Protein AF-A0A0Q7XGD5-F1 (afdb_monomer)

Nearest PDB structures (foldseek):
  7a0g-assembly1_EEE  TM=1.534E-01  e=2.055E+00  Serratia marcescens
  3ja6-assembly1_I  TM=1.060E-01  e=6.972E+00  Escherichia coli

Foldseek 3Di:
DDPVVVVVVVVVVVVLVVVVVPDDDPVVVLVVLLVVLQVVLVVVLVVVVVVVVVVVPALVVLLVQLVVQLVVLLVQQPDPDDDSNSNSNSVSSNVSSLVSNLVSLPVVPDFLVSLVVSLVVLCVSLLSGPDLQSLLVSLLVSLVSQQRSQADPPDDLLVRLVSSVVSLVVLLVVLVVVVVVLVPVVCVVSCVSSSLSSLLNSLVSLLLSLAFFPPHDPDPSDPSRLDADDQDPVLLVVLLVLLVLLLVLQVVQPVVCVDVLNVLLSVLVSVVCSVQSSLSSLSNQLSVCVSVVNVVSNVSSVVSNNSSLRSSLSNLPDFPVVVVVSVVVSVVSNVVSVVVVVVVVVVVCVVVDDDDDDPVVVVVVVVVVVVVVVVVVVVVVVVVVVVLVVPFDKAKFFWDQDDQDDSRPATKHFTDTDAAPPDDDDPPAQKKKFKFAQDPVRYTDGHDIDRDQDQDDDRIAIAIWHDDPPDTDGQDRMDHDHHPCRVVQSQFTIFIWGADSSNRIDGDATAGPVRHGD

Structure (mmCIF, N/CA/C/O backbone):
data_AF-A0A0Q7XGD5-F1
#
_entry.id   AF-A0A0Q7XGD5-F1
#
loop_
_atom_site.group_PDB
_atom_site.id
_atom_site.type_symbol
_atom_site.label_atom_id
_atom_site.label_alt_id
_atom_site.label_comp_id
_atom_site.label_asym_id
_atom_site.label_entity_id
_atom_site.label_seq_id
_atom_site.pdbx_PDB_ins_code
_atom_site.Cartn_x
_atom_site.Cartn_y
_atom_site.Cartn_z
_atom_site.occupancy
_atom_site.B_iso_or_equiv
_atom_site.auth_seq_id
_atom_site.auth_comp_id
_atom_site.auth_asym_id
_atom_site.auth_atom_id
_atom_site.pdbx_PDB_model_num
ATOM 1 N N . MET A 1 1 ? 48.365 -31.559 2.290 1.00 56.56 1 MET A N 1
ATOM 2 C CA . MET A 1 1 ? 47.349 -31.904 1.274 1.00 56.56 1 MET A CA 1
ATOM 3 C C . MET A 1 1 ? 48.086 -32.579 0.130 1.00 56.56 1 MET A C 1
ATOM 5 O O . MET A 1 1 ? 48.998 -31.961 -0.404 1.00 56.56 1 MET A O 1
ATOM 9 N N . ASN A 1 2 ? 47.830 -33.866 -0.120 1.00 74.38 2 ASN A N 1
ATOM 10 C CA . ASN A 1 2 ? 48.618 -34.648 -1.079 1.00 74.38 2 ASN A CA 1
ATOM 11 C C . ASN A 1 2 ? 48.292 -34.214 -2.520 1.00 74.38 2 ASN A C 1
ATOM 13 O O . ASN A 1 2 ? 47.168 -33.776 -2.775 1.00 74.38 2 ASN A O 1
ATOM 17 N N . ARG A 1 3 ? 49.261 -34.307 -3.439 1.00 72.75 3 ARG A N 1
ATOM 18 C CA . ARG A 1 3 ? 49.138 -33.824 -4.832 1.00 72.75 3 ARG A CA 1
ATOM 19 C C . ARG A 1 3 ? 47.916 -34.423 -5.544 1.00 72.75 3 ARG A C 1
ATOM 21 O O . ARG A 1 3 ? 47.206 -33.704 -6.241 1.00 72.75 3 ARG A O 1
ATOM 28 N N . ASP A 1 4 ? 47.620 -35.679 -5.231 1.00 72.81 4 ASP A N 1
ATOM 29 C CA . ASP A 1 4 ? 46.484 -36.432 -5.768 1.00 72.81 4 ASP A CA 1
ATOM 30 C C . ASP A 1 4 ? 45.135 -35.892 -5.268 1.00 72.81 4 ASP A C 1
ATOM 32 O O . ASP A 1 4 ? 44.187 -35.779 -6.035 1.00 72.81 4 ASP A O 1
ATOM 36 N N . GLY A 1 5 ? 45.057 -35.444 -4.008 1.00 76.31 5 GLY A N 1
ATOM 37 C CA . GLY A 1 5 ? 43.842 -34.822 -3.467 1.00 76.31 5 GLY A CA 1
ATOM 38 C C . GLY A 1 5 ? 43.562 -33.443 -4.071 1.00 76.31 5 GLY A C 1
ATOM 39 O O . GLY A 1 5 ? 42.410 -33.050 -4.220 1.00 76.31 5 GLY A O 1
ATOM 40 N N . LEU A 1 6 ? 44.610 -32.713 -4.466 1.00 67.62 6 LEU A N 1
ATOM 41 C CA . LEU A 1 6 ? 44.474 -31.426 -5.152 1.00 67.62 6 LEU A CA 1
ATOM 42 C C . LEU A 1 6 ? 44.056 -31.627 -6.620 1.00 67.62 6 LEU A C 1
ATOM 44 O O . LEU A 1 6 ? 43.234 -30.867 -7.126 1.00 67.62 6 LEU A O 1
ATOM 48 N N . GLN A 1 7 ? 44.555 -32.680 -7.278 1.00 77.44 7 GLN A N 1
ATOM 49 C CA . GLN A 1 7 ? 44.104 -33.071 -8.618 1.00 77.44 7 GLN A CA 1
ATOM 50 C C . GLN A 1 7 ? 42.653 -33.550 -8.623 1.00 77.44 7 GLN A C 1
ATOM 52 O O . GLN A 1 7 ? 41.897 -33.117 -9.482 1.00 77.44 7 GLN A O 1
ATOM 57 N N . GLN A 1 8 ? 42.236 -34.335 -7.631 1.00 76.50 8 GLN A N 1
ATOM 58 C CA . GLN A 1 8 ? 40.856 -34.807 -7.526 1.00 76.50 8 GLN A CA 1
ATOM 59 C C . GLN A 1 8 ? 39.861 -33.650 -7.329 1.00 76.50 8 GLN A C 1
ATOM 61 O O . GLN A 1 8 ? 38.826 -33.609 -7.986 1.00 76.50 8 GLN A O 1
ATOM 66 N N . ILE A 1 9 ? 40.208 -32.652 -6.506 1.00 72.06 9 ILE A N 1
ATOM 67 C CA . ILE A 1 9 ? 39.391 -31.437 -6.340 1.00 72.06 9 ILE A CA 1
ATOM 68 C C . ILE A 1 9 ? 39.335 -30.622 -7.643 1.00 72.06 9 ILE A C 1
ATOM 70 O O . ILE A 1 9 ? 38.286 -30.079 -7.987 1.00 72.06 9 ILE A O 1
ATOM 74 N N . LEU A 1 10 ? 40.445 -30.528 -8.384 1.00 69.06 10 LEU A N 1
ATOM 75 C CA . LEU A 1 10 ? 40.482 -29.835 -9.677 1.00 69.06 10 LEU A CA 1
ATOM 76 C C . LEU A 1 10 ? 39.679 -30.576 -10.754 1.00 69.06 10 LEU A C 1
ATOM 78 O O . LEU A 1 10 ? 39.020 -29.934 -11.570 1.00 69.06 10 LEU A O 1
ATOM 82 N N . GLU A 1 11 ? 39.701 -31.906 -10.752 1.00 73.12 11 GLU A N 1
ATOM 83 C CA . GLU A 1 11 ? 38.917 -32.742 -11.662 1.00 73.12 11 GLU A CA 1
ATOM 84 C C . GLU A 1 11 ? 37.422 -32.676 -11.346 1.00 73.12 11 GLU A C 1
ATOM 86 O O . GLU A 1 11 ? 36.626 -32.487 -12.264 1.00 73.12 11 GLU A O 1
ATOM 91 N N . GLU A 1 12 ? 37.030 -32.715 -10.070 1.00 69.88 12 GLU A N 1
ATOM 92 C CA . GLU A 1 12 ? 35.638 -32.502 -9.652 1.00 69.88 12 GLU A CA 1
ATOM 93 C C . GLU A 1 12 ? 35.155 -31.086 -9.993 1.00 69.88 12 GLU A C 1
ATOM 95 O O . GLU A 1 12 ? 34.061 -30.917 -10.536 1.00 69.88 12 GLU A O 1
ATOM 100 N N . ALA A 1 13 ? 35.980 -30.061 -9.761 1.00 56.81 13 ALA A N 1
ATOM 101 C CA . ALA A 1 13 ? 35.656 -28.685 -10.134 1.00 56.81 13 ALA A CA 1
ATOM 102 C C . ALA A 1 13 ? 35.495 -28.520 -11.656 1.00 56.81 13 ALA A C 1
ATOM 104 O O . ALA A 1 13 ? 34.559 -27.855 -12.110 1.00 56.81 13 ALA A O 1
ATOM 105 N N . ASN A 1 14 ? 36.356 -29.164 -12.450 1.00 61.56 14 ASN A N 1
ATOM 106 C CA . ASN A 1 14 ? 36.264 -29.163 -13.910 1.00 61.56 14 ASN A CA 1
ATOM 107 C C . ASN A 1 14 ? 35.066 -29.976 -14.420 1.00 61.56 14 ASN A C 1
ATOM 109 O O . ASN A 1 14 ? 34.425 -29.562 -15.383 1.00 61.56 14 ASN A O 1
ATOM 113 N N . ALA A 1 15 ? 34.708 -31.080 -13.763 1.00 56.91 15 ALA A N 1
ATOM 114 C CA . ALA A 1 15 ? 33.524 -31.872 -14.092 1.00 56.91 15 ALA A CA 1
ATOM 115 C C . ALA A 1 15 ? 32.223 -31.108 -13.789 1.00 56.91 15 ALA A C 1
ATOM 117 O O . ALA A 1 15 ? 31.289 -31.142 -14.590 1.00 56.91 15 ALA A O 1
ATOM 118 N N . ILE A 1 16 ? 32.175 -30.351 -12.687 1.00 55.81 16 ILE A N 1
ATOM 119 C CA . ILE A 1 16 ? 31.055 -29.453 -12.358 1.00 55.81 16 ILE A CA 1
ATOM 120 C C . ILE A 1 16 ? 30.971 -28.296 -13.366 1.00 55.81 16 ILE A C 1
ATOM 122 O O . ILE A 1 16 ? 29.874 -27.920 -13.788 1.00 55.81 16 ILE A O 1
ATOM 126 N N . ALA A 1 17 ? 32.114 -27.753 -13.794 1.00 50.19 17 ALA A N 1
ATOM 127 C CA . ALA A 1 17 ? 32.167 -26.720 -14.827 1.00 50.19 17 ALA A CA 1
ATOM 128 C C . ALA A 1 17 ? 31.693 -27.244 -16.198 1.00 50.19 17 ALA A C 1
ATOM 130 O O . ALA A 1 17 ? 30.893 -26.577 -16.855 1.00 50.19 17 ALA A O 1
ATOM 131 N N . ALA A 1 18 ? 32.108 -28.455 -16.586 1.00 47.44 18 ALA A N 1
ATOM 132 C CA . ALA A 1 18 ? 31.715 -29.113 -17.835 1.00 47.44 18 ALA A CA 1
ATOM 133 C C . ALA A 1 18 ? 30.238 -29.552 -17.837 1.00 47.44 18 ALA A C 1
ATOM 135 O O . ALA A 1 18 ? 29.545 -29.417 -18.845 1.00 47.44 18 ALA A O 1
ATOM 136 N N . ALA A 1 19 ? 29.700 -29.991 -16.693 1.00 47.72 19 ALA A N 1
ATOM 137 C CA . ALA A 1 19 ? 28.271 -30.277 -16.538 1.00 47.72 19 ALA A CA 1
ATOM 138 C C . ALA A 1 19 ? 27.393 -29.020 -16.725 1.00 47.72 19 ALA A C 1
ATOM 140 O O . ALA A 1 19 ? 26.229 -29.121 -17.116 1.00 47.72 19 ALA A O 1
ATOM 141 N N . GLY A 1 20 ? 27.957 -27.825 -16.513 1.00 45.91 20 GLY A N 1
ATOM 142 C CA . GLY A 1 20 ? 27.309 -26.540 -16.775 1.00 45.91 20 GLY A CA 1
ATOM 143 C C . GLY A 1 20 ? 27.163 -26.167 -18.257 1.00 45.91 20 GLY A C 1
ATOM 144 O O . GLY A 1 20 ? 26.436 -25.213 -18.551 1.00 45.91 20 GLY A O 1
ATOM 145 N N . GLU A 1 21 ? 27.807 -26.888 -19.185 1.00 47.28 21 GLU A N 1
ATOM 146 C CA . GLU A 1 21 ? 27.738 -26.610 -20.629 1.00 47.28 21 GLU A CA 1
ATOM 147 C C . GLU A 1 21 ? 26.518 -27.242 -21.327 1.00 47.28 21 GLU A C 1
ATOM 149 O O . GLU A 1 21 ? 26.109 -26.742 -22.373 1.00 47.28 21 GLU A O 1
ATOM 154 N N . ASN A 1 22 ? 25.867 -28.257 -20.736 1.00 42.19 22 ASN A N 1
ATOM 155 C CA . ASN A 1 22 ? 24.815 -29.044 -21.411 1.00 42.19 22 ASN A CA 1
ATOM 156 C C . ASN A 1 22 ? 23.382 -28.935 -20.854 1.00 42.19 22 ASN A C 1
ATOM 158 O O . ASN A 1 22 ? 22.494 -29.650 -21.315 1.00 42.19 22 ASN A O 1
ATOM 162 N N . GLY A 1 23 ? 23.079 -28.012 -19.940 1.00 48.88 23 GLY A N 1
ATOM 163 C CA . GLY A 1 23 ? 21.679 -27.760 -19.575 1.00 48.88 23 GLY A CA 1
ATOM 164 C C . GLY A 1 23 ? 21.497 -27.133 -18.205 1.00 48.88 23 GLY A C 1
ATOM 165 O O . GLY A 1 23 ? 21.849 -27.723 -17.197 1.00 48.88 23 GLY A O 1
ATOM 166 N N . SER A 1 24 ? 20.919 -25.927 -18.197 1.00 53.84 24 SER A N 1
ATOM 167 C CA . SER A 1 24 ? 20.483 -25.145 -17.030 1.00 53.84 24 SER A CA 1
ATOM 168 C C . SER A 1 24 ? 21.421 -25.171 -15.814 1.00 53.84 24 SER A C 1
ATOM 170 O O . SER A 1 24 ? 21.315 -26.022 -14.934 1.00 53.84 24 SER A O 1
ATOM 172 N N . ARG A 1 25 ? 22.274 -24.143 -15.716 1.00 65.31 25 ARG A N 1
ATOM 173 C CA . ARG A 1 25 ? 23.047 -23.827 -14.504 1.00 65.31 25 ARG A CA 1
ATOM 174 C C . ARG A 1 25 ? 22.115 -23.836 -13.273 1.00 65.31 25 ARG A C 1
ATOM 176 O O . ARG A 1 25 ? 21.055 -23.203 -13.340 1.00 65.31 25 ARG A O 1
ATOM 183 N N . PRO A 1 26 ? 22.476 -24.492 -12.155 1.00 71.88 26 PRO A N 1
ATOM 184 C CA . PRO A 1 26 ? 21.612 -24.549 -10.981 1.00 71.88 26 PRO A CA 1
ATOM 185 C C . PRO A 1 26 ? 21.301 -23.141 -10.459 1.00 71.88 26 PRO A C 1
ATOM 187 O O . PRO A 1 26 ? 22.207 -22.367 -10.145 1.00 71.88 2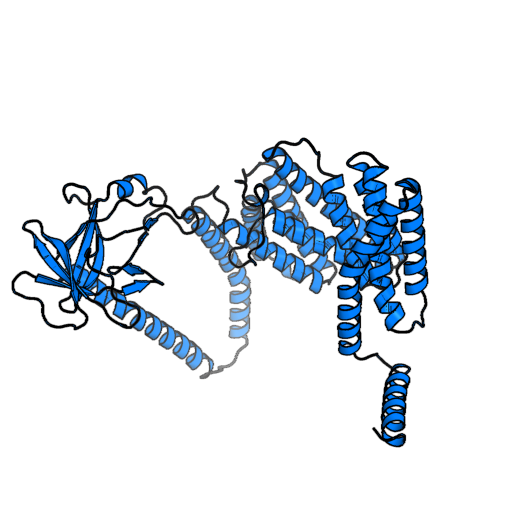6 PRO A O 1
ATOM 190 N N . TRP A 1 27 ? 20.012 -22.799 -10.368 1.00 69.31 27 TRP A N 1
ATOM 191 C CA . TRP A 1 27 ? 19.558 -21.433 -10.072 1.00 69.31 27 TRP A CA 1
ATOM 192 C C . TRP A 1 27 ? 20.090 -20.890 -8.738 1.00 69.31 27 TRP A C 1
ATOM 194 O O . TRP A 1 27 ? 20.314 -19.691 -8.615 1.00 69.31 27 TRP A O 1
ATOM 204 N N . HIS A 1 28 ? 20.338 -21.766 -7.760 1.00 72.00 28 HIS A N 1
ATOM 205 C CA . HIS A 1 28 ? 20.884 -21.396 -6.456 1.00 72.00 28 HIS A CA 1
ATOM 206 C C . HIS A 1 28 ? 22.358 -20.975 -6.540 1.00 72.00 28 HIS A C 1
ATOM 208 O O . HIS A 1 28 ? 22.742 -20.015 -5.881 1.00 72.00 28 HIS A O 1
ATOM 214 N N . ILE A 1 29 ? 23.172 -21.616 -7.391 1.00 71.06 29 ILE A N 1
ATOM 215 C CA . ILE A 1 29 ? 24.572 -21.216 -7.616 1.00 71.06 29 ILE A CA 1
ATOM 216 C C . ILE A 1 29 ? 24.604 -19.850 -8.293 1.00 71.06 29 ILE A C 1
ATOM 218 O O . ILE A 1 29 ? 25.335 -18.965 -7.860 1.00 71.06 29 ILE A O 1
ATOM 222 N N . VAL A 1 30 ? 23.760 -19.653 -9.311 1.00 68.81 30 VAL A N 1
ATOM 223 C CA . VAL A 1 30 ? 23.617 -18.353 -9.981 1.00 68.81 30 VAL A CA 1
ATOM 224 C C . VAL A 1 30 ? 23.190 -17.279 -8.982 1.00 68.81 30 VAL A C 1
ATOM 226 O O . VAL A 1 30 ? 23.770 -16.200 -8.984 1.00 68.81 30 VAL A O 1
ATOM 229 N N . LEU A 1 31 ? 22.232 -17.578 -8.102 1.00 72.00 31 LEU A N 1
ATOM 230 C CA . LEU A 1 31 ? 21.751 -16.647 -7.084 1.00 72.00 31 LEU A CA 1
ATOM 231 C C . LEU A 1 31 ? 22.844 -16.278 -6.070 1.00 72.00 31 LEU A C 1
ATOM 233 O O . LEU A 1 31 ? 23.033 -15.099 -5.797 1.00 72.00 31 LEU A O 1
ATOM 237 N N . VAL A 1 32 ? 23.573 -17.255 -5.523 1.00 72.75 32 VAL A N 1
ATOM 238 C CA . VAL A 1 32 ? 24.632 -17.003 -4.530 1.00 72.75 32 VAL A CA 1
ATOM 239 C C . VAL A 1 32 ? 25.778 -16.201 -5.148 1.00 72.75 32 VAL A C 1
ATOM 241 O O . VAL A 1 32 ? 26.239 -15.230 -4.546 1.00 72.75 32 VAL A O 1
ATOM 244 N N . LEU A 1 33 ? 26.193 -16.546 -6.373 1.00 70.31 33 LEU A N 1
ATOM 245 C CA . LEU A 1 33 ? 27.230 -15.798 -7.088 1.00 70.31 33 LEU A CA 1
ATOM 246 C C . LEU A 1 33 ? 26.764 -14.378 -7.441 1.00 70.31 33 LEU A C 1
ATOM 248 O O . LEU A 1 33 ? 27.541 -13.434 -7.321 1.00 70.31 33 LEU A O 1
ATOM 252 N N . ALA A 1 34 ? 25.498 -14.225 -7.847 1.00 68.56 34 ALA A N 1
ATOM 253 C CA . ALA A 1 34 ? 24.882 -12.932 -8.118 1.00 68.56 34 ALA A CA 1
ATOM 254 C C . ALA A 1 34 ? 24.852 -12.065 -6.859 1.00 68.56 34 ALA A C 1
ATOM 256 O O . ALA A 1 34 ? 25.343 -10.947 -6.888 1.00 68.56 34 ALA A O 1
ATOM 257 N N . ILE A 1 35 ? 24.365 -12.589 -5.732 1.00 73.50 35 ILE A N 1
ATOM 258 C CA . ILE A 1 35 ? 24.317 -11.857 -4.459 1.00 73.50 35 ILE A CA 1
ATOM 259 C C . ILE A 1 35 ? 25.722 -11.421 -4.033 1.00 73.50 35 ILE A C 1
ATOM 261 O O . ILE A 1 35 ? 25.904 -10.259 -3.679 1.00 73.50 35 ILE A O 1
ATOM 265 N N . GLY A 1 36 ? 26.720 -12.307 -4.118 1.00 69.12 36 GLY A N 1
ATOM 266 C CA . GLY A 1 36 ? 28.110 -11.964 -3.806 1.00 69.12 36 GLY A CA 1
ATOM 267 C C . GLY A 1 36 ? 28.670 -10.859 -4.709 1.00 69.12 36 GLY A C 1
ATOM 268 O O . GLY A 1 36 ? 29.247 -9.890 -4.215 1.00 69.12 36 GLY A O 1
ATOM 269 N N . ALA A 1 37 ? 28.449 -10.960 -6.022 1.00 70.00 37 ALA A N 1
ATOM 270 C CA . ALA A 1 37 ? 28.877 -9.949 -6.991 1.00 70.00 37 ALA A CA 1
ATOM 271 C C . ALA A 1 37 ? 28.102 -8.622 -6.867 1.00 70.00 37 ALA A C 1
ATOM 273 O O . ALA A 1 37 ? 28.639 -7.553 -7.138 1.00 70.00 37 ALA A O 1
ATOM 274 N N . TRP A 1 38 ? 26.832 -8.659 -6.469 1.00 76.81 38 TRP A N 1
ATOM 275 C CA . TRP A 1 38 ? 25.998 -7.464 -6.328 1.00 76.81 38 TRP A CA 1
ATOM 276 C C . TRP A 1 38 ? 26.265 -6.752 -5.003 1.00 76.81 38 TRP A C 1
ATOM 278 O O . TRP A 1 38 ? 26.296 -5.525 -4.970 1.00 76.81 38 TRP A O 1
ATOM 288 N N . LEU A 1 39 ? 26.532 -7.494 -3.926 1.00 71.06 39 LEU A N 1
ATOM 289 C CA . LEU A 1 39 ? 26.993 -6.921 -2.661 1.00 71.06 39 LEU A CA 1
ATOM 290 C C . LEU A 1 39 ? 28.377 -6.284 -2.806 1.00 71.06 39 LEU A C 1
ATOM 292 O O . LEU A 1 39 ? 28.610 -5.236 -2.208 1.00 71.06 39 LEU A O 1
ATOM 296 N N . SER A 1 40 ? 29.268 -6.845 -3.634 1.00 66.75 40 SER A N 1
ATOM 297 C CA . SER A 1 40 ? 30.573 -6.231 -3.916 1.00 66.75 40 SER A CA 1
ATOM 298 C C . SER A 1 40 ? 30.486 -4.959 -4.772 1.00 66.75 40 SER A C 1
ATOM 300 O O . SER A 1 40 ? 31.425 -4.163 -4.768 1.00 66.75 40 SER A O 1
ATOM 302 N N . ALA A 1 41 ? 29.345 -4.695 -5.424 1.00 65.75 41 ALA A N 1
ATOM 303 C CA . ALA A 1 41 ? 29.093 -3.434 -6.123 1.00 65.75 41 ALA A CA 1
ATOM 304 C C . ALA A 1 41 ? 29.112 -2.229 -5.171 1.00 65.75 41 ALA A C 1
ATOM 306 O O . ALA A 1 41 ? 29.650 -1.182 -5.517 1.00 65.75 41 ALA A O 1
ATOM 307 N N . LEU A 1 42 ? 28.556 -2.375 -3.963 1.00 64.50 42 LEU A N 1
ATOM 308 C CA . LEU A 1 42 ? 28.442 -1.285 -2.989 1.00 64.50 42 LEU A CA 1
ATOM 309 C C . LEU A 1 42 ? 29.820 -0.757 -2.528 1.00 64.50 42 LEU A C 1
ATOM 311 O O . LEU A 1 42 ? 30.039 0.453 -2.622 1.00 64.50 42 LEU A O 1
ATOM 315 N N . PRO A 1 43 ? 30.788 -1.610 -2.127 1.00 65.69 43 PRO A N 1
ATOM 316 C CA . PRO A 1 43 ? 32.158 -1.182 -1.861 1.00 65.69 43 PRO A CA 1
ATOM 317 C C . PRO A 1 43 ? 32.927 -0.696 -3.089 1.00 65.69 43 PRO A C 1
ATOM 319 O O . PRO A 1 43 ? 33.904 0.011 -2.902 1.00 65.69 43 PRO A O 1
ATOM 322 N N . LEU A 1 44 ? 32.549 -1.078 -4.316 1.00 63.88 44 LEU A N 1
ATOM 323 C CA . LEU A 1 44 ? 33.212 -0.622 -5.549 1.00 63.88 44 LEU A CA 1
ATOM 324 C C . LEU A 1 44 ? 32.724 0.761 -6.004 1.00 63.88 44 LEU A C 1
ATOM 326 O O . LEU A 1 44 ? 33.496 1.514 -6.595 1.00 63.88 44 LEU A O 1
ATOM 330 N N . LEU A 1 45 ? 31.473 1.121 -5.700 1.00 65.50 45 LEU A N 1
ATOM 331 C CA . LEU A 1 45 ? 30.888 2.425 -6.035 1.00 65.50 45 LEU A CA 1
ATOM 332 C C . LEU A 1 45 ? 31.626 3.587 -5.361 1.00 65.50 45 LEU A C 1
ATOM 334 O O . LEU A 1 45 ? 31.906 4.592 -6.009 1.00 65.50 45 LEU A O 1
ATOM 338 N N . LEU A 1 46 ? 31.969 3.443 -4.079 1.00 65.00 46 LEU A N 1
ATOM 339 C CA . LEU A 1 46 ? 32.619 4.490 -3.288 1.00 65.00 46 LEU A CA 1
ATOM 340 C C . LEU A 1 46 ? 34.038 4.854 -3.785 1.00 65.00 46 LEU A C 1
ATOM 342 O O . LEU A 1 46 ? 34.263 6.025 -4.075 1.00 65.00 46 LEU A O 1
ATOM 346 N N . PRO A 1 47 ? 34.997 3.922 -3.948 1.00 63.97 47 PRO A N 1
ATOM 347 C CA . PRO A 1 47 ? 36.326 4.229 -4.466 1.00 63.97 47 PRO A CA 1
ATOM 348 C C . PRO A 1 47 ? 36.296 4.637 -5.939 1.00 63.97 47 PRO A C 1
ATOM 350 O O . PRO A 1 47 ? 37.093 5.480 -6.328 1.00 63.97 47 PRO A O 1
ATOM 353 N N . PHE A 1 48 ? 35.366 4.119 -6.752 1.00 67.81 48 PHE A N 1
ATOM 354 C CA . PHE A 1 48 ? 35.191 4.596 -8.128 1.00 67.81 48 PHE A CA 1
ATOM 355 C C . PHE A 1 48 ? 34.726 6.060 -8.157 1.00 67.81 48 PHE A C 1
ATOM 357 O O . PHE A 1 48 ? 35.273 6.872 -8.899 1.00 67.81 48 PHE A O 1
ATOM 364 N N . PHE A 1 49 ? 33.776 6.426 -7.292 1.00 66.56 49 PHE A N 1
ATOM 365 C CA . PHE A 1 49 ? 33.312 7.805 -7.127 1.00 66.56 49 PHE A CA 1
ATOM 366 C C . PHE A 1 49 ? 34.397 8.734 -6.556 1.00 66.56 49 PHE A C 1
ATOM 368 O O . PHE A 1 49 ? 34.556 9.860 -7.026 1.00 66.56 49 PHE A O 1
ATOM 375 N N . LEU A 1 50 ? 35.173 8.271 -5.572 1.00 68.06 50 LEU A N 1
ATOM 376 C CA . LEU A 1 50 ? 36.298 9.023 -5.005 1.00 68.06 50 LEU A CA 1
ATOM 377 C C . LEU A 1 50 ? 37.430 9.209 -6.023 1.00 68.06 50 LEU A C 1
ATOM 379 O O . LEU A 1 50 ? 37.976 10.302 -6.118 1.00 68.06 50 LEU A O 1
ATOM 383 N N . ALA A 1 51 ? 37.745 8.184 -6.818 1.00 67.06 51 ALA A N 1
ATOM 384 C CA . ALA A 1 51 ? 38.744 8.273 -7.880 1.00 67.06 51 ALA A CA 1
ATOM 385 C C . ALA A 1 51 ? 38.329 9.281 -8.959 1.00 67.06 51 ALA A C 1
ATOM 387 O O . ALA A 1 51 ? 39.148 10.084 -9.386 1.00 67.06 51 ALA A O 1
ATOM 388 N N . LEU A 1 52 ? 37.054 9.300 -9.360 1.00 66.06 52 LEU A N 1
ATOM 389 C CA . LEU A 1 52 ? 36.550 10.265 -10.343 1.00 66.06 52 LEU A CA 1
ATOM 390 C C . LEU A 1 52 ? 36.530 11.706 -9.827 1.00 66.06 52 LEU A C 1
ATOM 392 O O . LEU A 1 52 ? 36.790 12.624 -10.601 1.00 66.06 52 LEU A O 1
ATOM 396 N N . ASN A 1 53 ? 36.248 11.913 -8.538 1.00 65.75 53 ASN A N 1
ATOM 397 C CA . ASN A 1 53 ? 36.361 13.237 -7.922 1.00 65.75 53 ASN A CA 1
ATOM 398 C C . ASN A 1 53 ? 37.822 13.668 -7.736 1.00 65.75 53 ASN A C 1
ATOM 400 O O . ASN A 1 53 ? 38.127 14.837 -7.914 1.00 65.75 53 ASN A O 1
ATOM 404 N N . GLY A 1 54 ? 38.732 12.740 -7.427 1.00 65.44 54 GLY A N 1
ATOM 405 C CA . GLY A 1 54 ? 40.159 13.039 -7.265 1.00 65.44 54 GLY A CA 1
ATOM 406 C C . GLY A 1 54 ? 40.912 13.313 -8.572 1.00 65.44 54 GLY A C 1
ATOM 407 O O . GLY A 1 54 ? 42.042 13.786 -8.527 1.00 65.44 54 GLY A O 1
ATOM 408 N N . LEU A 1 55 ? 40.315 13.012 -9.731 1.00 64.56 55 LEU A N 1
ATOM 409 C CA . LEU A 1 55 ? 40.920 13.230 -11.049 1.00 64.56 55 LEU A CA 1
ATOM 410 C C . LEU A 1 55 ? 40.714 14.653 -11.602 1.00 64.56 55 LEU A C 1
ATOM 412 O O . LEU A 1 55 ? 41.255 14.940 -12.667 1.00 64.56 55 LEU A O 1
ATOM 416 N N . ASP A 1 56 ? 39.925 15.517 -10.941 1.00 67.31 56 ASP A N 1
ATOM 417 C CA . ASP A 1 56 ? 39.616 16.906 -11.352 1.00 67.31 56 ASP A CA 1
ATOM 418 C C . ASP A 1 56 ? 39.227 17.082 -12.843 1.00 67.31 56 ASP A C 1
ATOM 420 O O . ASP A 1 56 ? 39.304 18.166 -13.419 1.00 67.31 56 ASP A O 1
ATOM 424 N N . ALA A 1 57 ? 38.746 16.018 -13.497 1.00 73.12 57 ALA A N 1
ATOM 425 C CA . ALA A 1 57 ? 38.483 15.991 -14.940 1.00 73.12 57 ALA A CA 1
ATOM 426 C C . ALA A 1 57 ? 37.213 16.768 -15.360 1.00 73.12 57 ALA A C 1
ATOM 428 O O . ALA A 1 57 ? 36.957 16.966 -16.549 1.00 73.12 57 ALA A O 1
ATOM 429 N N . GLY A 1 58 ? 36.404 17.207 -14.389 1.00 84.12 58 GLY A N 1
ATOM 430 C CA . GLY A 1 58 ? 35.135 17.904 -14.597 1.00 84.12 58 GLY A CA 1
ATOM 431 C C . GLY A 1 58 ? 33.948 16.982 -14.917 1.00 84.12 58 GLY A C 1
ATOM 432 O O . GLY A 1 58 ? 34.087 15.854 -15.395 1.00 84.12 58 GLY A O 1
ATOM 433 N N . HIS A 1 59 ? 32.729 17.479 -14.675 1.00 87.56 59 HIS A N 1
ATOM 434 C CA . HIS A 1 59 ? 31.489 16.697 -14.808 1.00 87.56 59 HIS A CA 1
ATOM 435 C C . HIS A 1 59 ? 31.239 16.171 -16.233 1.00 87.56 59 HIS A C 1
ATOM 437 O O . HIS A 1 59 ? 30.698 15.082 -16.400 1.00 87.56 59 HIS A O 1
ATOM 443 N N . ALA A 1 60 ? 31.661 16.901 -17.272 1.00 89.38 60 ALA A N 1
ATOM 444 C CA . ALA A 1 60 ? 31.500 16.474 -18.665 1.00 89.38 60 ALA A CA 1
ATOM 445 C C . ALA A 1 60 ? 32.361 15.244 -19.005 1.00 89.38 60 ALA A C 1
ATOM 447 O O . ALA A 1 60 ? 31.878 14.309 -19.647 1.00 89.38 60 ALA A O 1
ATOM 448 N N . ALA A 1 61 ? 33.611 15.206 -18.529 1.00 88.00 61 ALA A N 1
ATOM 449 C CA . ALA A 1 61 ? 34.483 14.048 -18.702 1.00 88.00 61 ALA A CA 1
ATOM 450 C C . ALA A 1 61 ? 33.942 12.831 -17.936 1.00 88.00 61 ALA A C 1
ATOM 452 O O . ALA A 1 61 ? 33.869 11.733 -18.490 1.00 88.00 61 ALA A O 1
ATOM 453 N N . ASN A 1 62 ? 33.462 13.042 -16.705 1.00 87.56 62 ASN A N 1
ATOM 454 C CA . ASN A 1 62 ? 32.845 11.993 -15.890 1.00 87.56 62 ASN A CA 1
ATOM 455 C C . ASN A 1 62 ? 31.577 11.418 -16.542 1.00 87.56 62 ASN A C 1
ATOM 457 O O . ASN A 1 62 ? 31.393 10.199 -16.550 1.00 87.56 62 ASN A O 1
ATOM 461 N N . ALA A 1 63 ? 30.748 12.255 -17.178 1.00 90.31 63 ALA A N 1
ATOM 462 C CA . ALA A 1 63 ? 29.618 11.784 -17.978 1.00 90.31 63 ALA A CA 1
ATOM 463 C C . ALA A 1 63 ? 30.082 10.884 -19.137 1.00 90.31 63 ALA A C 1
ATOM 465 O O . ALA A 1 63 ? 29.509 9.814 -19.350 1.00 90.31 63 ALA A O 1
ATOM 466 N N . GLY A 1 64 ? 31.152 11.269 -19.843 1.00 90.44 64 GLY A N 1
ATOM 467 C CA . GLY A 1 64 ? 31.763 10.454 -20.898 1.00 90.44 64 GLY A CA 1
ATOM 468 C C . GLY A 1 64 ? 32.239 9.088 -20.395 1.00 90.44 64 GLY A C 1
ATOM 469 O O . GLY A 1 64 ? 31.908 8.060 -20.991 1.00 90.44 64 GLY A O 1
ATOM 470 N N . ILE A 1 65 ? 32.936 9.054 -19.255 1.00 88.56 65 ILE A N 1
ATOM 471 C CA . ILE A 1 65 ? 33.369 7.808 -18.599 1.00 88.56 65 ILE A CA 1
ATOM 472 C C . ILE A 1 65 ? 32.158 6.946 -18.219 1.00 88.56 65 ILE A C 1
ATOM 474 O O . ILE A 1 65 ? 32.160 5.736 -18.464 1.00 88.56 65 ILE A O 1
ATOM 478 N N . GLY A 1 66 ? 31.100 7.555 -17.676 1.00 89.62 66 GLY A N 1
ATOM 479 C CA . GLY A 1 66 ? 29.848 6.870 -17.352 1.00 89.62 66 GLY A CA 1
ATOM 480 C C . GLY A 1 66 ? 29.214 6.202 -18.575 1.00 89.62 66 GLY A C 1
ATOM 481 O O . GLY A 1 66 ? 28.911 5.009 -18.535 1.00 89.62 66 GLY A O 1
ATOM 482 N N . VAL A 1 67 ? 29.092 6.928 -19.693 1.00 94.19 67 VAL A N 1
ATOM 483 C CA . VAL A 1 67 ? 28.561 6.394 -20.962 1.00 94.19 67 VAL A CA 1
ATOM 484 C C . VAL A 1 67 ? 29.414 5.238 -21.488 1.00 94.19 67 VAL A C 1
ATOM 486 O O . VAL A 1 67 ? 28.864 4.198 -21.851 1.00 94.19 67 VAL A O 1
ATOM 489 N N . LEU A 1 68 ? 30.743 5.380 -21.495 1.00 93.31 68 LEU A N 1
ATOM 490 C CA . LEU A 1 68 ? 31.657 4.322 -21.944 1.00 93.31 68 LEU A CA 1
ATOM 491 C C . LEU A 1 68 ? 31.552 3.069 -21.066 1.00 93.31 68 LEU A C 1
ATOM 493 O O . LEU A 1 68 ? 31.511 1.952 -21.582 1.00 93.31 68 LEU A O 1
ATOM 497 N N . THR A 1 69 ? 31.438 3.251 -19.750 1.00 90.50 69 THR A N 1
ATOM 498 C CA . THR A 1 69 ? 31.287 2.153 -18.784 1.00 90.50 69 THR A CA 1
ATOM 499 C C . THR A 1 69 ? 29.963 1.412 -18.988 1.00 90.50 69 THR A C 1
ATOM 501 O O . THR A 1 69 ? 29.941 0.181 -19.044 1.00 90.50 69 THR A O 1
ATOM 504 N N . ILE A 1 70 ? 28.860 2.146 -19.180 1.00 93.50 70 ILE A N 1
ATOM 505 C CA . ILE A 1 70 ? 27.547 1.572 -19.516 1.00 93.50 70 ILE A CA 1
ATOM 506 C C . ILE A 1 70 ? 27.623 0.805 -20.840 1.00 93.50 70 ILE A C 1
ATOM 508 O O . ILE A 1 70 ? 27.158 -0.333 -20.917 1.00 93.50 70 ILE A O 1
ATOM 512 N N . ALA A 1 71 ? 28.223 1.396 -21.876 1.00 95.00 71 ALA A N 1
ATOM 513 C CA . ALA A 1 71 ? 28.351 0.768 -23.188 1.00 95.00 71 ALA A CA 1
ATOM 514 C C . ALA A 1 71 ? 29.161 -0.536 -23.119 1.00 95.00 71 ALA A C 1
ATOM 516 O O . ALA A 1 71 ? 28.740 -1.545 -23.687 1.00 95.00 71 ALA A O 1
ATOM 517 N N . ALA A 1 72 ? 30.271 -0.547 -22.374 1.00 91.12 72 ALA A N 1
ATOM 518 C CA . ALA A 1 72 ? 31.079 -1.741 -22.145 1.00 91.12 72 ALA A CA 1
ATOM 519 C C . ALA A 1 72 ? 30.294 -2.834 -21.399 1.00 91.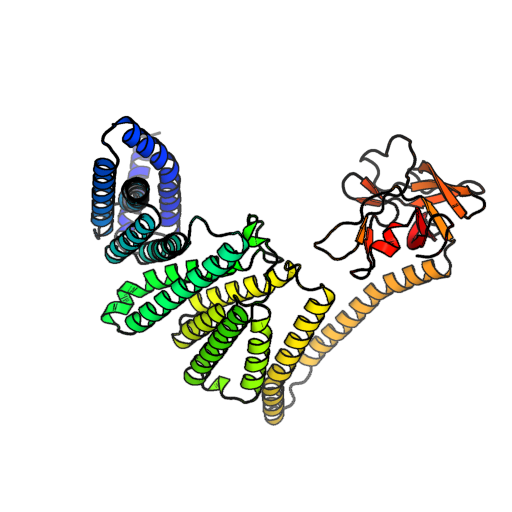12 72 ALA A C 1
ATOM 521 O O . ALA A 1 72 ? 30.307 -3.997 -21.814 1.00 91.12 72 ALA A O 1
ATOM 522 N N . ALA A 1 73 ? 29.550 -2.468 -20.351 1.00 91.69 73 ALA A N 1
ATOM 523 C CA . ALA A 1 73 ? 28.719 -3.408 -19.601 1.00 91.69 73 ALA A CA 1
ATOM 524 C C . ALA A 1 73 ? 27.582 -3.995 -20.457 1.00 91.69 73 ALA A C 1
ATOM 526 O O . ALA A 1 73 ? 27.367 -5.207 -20.451 1.00 91.69 73 ALA A O 1
ATOM 527 N N . VAL A 1 74 ? 26.896 -3.170 -21.256 1.00 93.69 74 VAL A N 1
ATOM 528 C CA . VAL A 1 74 ? 25.859 -3.627 -22.199 1.00 93.69 74 VAL A CA 1
ATOM 529 C C . VAL A 1 74 ? 26.456 -4.529 -23.282 1.00 93.69 74 VAL A C 1
ATOM 531 O O . VAL A 1 74 ? 25.870 -5.562 -23.609 1.00 93.69 74 VAL A O 1
ATOM 534 N N . ALA A 1 75 ? 27.624 -4.180 -23.829 1.00 92.19 75 ALA A N 1
ATOM 535 C CA . ALA A 1 75 ? 28.321 -5.003 -24.815 1.00 92.19 75 ALA A CA 1
ATOM 536 C C . ALA A 1 75 ? 28.713 -6.370 -24.238 1.00 92.19 75 ALA A C 1
ATOM 538 O O . ALA A 1 75 ? 28.580 -7.379 -24.931 1.00 92.19 75 ALA A O 1
ATOM 539 N N . CYS A 1 76 ? 29.134 -6.411 -22.970 1.00 89.88 76 CYS A N 1
ATOM 540 C CA . CYS A 1 76 ? 29.365 -7.644 -22.225 1.00 89.88 76 CYS A CA 1
ATOM 541 C C . CYS A 1 76 ? 28.056 -8.446 -22.117 1.00 89.88 76 CYS A C 1
ATOM 543 O O . CYS A 1 76 ? 27.953 -9.528 -22.688 1.00 89.88 76 CYS A O 1
ATOM 545 N N . LEU A 1 77 ? 27.003 -7.869 -21.531 1.00 88.69 77 LEU A N 1
ATOM 546 C CA . LEU A 1 77 ? 25.706 -8.528 -21.303 1.00 88.69 77 LEU A CA 1
ATOM 547 C C . LEU A 1 77 ? 24.991 -9.001 -22.582 1.00 88.69 77 LEU A C 1
ATOM 549 O O . LEU A 1 77 ? 24.089 -9.834 -22.505 1.00 88.69 77 LEU A O 1
ATOM 553 N N . ARG A 1 78 ? 25.368 -8.499 -23.763 1.00 89.56 78 ARG A N 1
ATOM 554 C CA . ARG A 1 78 ? 24.863 -8.980 -25.061 1.00 89.56 78 ARG A CA 1
ATOM 555 C C . ARG A 1 78 ? 25.538 -10.253 -25.568 1.00 89.56 78 ARG A C 1
ATOM 557 O O . ARG A 1 78 ? 24.996 -10.895 -26.471 1.00 89.56 78 ARG A O 1
ATOM 564 N N . ARG A 1 79 ? 26.707 -10.624 -25.043 1.00 88.19 79 ARG A N 1
ATOM 565 C CA . ARG A 1 79 ? 27.425 -11.829 -25.477 1.00 88.19 79 ARG A CA 1
ATOM 566 C C . ARG A 1 79 ? 26.720 -13.081 -24.955 1.00 88.19 79 ARG A C 1
ATOM 568 O O . ARG A 1 79 ? 26.379 -13.168 -23.783 1.00 88.19 79 ARG A O 1
ATOM 575 N N . ARG A 1 80 ? 26.525 -14.070 -25.835 1.00 70.06 80 ARG A N 1
ATOM 576 C CA . ARG A 1 80 ? 25.807 -15.322 -25.521 1.00 70.06 80 ARG A CA 1
ATOM 577 C C . ARG A 1 80 ? 26.602 -16.305 -24.652 1.00 70.06 80 ARG A C 1
ATOM 579 O O . ARG A 1 80 ? 25.996 -17.160 -24.023 1.00 70.06 80 ARG A O 1
ATOM 586 N N . GLN A 1 81 ? 27.930 -16.198 -24.632 1.00 74.56 81 GLN A N 1
ATOM 587 C CA . GLN A 1 81 ? 28.826 -17.108 -23.913 1.00 74.56 81 GLN A CA 1
ATOM 588 C C . GLN A 1 81 ? 29.804 -16.300 -23.059 1.00 74.56 81 GLN A C 1
ATOM 590 O O . GLN A 1 81 ? 30.899 -15.959 -23.501 1.00 74.56 81 GLN A O 1
ATOM 595 N N . LEU A 1 82 ? 29.386 -15.951 -21.843 1.00 72.81 82 LEU A N 1
ATOM 596 C CA . LEU A 1 82 ? 30.260 -15.337 -20.850 1.00 72.81 82 LEU A CA 1
ATOM 597 C C . LEU A 1 82 ? 30.493 -16.283 -19.670 1.00 72.81 82 LEU A C 1
ATOM 599 O O . LEU A 1 82 ? 29.552 -16.959 -19.231 1.00 72.81 82 LEU A O 1
ATOM 603 N N . PRO A 1 83 ? 31.721 -16.296 -19.117 1.00 79.38 83 PRO A N 1
ATOM 604 C CA . PRO A 1 83 ? 31.968 -16.846 -17.795 1.00 79.38 83 PRO A CA 1
ATOM 605 C C . PRO A 1 83 ? 31.022 -16.202 -16.780 1.00 79.38 83 PRO A C 1
ATOM 607 O O . PRO A 1 83 ? 30.839 -14.983 -16.781 1.00 79.38 83 PRO A O 1
ATOM 610 N N . ILE A 1 84 ? 30.437 -17.015 -15.899 1.00 72.81 84 ILE A N 1
ATOM 611 C CA . ILE A 1 84 ? 29.403 -16.576 -14.950 1.00 72.81 84 ILE A CA 1
ATOM 612 C C . ILE A 1 84 ? 29.856 -15.387 -14.092 1.00 72.81 84 ILE A C 1
ATOM 614 O O . ILE A 1 84 ? 29.074 -14.478 -13.850 1.00 72.81 84 ILE A O 1
ATOM 618 N N . LEU A 1 85 ? 31.133 -15.336 -13.704 1.00 72.19 85 LEU A N 1
ATOM 619 C CA . LEU A 1 85 ? 31.689 -14.231 -12.925 1.00 72.19 85 LEU A CA 1
ATOM 620 C C . LEU A 1 85 ? 31.623 -12.894 -13.683 1.00 72.19 85 LEU A C 1
ATOM 622 O O . LEU A 1 85 ? 31.242 -11.885 -13.104 1.00 72.19 85 LEU A O 1
ATOM 626 N N . LEU A 1 86 ? 31.950 -12.889 -14.981 1.00 73.88 86 LEU A N 1
ATOM 627 C CA . LEU A 1 86 ? 31.901 -11.687 -15.822 1.00 73.88 86 LEU A CA 1
ATOM 628 C C . LEU A 1 86 ? 30.460 -11.242 -16.080 1.00 73.88 86 LEU A C 1
ATOM 630 O O . LEU A 1 86 ? 30.177 -10.047 -16.074 1.00 73.88 86 LEU A O 1
ATOM 634 N N . GLU A 1 87 ? 29.546 -12.196 -16.260 1.00 77.25 87 GLU A N 1
ATOM 635 C CA . GLU A 1 87 ? 28.113 -11.921 -16.379 1.00 77.25 87 GLU A CA 1
ATOM 636 C C . GLU A 1 87 ? 27.562 -11.277 -15.095 1.00 77.25 87 GLU A C 1
ATOM 638 O O . GLU A 1 87 ? 26.867 -10.262 -15.161 1.00 77.25 87 GLU A O 1
ATOM 643 N N . GLN A 1 88 ? 27.931 -11.810 -13.925 1.00 79.00 88 GLN A N 1
ATOM 644 C CA . GLN A 1 88 ? 27.507 -11.267 -12.633 1.00 79.00 88 GLN A CA 1
ATOM 645 C C . GLN A 1 88 ? 28.198 -9.944 -12.275 1.00 79.00 88 GLN A C 1
ATOM 647 O O . GLN A 1 88 ? 27.574 -9.107 -11.630 1.00 79.00 88 GLN A O 1
ATOM 652 N N . ALA A 1 89 ? 29.437 -9.712 -12.725 1.00 78.44 89 ALA A N 1
ATOM 653 C CA . ALA A 1 89 ? 30.163 -8.453 -12.533 1.00 78.44 89 ALA A CA 1
ATOM 654 C C . ALA A 1 89 ? 29.683 -7.329 -13.470 1.00 78.44 89 ALA A C 1
ATOM 656 O O . ALA A 1 89 ? 29.771 -6.150 -13.122 1.00 78.44 89 ALA A O 1
ATOM 657 N N . ALA A 1 90 ? 29.134 -7.667 -14.640 1.00 84.94 90 ALA A N 1
ATOM 658 C CA . ALA A 1 90 ? 28.655 -6.673 -15.597 1.00 84.94 90 ALA A CA 1
ATOM 659 C C . ALA A 1 90 ? 27.476 -5.844 -15.059 1.00 84.94 90 ALA A C 1
ATOM 661 O O . ALA A 1 90 ? 27.347 -4.675 -15.418 1.00 84.94 90 ALA A O 1
ATOM 662 N N . PHE A 1 91 ? 26.642 -6.404 -14.176 1.00 83.94 91 PHE A N 1
ATOM 663 C CA . PHE A 1 91 ? 25.545 -5.660 -13.549 1.00 83.94 91 PHE A CA 1
ATOM 664 C C . PHE A 1 91 ? 26.028 -4.569 -12.569 1.00 83.94 91 PHE A C 1
ATOM 666 O O . PHE A 1 91 ? 25.652 -3.413 -12.766 1.00 83.94 91 PHE A O 1
ATOM 673 N N . PRO A 1 92 ? 26.898 -4.860 -11.581 1.00 83.00 92 PRO A N 1
ATOM 674 C CA . PRO A 1 92 ? 27.597 -3.849 -10.789 1.00 83.00 92 PRO A CA 1
ATOM 675 C C . PRO A 1 92 ? 28.248 -2.751 -11.629 1.00 83.00 92 PRO A C 1
ATOM 677 O O . PRO A 1 92 ? 28.029 -1.575 -11.367 1.00 83.00 92 PRO A O 1
ATOM 680 N N . VAL A 1 93 ? 28.995 -3.118 -12.678 1.00 85.25 93 VAL A N 1
ATOM 681 C CA . VAL A 1 93 ? 29.659 -2.146 -13.565 1.00 85.25 93 VAL A CA 1
ATOM 682 C C . VAL A 1 93 ? 28.635 -1.257 -14.275 1.00 85.25 93 VAL A C 1
ATOM 684 O O . VAL A 1 93 ? 28.826 -0.043 -14.361 1.00 85.25 93 VAL A O 1
ATOM 687 N N . LEU A 1 94 ? 27.522 -1.835 -14.733 1.00 89.44 94 LEU A N 1
ATOM 688 C CA . LEU A 1 94 ? 26.419 -1.091 -15.334 1.00 89.44 94 LEU A CA 1
ATOM 689 C C . LEU A 1 94 ? 25.801 -0.087 -14.347 1.00 89.44 94 LEU A C 1
ATOM 691 O O . LEU A 1 94 ? 25.558 1.060 -14.723 1.00 89.44 94 LEU A O 1
ATOM 695 N N . LEU A 1 95 ? 25.574 -0.494 -13.093 1.00 86.69 95 LEU A N 1
ATOM 696 C CA . LEU A 1 95 ? 25.057 0.381 -12.035 1.00 86.69 95 LEU A CA 1
ATOM 697 C C . LEU A 1 95 ? 26.049 1.492 -11.669 1.00 86.69 95 LEU A C 1
ATOM 699 O O . LEU A 1 95 ? 25.638 2.642 -11.514 1.00 86.69 95 LEU A O 1
ATOM 703 N N . SER A 1 96 ? 27.343 1.184 -11.585 1.00 84.25 96 SER A N 1
ATOM 704 C CA . SER A 1 96 ? 28.395 2.172 -11.323 1.00 84.25 96 SER A CA 1
ATOM 705 C C . SER A 1 96 ? 28.496 3.210 -12.434 1.00 84.25 96 SER A C 1
ATOM 707 O O . SER A 1 96 ? 28.444 4.408 -12.153 1.00 84.25 96 SER A O 1
ATOM 709 N N . GLY A 1 97 ? 28.543 2.777 -13.698 1.00 87.81 97 GLY A N 1
ATOM 710 C CA . GLY A 1 97 ? 28.519 3.688 -14.844 1.00 87.81 97 GLY A CA 1
ATOM 711 C C . GLY A 1 97 ? 27.244 4.537 -14.881 1.00 87.81 97 GLY A C 1
ATOM 712 O O . GLY A 1 97 ? 27.311 5.747 -15.100 1.00 87.81 97 GLY A O 1
ATOM 713 N N . GLY A 1 98 ? 26.094 3.923 -14.581 1.00 89.81 98 GLY A N 1
ATOM 714 C CA . GLY A 1 98 ? 24.806 4.602 -14.435 1.00 89.81 98 GLY A CA 1
ATOM 715 C C . GLY A 1 98 ? 24.804 5.671 -13.344 1.00 89.81 98 GLY A C 1
ATOM 716 O O . GLY A 1 98 ? 24.295 6.764 -13.571 1.00 89.81 98 GLY A O 1
ATOM 717 N N . THR A 1 99 ? 25.412 5.389 -12.192 1.00 87.12 99 THR A N 1
ATOM 718 C CA . THR A 1 99 ? 25.484 6.307 -11.043 1.00 87.12 99 THR A CA 1
ATOM 719 C C . THR A 1 99 ? 26.400 7.495 -11.328 1.00 87.12 99 THR A C 1
ATOM 721 O O . THR A 1 99 ? 26.051 8.634 -11.024 1.00 87.12 99 THR A O 1
ATOM 724 N N . VAL A 1 100 ? 27.544 7.258 -11.973 1.00 87.12 100 VAL A N 1
ATOM 725 C CA . VAL A 1 100 ? 28.462 8.329 -12.391 1.00 87.12 100 VAL A CA 1
ATOM 726 C C . VAL A 1 100 ? 27.827 9.220 -13.448 1.00 87.12 100 VAL A C 1
ATOM 728 O O . VAL A 1 100 ? 27.909 10.447 -13.348 1.00 87.12 100 VAL A O 1
ATOM 731 N N . LEU A 1 101 ? 27.150 8.624 -14.432 1.00 90.94 101 LEU A N 1
ATOM 732 C CA . LEU A 1 101 ? 26.418 9.383 -15.438 1.00 90.94 101 LEU A CA 1
ATOM 733 C C . LEU A 1 101 ? 25.279 10.184 -14.799 1.00 90.94 101 LEU A C 1
ATOM 735 O O . LEU A 1 101 ? 25.158 11.372 -15.067 1.00 90.94 101 LEU A O 1
ATOM 739 N N . ALA A 1 102 ? 24.492 9.570 -13.917 1.00 90.12 102 ALA A N 1
ATOM 740 C CA . ALA A 1 102 ? 23.432 10.221 -13.152 1.00 90.12 102 ALA A CA 1
ATOM 741 C C . ALA A 1 102 ? 23.934 11.452 -12.383 1.00 90.12 102 ALA A C 1
ATOM 743 O O . ALA A 1 102 ? 23.391 12.543 -12.545 1.00 90.12 102 ALA A O 1
ATOM 744 N N . TYR A 1 103 ? 24.997 11.284 -11.593 1.00 87.88 103 TYR A N 1
ATOM 745 C CA . TYR A 1 103 ? 25.623 12.367 -10.835 1.00 87.88 103 TYR A CA 1
ATOM 746 C C . TYR A 1 103 ? 26.126 13.486 -11.755 1.00 87.88 103 TYR A C 1
ATOM 748 O O . TYR A 1 103 ? 25.853 14.662 -11.527 1.00 87.88 103 TYR A O 1
ATOM 756 N N . SER A 1 104 ? 26.796 13.120 -12.848 1.00 90.50 104 SER A N 1
ATOM 757 C CA . SER A 1 104 ? 27.314 14.092 -13.811 1.00 90.50 104 SER A CA 1
ATOM 758 C C . SER A 1 104 ? 26.188 14.863 -14.502 1.00 90.50 104 SER A C 1
ATOM 760 O O . SER A 1 104 ? 26.255 16.083 -14.592 1.00 90.50 104 SER A O 1
ATOM 762 N N . LEU A 1 105 ? 25.121 14.187 -14.940 1.00 91.81 105 LEU A N 1
ATOM 763 C CA . LEU A 1 105 ? 23.961 14.831 -15.562 1.00 91.81 105 LEU A CA 1
ATOM 764 C C . LEU A 1 105 ? 23.241 15.778 -14.601 1.00 91.81 105 LEU A C 1
ATOM 766 O O . LEU A 1 105 ? 22.814 16.846 -15.030 1.00 91.81 105 LEU A O 1
ATOM 770 N N . TYR A 1 106 ? 23.144 15.417 -13.321 1.00 89.75 106 TYR A N 1
ATOM 771 C CA . TYR A 1 106 ? 22.558 16.274 -12.290 1.00 89.75 106 TYR A CA 1
ATOM 772 C C . TYR A 1 106 ? 23.320 17.597 -12.112 1.00 89.75 106 TYR A C 1
ATOM 774 O O . TYR A 1 106 ? 22.710 18.624 -11.830 1.00 89.75 106 TYR A O 1
ATOM 782 N N . HIS A 1 107 ? 24.641 17.586 -12.306 1.00 89.88 107 HIS A N 1
ATOM 783 C CA . HIS A 1 107 ? 25.480 18.784 -12.222 1.00 89.88 107 HIS A CA 1
ATOM 784 C C . HIS A 1 107 ? 25.657 19.522 -13.559 1.00 89.88 107 HIS A C 1
ATOM 786 O O . HIS A 1 107 ? 25.968 20.710 -13.554 1.00 89.88 107 HIS A O 1
ATOM 792 N N . LEU A 1 108 ? 25.469 18.847 -14.697 1.00 91.31 108 LEU A N 1
ATOM 793 C CA . LEU A 1 108 ? 25.585 19.439 -16.038 1.00 91.31 108 LEU A CA 1
ATOM 794 C C . LEU A 1 108 ? 24.287 20.079 -16.536 1.00 91.31 108 LEU A C 1
ATOM 796 O O . LEU A 1 108 ? 24.334 20.991 -17.358 1.00 91.31 108 LEU A O 1
ATOM 800 N N . VAL A 1 109 ? 23.137 19.566 -16.101 1.00 92.00 109 VAL A N 1
ATOM 801 C CA . VAL A 1 109 ? 21.818 19.978 -16.584 1.00 92.00 109 VAL A CA 1
ATOM 802 C C . VAL A 1 109 ? 21.003 20.509 -15.415 1.00 92.00 109 VAL A C 1
ATOM 804 O O . VAL A 1 109 ? 20.886 19.863 -14.378 1.00 92.00 109 VAL A O 1
ATOM 807 N N . GLU A 1 110 ? 20.395 21.679 -15.585 1.00 86.19 110 GLU A N 1
ATOM 808 C CA . GLU A 1 110 ? 19.655 22.319 -14.503 1.00 86.19 110 GLU A CA 1
ATOM 809 C C . GLU A 1 110 ? 18.337 21.598 -14.164 1.00 86.19 110 GLU A C 1
ATOM 811 O O . GLU A 1 110 ? 17.468 21.346 -15.009 1.00 86.19 110 GLU A O 1
ATOM 816 N N . GLY A 1 111 ? 18.159 21.327 -12.869 1.00 83.88 111 GLY A N 1
ATOM 817 C CA . GLY A 1 111 ? 16.878 20.991 -12.255 1.00 83.88 111 GLY A CA 1
ATOM 818 C C . GLY A 1 111 ? 16.205 19.734 -12.816 1.00 83.88 111 GLY A C 1
ATOM 819 O O . GLY A 1 111 ? 16.753 18.635 -12.800 1.00 83.88 111 GLY A O 1
ATOM 820 N N . ARG A 1 112 ? 14.953 19.883 -13.262 1.00 89.88 112 ARG A N 1
ATOM 821 C CA . ARG A 1 112 ? 14.062 18.766 -13.634 1.00 89.88 112 ARG A CA 1
ATOM 822 C C . ARG A 1 112 ? 14.481 18.061 -14.928 1.00 89.88 112 ARG A C 1
ATOM 824 O O . ARG A 1 112 ? 14.174 16.884 -15.111 1.00 89.88 112 ARG A O 1
ATOM 831 N N . PHE A 1 113 ? 15.195 18.756 -15.814 1.00 91.06 113 PHE A N 1
ATOM 832 C CA . PHE A 1 113 ? 15.629 18.213 -17.104 1.00 91.06 113 PHE A CA 1
ATOM 833 C C . PHE A 1 113 ? 16.689 17.117 -16.958 1.00 91.06 113 PHE A C 1
ATOM 835 O O . PHE A 1 113 ? 16.677 16.164 -17.740 1.00 91.06 113 PHE A O 1
ATOM 842 N N . ALA A 1 114 ? 17.538 17.187 -15.925 1.00 93.06 114 ALA A N 1
ATOM 843 C CA . ALA A 1 114 ? 18.498 16.127 -15.620 1.00 93.06 114 ALA A CA 1
ATOM 844 C C . ALA A 1 114 ? 17.787 14.782 -15.397 1.00 93.06 114 ALA A C 1
ATOM 846 O O . ALA A 1 114 ? 18.152 13.772 -15.997 1.00 93.06 114 ALA A O 1
ATOM 847 N N . PHE A 1 115 ? 16.699 14.779 -14.620 1.00 94.06 115 PHE A N 1
ATOM 848 C CA . PHE A 1 115 ? 15.921 13.570 -14.347 1.00 94.06 115 PHE A CA 1
ATOM 849 C C . PHE A 1 115 ? 15.226 13.006 -15.593 1.00 94.06 115 PHE A C 1
ATOM 851 O O . PHE A 1 115 ? 15.204 11.787 -15.772 1.00 94.06 115 PHE A O 1
ATOM 858 N N . PHE A 1 116 ? 14.719 13.859 -16.494 1.00 95.25 116 PHE A N 1
ATOM 859 C CA . PHE A 1 116 ? 14.191 13.402 -17.788 1.00 95.25 116 PHE A CA 1
ATOM 860 C C . PHE A 1 116 ? 15.269 12.718 -18.634 1.00 95.25 116 PHE A C 1
ATOM 862 O O . PHE A 1 116 ? 15.023 11.651 -19.198 1.00 95.25 116 PHE A O 1
ATOM 869 N N . LEU A 1 117 ? 16.472 13.292 -18.690 1.00 95.38 117 LEU A N 1
ATOM 870 C CA . LEU A 1 117 ? 17.587 12.722 -19.444 1.00 95.38 117 LEU A CA 1
ATOM 871 C C . LEU A 1 117 ? 18.071 11.396 -18.835 1.00 95.38 117 LEU A C 1
ATOM 873 O O . LEU A 1 117 ? 18.356 10.440 -19.560 1.00 95.38 117 LEU A O 1
ATOM 877 N N . MET A 1 118 ? 18.093 11.298 -17.505 1.00 95.25 118 MET A N 1
ATOM 878 C CA . MET A 1 118 ? 18.399 10.057 -16.788 1.00 95.25 118 MET A CA 1
ATOM 879 C C . MET A 1 118 ? 17.337 8.976 -17.044 1.00 95.25 118 MET A C 1
ATOM 881 O O . MET A 1 118 ? 17.687 7.827 -17.319 1.00 95.25 118 MET A O 1
ATOM 885 N N . ALA A 1 119 ? 16.048 9.331 -17.026 1.00 96.12 119 ALA A N 1
ATOM 886 C CA . ALA A 1 119 ? 14.956 8.411 -17.347 1.00 96.12 119 ALA A CA 1
ATOM 887 C C . ALA A 1 119 ? 15.031 7.923 -18.805 1.00 96.12 119 ALA A C 1
ATOM 889 O O . ALA A 1 119 ? 14.882 6.725 -19.064 1.00 96.12 119 ALA A O 1
ATOM 890 N N . ALA A 1 120 ? 15.330 8.821 -19.750 1.00 96.38 120 ALA A N 1
ATOM 891 C CA . ALA A 1 120 ? 15.552 8.474 -21.153 1.00 96.38 120 ALA A CA 1
ATOM 892 C C . ALA A 1 120 ? 16.749 7.524 -21.315 1.00 96.38 120 ALA A C 1
ATOM 894 O O . ALA A 1 120 ? 16.653 6.514 -22.012 1.00 96.38 120 ALA A O 1
ATOM 895 N N . THR A 1 121 ? 17.848 7.790 -20.606 1.00 95.38 121 THR A N 1
ATOM 896 C CA . THR A 1 121 ? 19.029 6.916 -20.593 1.00 95.38 121 THR A CA 1
ATOM 897 C C . THR A 1 121 ? 18.682 5.523 -20.065 1.00 95.38 121 THR A C 1
ATOM 899 O O . THR A 1 121 ? 19.034 4.528 -20.697 1.00 95.38 121 THR A O 1
ATOM 902 N N . ALA A 1 122 ? 17.931 5.426 -18.963 1.00 95.38 122 ALA A N 1
ATOM 903 C CA . ALA A 1 122 ? 17.470 4.147 -18.423 1.00 95.38 122 ALA A CA 1
ATOM 904 C C . ALA A 1 122 ? 16.623 3.355 -19.439 1.00 95.38 122 ALA A C 1
ATOM 906 O O . ALA A 1 122 ? 16.809 2.145 -19.585 1.00 95.38 122 ALA A O 1
ATOM 907 N N . ALA A 1 123 ? 15.742 4.029 -20.188 1.00 95.62 123 ALA A N 1
ATOM 908 C CA . ALA A 1 123 ? 14.947 3.404 -21.246 1.00 95.62 123 ALA A CA 1
ATOM 909 C C . ALA A 1 123 ? 15.810 2.911 -22.425 1.00 95.62 123 ALA A C 1
ATOM 911 O O . ALA A 1 123 ? 15.608 1.794 -22.908 1.00 95.62 123 ALA A O 1
ATOM 912 N N . VAL A 1 124 ? 16.807 3.695 -22.854 1.00 95.75 124 VAL A N 1
ATOM 913 C CA . VAL A 1 124 ? 17.761 3.303 -23.911 1.00 95.75 124 VAL A CA 1
ATOM 914 C C . VAL A 1 124 ? 18.588 2.089 -23.482 1.00 95.75 124 VAL A C 1
ATOM 916 O O . VAL A 1 124 ? 18.713 1.125 -24.241 1.00 95.75 124 VAL A O 1
ATOM 919 N N . VAL A 1 125 ? 19.099 2.089 -22.248 1.00 95.00 125 VAL A N 1
ATOM 920 C CA . VAL A 1 125 ? 19.842 0.952 -21.684 1.00 95.00 125 VAL A CA 1
ATOM 921 C C . VAL A 1 125 ? 18.953 -0.290 -21.610 1.00 95.00 125 VAL A C 1
ATOM 923 O O . VAL A 1 125 ? 19.363 -1.359 -22.063 1.00 95.00 125 VAL A O 1
ATOM 926 N N . ALA A 1 126 ? 17.708 -0.166 -21.139 1.00 94.50 126 ALA A N 1
ATOM 927 C CA . ALA A 1 126 ? 16.761 -1.280 -21.115 1.00 94.50 126 ALA A CA 1
ATOM 928 C C . ALA A 1 126 ? 16.501 -1.855 -22.515 1.00 94.50 126 ALA A C 1
ATOM 930 O O . ALA A 1 126 ? 16.537 -3.073 -22.711 1.00 94.50 126 ALA A O 1
ATOM 931 N N . ALA A 1 127 ? 16.277 -0.994 -23.511 1.00 93.19 127 ALA A N 1
ATOM 932 C CA . ALA A 1 127 ? 16.091 -1.424 -24.892 1.00 93.19 127 ALA A CA 1
ATOM 933 C C . ALA A 1 127 ? 17.317 -2.195 -25.403 1.00 93.19 127 ALA A C 1
ATOM 935 O O . ALA A 1 127 ? 17.165 -3.193 -26.116 1.00 93.19 127 ALA A O 1
ATOM 936 N N . ALA A 1 128 ? 18.516 -1.789 -24.979 1.00 93.38 128 ALA A N 1
ATOM 937 C CA . ALA A 1 128 ? 19.753 -2.418 -25.392 1.00 93.38 128 ALA A CA 1
ATOM 938 C C . ALA A 1 128 ? 20.024 -3.786 -24.735 1.00 93.38 128 ALA A C 1
ATOM 940 O O . ALA A 1 128 ? 20.754 -4.588 -25.320 1.00 93.38 128 ALA A O 1
ATOM 941 N N . LEU A 1 129 ? 19.446 -4.082 -23.574 1.00 91.25 129 LEU A N 1
ATOM 942 C CA . LEU A 1 129 ? 19.714 -5.310 -22.823 1.00 91.25 129 LEU A CA 1
ATOM 943 C C . LEU A 1 129 ? 18.855 -6.498 -23.297 1.00 91.25 129 LEU A C 1
ATOM 945 O O . LEU A 1 129 ? 17.650 -6.332 -23.490 1.00 91.25 129 LEU A O 1
ATOM 949 N N . PRO A 1 130 ? 19.423 -7.710 -23.453 1.00 87.62 130 PRO A N 1
ATOM 950 C CA . PRO A 1 130 ? 18.642 -8.906 -23.776 1.00 87.62 130 PRO A CA 1
ATOM 951 C C . PRO A 1 130 ? 17.935 -9.530 -22.559 1.00 87.62 130 PRO A C 1
ATOM 953 O O . PRO A 1 130 ? 16.935 -10.228 -22.728 1.00 87.62 130 PRO A O 1
ATOM 956 N N . GLN A 1 131 ? 18.418 -9.296 -21.335 1.00 87.75 131 GLN A N 1
ATOM 957 C CA . GLN A 1 131 ? 17.874 -9.906 -20.120 1.00 87.75 131 GLN A CA 1
ATOM 958 C C . GLN A 1 131 ? 16.558 -9.238 -19.686 1.00 87.75 131 GLN A C 1
ATOM 960 O O . GLN A 1 131 ? 16.501 -8.037 -19.416 1.00 87.75 131 GLN A O 1
ATOM 965 N N . SER A 1 132 ? 15.496 -10.032 -19.537 1.00 89.19 132 SER A N 1
ATOM 966 C CA . SER A 1 132 ? 14.164 -9.557 -19.130 1.00 89.19 132 SER A CA 1
ATOM 967 C C . SER A 1 132 ? 14.125 -8.990 -17.704 1.00 89.19 132 SER A C 1
ATOM 969 O O . SER A 1 132 ? 13.456 -7.985 -17.454 1.00 89.19 132 SER A O 1
ATOM 971 N N . TRP A 1 133 ? 14.861 -9.587 -16.765 1.00 87.12 133 TRP A N 1
ATOM 972 C CA . TRP A 1 133 ? 14.908 -9.114 -15.379 1.00 87.12 133 TRP A CA 1
ATOM 973 C C . TRP A 1 133 ? 15.588 -7.738 -15.268 1.00 87.12 133 TRP A C 1
ATOM 975 O O . TRP A 1 133 ? 15.044 -6.852 -14.613 1.00 87.12 133 TRP A O 1
ATOM 985 N N . LEU A 1 134 ? 16.690 -7.502 -15.996 1.00 89.50 134 LEU A N 1
ATOM 986 C CA . LEU A 1 134 ? 17.336 -6.184 -16.054 1.00 89.50 134 LEU A CA 1
ATOM 987 C C . LEU A 1 134 ? 16.427 -5.140 -16.696 1.00 89.50 134 LEU A C 1
ATOM 989 O O . LEU A 1 134 ? 16.276 -4.046 -16.162 1.00 89.50 134 LEU A O 1
ATOM 993 N N . ARG A 1 135 ? 15.770 -5.486 -17.808 1.00 94.06 135 ARG A N 1
ATOM 994 C CA . ARG A 1 135 ? 14.766 -4.614 -18.436 1.00 94.06 135 ARG A CA 1
ATOM 995 C C . ARG A 1 135 ? 13.675 -4.193 -17.459 1.00 94.06 135 ARG A C 1
ATOM 997 O O . ARG A 1 135 ? 13.261 -3.040 -17.486 1.00 94.06 135 ARG A O 1
ATOM 1004 N N . SER A 1 136 ? 13.251 -5.105 -16.586 1.00 94.81 136 SER A N 1
ATOM 1005 C CA . SER A 1 136 ? 12.283 -4.807 -15.528 1.00 94.81 136 SER A CA 1
ATOM 1006 C C . SER A 1 136 ? 12.861 -3.820 -14.508 1.00 94.81 136 SER A C 1
ATOM 1008 O O . SER A 1 136 ? 12.229 -2.810 -14.219 1.00 94.81 136 SER A O 1
ATOM 1010 N N . ILE A 1 137 ? 14.089 -4.032 -14.023 1.00 92.19 137 ILE A N 1
ATOM 1011 C CA . ILE A 1 137 ? 14.751 -3.093 -13.096 1.00 92.19 137 ILE A CA 1
ATOM 1012 C C . ILE A 1 137 ? 14.868 -1.694 -13.714 1.00 92.19 137 ILE A C 1
ATOM 1014 O O . ILE A 1 137 ? 14.494 -0.710 -13.079 1.00 92.19 137 ILE A O 1
ATOM 1018 N N . PHE A 1 138 ? 15.318 -1.589 -14.966 1.00 94.62 138 PHE A N 1
ATOM 1019 C CA . PHE A 1 138 ? 15.426 -0.297 -15.648 1.00 94.62 138 PHE A CA 1
ATOM 1020 C C . PHE A 1 138 ? 14.064 0.330 -15.975 1.00 94.62 138 PHE A C 1
ATOM 1022 O O . PHE A 1 138 ? 13.957 1.553 -15.988 1.00 94.62 138 PHE A O 1
ATOM 1029 N N . GLY A 1 139 ? 13.013 -0.469 -16.179 1.00 96.88 139 GLY A N 1
ATOM 1030 C CA . GLY A 1 139 ? 11.636 0.023 -16.275 1.00 96.88 139 GLY A CA 1
ATOM 1031 C C . GLY A 1 139 ? 11.142 0.652 -14.976 1.00 96.88 139 GLY A C 1
ATOM 1032 O O . GLY A 1 139 ? 10.576 1.744 -15.000 1.00 96.88 139 GLY A O 1
ATOM 1033 N N . ALA A 1 140 ? 11.426 0.010 -13.840 1.00 96.56 140 ALA A N 1
ATOM 1034 C CA . ALA A 1 140 ? 11.148 0.568 -12.518 1.00 96.56 140 ALA A CA 1
ATOM 1035 C C . ALA A 1 140 ? 11.965 1.846 -12.262 1.00 96.56 140 ALA A C 1
ATOM 1037 O O . ALA A 1 140 ? 11.407 2.853 -11.835 1.00 96.56 140 ALA A O 1
ATOM 1038 N N . ALA A 1 141 ? 13.265 1.835 -12.580 1.00 94.81 141 ALA A N 1
ATOM 1039 C CA . ALA A 1 141 ? 14.144 2.994 -12.429 1.00 94.81 141 ALA A CA 1
ATOM 1040 C C . ALA A 1 141 ? 13.712 4.175 -13.313 1.00 94.81 141 ALA A C 1
ATOM 1042 O O . ALA A 1 141 ? 13.720 5.314 -12.859 1.00 94.81 141 ALA A O 1
ATOM 1043 N N . CYS A 1 142 ? 13.285 3.918 -14.554 1.00 97.25 142 CYS A N 1
ATOM 1044 C CA . CYS A 1 142 ? 12.766 4.947 -15.452 1.00 97.25 142 CYS A CA 1
ATOM 1045 C C . CYS A 1 142 ? 11.521 5.623 -14.858 1.00 97.25 142 CYS A C 1
ATOM 1047 O O . CYS A 1 142 ? 11.485 6.847 -14.745 1.00 97.25 142 CYS A O 1
ATOM 1049 N N . ALA A 1 143 ? 10.549 4.833 -14.387 1.00 97.56 143 ALA A N 1
ATOM 1050 C CA . ALA A 1 143 ? 9.364 5.357 -13.711 1.00 97.56 143 ALA A CA 1
ATOM 1051 C C . ALA A 1 143 ? 9.724 6.146 -12.435 1.00 97.56 143 ALA A C 1
ATOM 1053 O O . ALA A 1 143 ? 9.162 7.213 -12.195 1.00 97.56 143 ALA A O 1
ATOM 1054 N N . ALA A 1 144 ? 10.704 5.669 -11.660 1.00 95.50 144 ALA A N 1
ATOM 1055 C CA . ALA A 1 144 ? 11.189 6.344 -10.458 1.00 95.50 144 ALA A CA 1
ATOM 1056 C C . ALA A 1 144 ? 11.832 7.701 -10.744 1.00 95.50 144 ALA A C 1
ATOM 1058 O O . ALA A 1 144 ? 11.548 8.670 -10.046 1.00 95.50 144 ALA A O 1
ATOM 1059 N N . LEU A 1 145 ? 12.654 7.786 -11.789 1.00 95.44 145 LEU A N 1
ATOM 1060 C CA . LEU A 1 145 ? 13.324 9.019 -12.205 1.00 95.44 145 LEU A CA 1
ATOM 1061 C C . LEU A 1 145 ? 12.347 10.056 -12.768 1.00 95.44 145 LEU A C 1
ATOM 1063 O O . LEU A 1 145 ? 12.578 11.255 -12.625 1.00 95.44 145 LEU A O 1
ATOM 1067 N N . LEU A 1 146 ? 11.226 9.621 -13.347 1.00 96.56 146 LEU A N 1
ATOM 1068 C CA . LEU A 1 146 ? 10.185 10.540 -13.806 1.00 96.56 146 LEU A CA 1
ATOM 1069 C C . LEU A 1 146 ? 9.449 11.239 -12.660 1.00 96.56 146 LEU A C 1
ATOM 1071 O O . LEU A 1 146 ? 8.937 12.333 -12.873 1.00 96.56 146 LEU A O 1
ATOM 1075 N N . VAL A 1 147 ? 9.422 10.676 -11.447 1.00 94.19 147 VAL A N 1
ATOM 1076 C CA . VAL A 1 147 ? 8.769 11.326 -10.297 1.00 94.19 147 VAL A CA 1
ATOM 1077 C C . VAL A 1 147 ? 9.390 12.700 -10.004 1.00 94.19 147 VAL A C 1
ATOM 1079 O O . VAL A 1 147 ? 8.687 13.695 -10.168 1.00 94.19 147 VAL A O 1
ATOM 1082 N N . PRO A 1 148 ? 10.684 12.831 -9.642 1.00 92.00 148 PRO A N 1
ATOM 1083 C CA . PRO A 1 148 ? 11.296 14.141 -9.419 1.00 92.00 148 PRO A CA 1
ATOM 1084 C C . PRO A 1 148 ? 11.354 15.004 -10.691 1.00 92.00 148 PRO A C 1
ATOM 1086 O O . PRO A 1 148 ? 11.330 16.226 -10.581 1.00 92.00 148 PRO A O 1
ATOM 1089 N N . ALA A 1 149 ? 11.355 14.408 -11.892 1.00 93.00 149 ALA A N 1
ATOM 1090 C CA . ALA A 1 149 ? 11.239 15.160 -13.147 1.00 93.00 149 ALA A CA 1
ATOM 1091 C C . ALA A 1 149 ? 9.884 15.889 -13.276 1.00 93.00 149 ALA A C 1
ATOM 1093 O O . ALA A 1 149 ? 9.790 16.956 -13.889 1.00 93.00 149 ALA A O 1
ATOM 1094 N N . LEU A 1 150 ? 8.823 15.333 -12.685 1.00 93.44 150 LEU A N 1
ATOM 1095 C CA . LEU A 1 150 ? 7.456 15.856 -12.741 1.00 93.44 150 LEU A CA 1
ATOM 1096 C C . LEU A 1 150 ? 7.091 16.771 -11.558 1.00 93.44 150 LEU A C 1
ATOM 1098 O O . LEU A 1 150 ? 6.096 17.488 -11.652 1.00 93.44 150 LEU A O 1
ATOM 1102 N N . LEU A 1 151 ? 7.904 16.812 -10.501 1.00 90.06 151 LEU A N 1
ATOM 1103 C CA . LEU A 1 151 ? 7.668 17.644 -9.317 1.00 90.06 151 LEU A CA 1
ATOM 1104 C C . LEU A 1 151 ? 8.283 19.043 -9.438 1.00 90.06 151 LEU A C 1
ATOM 1106 O O . LEU A 1 151 ? 9.390 19.209 -9.951 1.00 90.06 151 LEU A O 1
ATOM 1110 N N . GLU A 1 152 ? 7.600 20.057 -8.901 1.00 84.12 152 GLU A N 1
ATOM 1111 C CA . GLU A 1 152 ? 8.167 21.400 -8.770 1.00 84.12 152 GLU A CA 1
ATOM 1112 C C . GLU A 1 152 ? 8.989 21.536 -7.475 1.00 84.12 152 GLU A C 1
ATOM 1114 O O . GLU A 1 152 ? 8.481 21.248 -6.390 1.00 84.12 152 GLU A O 1
ATOM 1119 N N . PRO A 1 153 ? 10.248 22.017 -7.538 1.00 76.06 153 PRO A N 1
ATOM 1120 C CA . PRO A 1 153 ? 11.131 22.056 -6.367 1.00 76.06 153 PRO A CA 1
ATOM 1121 C C . PRO A 1 153 ? 10.667 22.970 -5.224 1.00 76.06 153 PRO A C 1
ATOM 1123 O O . PRO A 1 153 ? 11.061 22.754 -4.082 1.00 76.06 153 PRO A O 1
ATOM 1126 N N . LYS A 1 154 ? 9.872 24.006 -5.524 1.00 78.00 154 LYS A N 1
ATOM 1127 C CA . LYS A 1 154 ? 9.481 25.067 -4.574 1.00 78.00 154 LYS A CA 1
ATOM 1128 C C . LYS A 1 154 ? 8.018 24.980 -4.110 1.00 78.00 154 LYS A C 1
ATOM 1130 O O . LYS A 1 154 ? 7.513 25.944 -3.543 1.00 78.00 154 LYS A O 1
ATOM 1135 N N . ALA A 1 155 ? 7.333 23.865 -4.361 1.00 72.00 155 ALA A N 1
ATOM 1136 C CA . ALA A 1 155 ? 5.937 23.694 -3.962 1.00 72.00 155 ALA A CA 1
ATOM 1137 C C . ALA A 1 155 ? 5.776 23.639 -2.430 1.00 72.00 155 ALA A C 1
ATOM 1139 O O . ALA A 1 155 ? 6.607 23.051 -1.729 1.00 72.00 155 ALA A O 1
ATOM 1140 N N . SER A 1 156 ? 4.685 24.217 -1.914 1.00 72.19 156 SER A N 1
ATOM 1141 C CA . SER A 1 156 ? 4.287 24.067 -0.508 1.00 72.19 156 SER A CA 1
ATOM 1142 C C . SER A 1 156 ? 4.007 22.590 -0.178 1.00 72.19 156 SER A C 1
ATOM 1144 O O . SER A 1 156 ? 3.764 21.790 -1.077 1.00 72.19 156 SER A O 1
ATOM 1146 N N . LEU A 1 157 ? 4.028 22.186 1.100 1.00 67.25 157 LEU A N 1
ATOM 1147 C CA . LEU A 1 157 ? 3.795 20.782 1.495 1.00 67.25 157 LEU A CA 1
ATOM 1148 C C . LEU A 1 157 ? 2.456 20.220 0.975 1.00 67.25 157 LEU A C 1
ATOM 1150 O O . LEU A 1 157 ? 2.422 19.093 0.480 1.00 67.25 157 LEU A O 1
ATOM 1154 N N . GLY A 1 158 ? 1.374 21.005 1.055 1.00 67.75 158 GLY A N 1
ATOM 1155 C CA . GLY A 1 158 ? 0.053 20.618 0.548 1.00 67.75 158 GLY A CA 1
ATOM 1156 C C . GLY A 1 158 ? 0.033 20.482 -0.975 1.00 67.75 158 GLY A C 1
ATOM 1157 O O . GLY A 1 158 ? -0.379 19.445 -1.500 1.00 67.75 158 GLY A O 1
ATOM 1158 N N . ASP A 1 159 ? 0.580 21.475 -1.681 1.00 77.44 159 ASP A N 1
ATOM 1159 C CA . ASP A 1 159 ? 0.677 21.447 -3.146 1.00 77.44 159 ASP A CA 1
ATOM 1160 C C . ASP A 1 159 ? 1.558 20.295 -3.628 1.00 77.44 159 ASP A C 1
ATOM 1162 O O . ASP A 1 159 ? 1.246 19.632 -4.616 1.00 77.44 159 ASP A O 1
ATOM 1166 N N . ARG A 1 160 ? 2.633 19.990 -2.898 1.00 81.38 160 ARG A N 1
ATOM 1167 C CA . ARG A 1 160 ? 3.566 18.912 -3.227 1.00 81.38 160 ARG A CA 1
ATOM 1168 C C . ARG A 1 160 ? 2.907 17.535 -3.166 1.00 81.38 160 ARG A C 1
ATOM 1170 O O . ARG A 1 160 ? 3.220 16.688 -4.002 1.00 81.38 160 ARG A O 1
ATOM 1177 N N . ASN A 1 161 ? 1.982 17.306 -2.232 1.00 81.56 161 ASN A N 1
ATOM 1178 C CA . ASN A 1 161 ? 1.235 16.046 -2.148 1.00 81.56 161 ASN A CA 1
ATOM 1179 C C . ASN A 1 161 ? 0.293 15.849 -3.343 1.00 81.56 161 ASN A C 1
ATOM 1181 O O . ASN A 1 161 ? 0.237 14.744 -3.896 1.00 81.56 161 ASN A O 1
ATOM 1185 N N . LEU A 1 162 ? -0.398 16.910 -3.775 1.00 84.75 162 LEU A N 1
ATOM 1186 C CA . LEU A 1 162 ? -1.231 16.882 -4.980 1.00 84.75 162 LEU A CA 1
ATOM 1187 C C . LEU A 1 162 ? -0.376 16.740 -6.249 1.00 84.75 162 LEU A C 1
ATOM 1189 O O . LEU A 1 162 ? -0.702 15.928 -7.114 1.00 84.75 162 LEU A O 1
ATOM 1193 N N . GLN A 1 163 ? 0.746 17.460 -6.348 1.00 88.25 163 GLN A N 1
ATOM 1194 C CA . GLN A 1 163 ? 1.692 17.333 -7.463 1.00 88.25 163 GLN A CA 1
ATOM 1195 C C . GLN A 1 163 ? 2.251 15.913 -7.574 1.00 88.25 163 GLN A C 1
ATOM 1197 O O . GLN A 1 163 ? 2.299 15.365 -8.674 1.00 88.25 163 GLN A O 1
ATOM 1202 N N . LEU A 1 164 ? 2.624 15.288 -6.452 1.00 89.38 164 LEU A N 1
ATOM 1203 C CA . LEU A 1 164 ? 3.068 13.895 -6.436 1.00 89.38 164 LEU A CA 1
ATOM 1204 C C . LEU A 1 164 ? 1.958 12.962 -6.917 1.00 89.38 164 LEU A C 1
ATOM 1206 O O . LEU A 1 164 ? 2.199 12.125 -7.783 1.00 89.38 164 LEU A O 1
ATOM 1210 N N . TRP A 1 165 ? 0.732 13.141 -6.429 1.00 90.44 165 TRP A N 1
ATOM 1211 C CA . TRP A 1 165 ? -0.412 12.349 -6.874 1.00 90.44 165 TRP A CA 1
ATOM 1212 C C . TRP A 1 165 ? -0.660 12.479 -8.388 1.00 90.44 165 TRP A C 1
ATOM 1214 O O . TRP A 1 165 ? -0.843 11.466 -9.070 1.00 90.44 165 TRP A O 1
ATOM 1224 N N . LEU A 1 166 ? -0.598 13.699 -8.935 1.00 92.06 166 LEU A N 1
ATOM 1225 C CA . LEU A 1 166 ? -0.732 13.970 -10.373 1.00 92.06 166 LEU A CA 1
ATOM 1226 C C . LEU A 1 166 ? 0.422 13.365 -11.185 1.00 92.06 166 LEU A C 1
ATOM 1228 O O . LEU A 1 166 ? 0.184 12.751 -12.227 1.00 92.06 166 LEU A O 1
ATOM 1232 N N . ALA A 1 167 ? 1.658 13.478 -10.696 1.00 94.19 167 ALA A N 1
ATOM 1233 C CA . ALA A 1 167 ? 2.832 12.881 -11.325 1.00 94.19 167 ALA A CA 1
ATOM 1234 C C . ALA A 1 167 ? 2.703 11.353 -11.419 1.00 94.19 167 ALA A C 1
ATOM 1236 O O . ALA A 1 167 ? 2.959 10.776 -12.476 1.00 94.19 167 ALA A O 1
ATOM 1237 N N . LEU A 1 168 ? 2.231 10.692 -10.356 1.00 95.50 168 LEU A N 1
ATOM 1238 C CA . LEU A 1 168 ? 1.984 9.247 -10.369 1.00 95.50 168 LEU A CA 1
ATOM 1239 C C . LEU A 1 168 ? 0.874 8.854 -11.356 1.00 95.50 168 LEU A C 1
ATOM 1241 O O . LEU A 1 168 ? 1.004 7.841 -12.047 1.00 95.50 168 LEU A O 1
ATOM 1245 N N . HIS A 1 169 ? -0.180 9.665 -11.496 1.00 95.62 169 HIS A N 1
ATOM 1246 C CA . HIS A 1 169 ? -1.214 9.443 -12.516 1.00 95.62 169 HIS A CA 1
ATOM 1247 C C . HIS A 1 169 ? -0.665 9.598 -13.935 1.00 95.62 169 HIS A C 1
ATOM 1249 O O . HIS A 1 169 ? -0.996 8.795 -14.807 1.00 95.62 169 HIS A O 1
ATOM 1255 N N . PHE A 1 170 ? 0.217 10.570 -14.170 1.00 96.44 170 PHE A N 1
ATOM 1256 C CA . PHE A 1 170 ? 0.901 10.718 -15.453 1.00 96.44 170 PHE A CA 1
ATOM 1257 C C . PHE A 1 170 ? 1.809 9.512 -15.760 1.00 96.44 170 PHE A C 1
ATOM 1259 O O . PHE A 1 170 ? 1.794 8.982 -16.873 1.00 96.44 170 PHE A O 1
ATOM 1266 N N . ILE A 1 171 ? 2.547 9.007 -14.768 1.00 97.50 171 ILE A N 1
ATOM 1267 C CA . ILE A 1 171 ? 3.372 7.791 -14.889 1.00 97.50 171 ILE A CA 1
ATOM 1268 C C . ILE A 1 171 ? 2.508 6.545 -15.174 1.00 97.50 171 ILE A C 1
ATOM 1270 O O . ILE A 1 171 ? 2.886 5.692 -15.980 1.00 97.50 171 ILE A O 1
ATOM 1274 N N . ALA A 1 172 ? 1.319 6.439 -14.577 1.00 97.62 172 ALA A N 1
ATOM 1275 C CA . ALA A 1 172 ? 0.373 5.365 -14.884 1.00 97.62 172 ALA A CA 1
ATOM 1276 C C . ALA A 1 172 ? -0.251 5.511 -16.287 1.00 97.62 172 ALA A C 1
ATOM 1278 O O . ALA A 1 172 ? -0.424 4.520 -17.000 1.00 97.62 172 ALA A O 1
ATOM 1279 N N . ALA A 1 173 ? -0.558 6.736 -16.719 1.00 96.81 173 ALA A N 1
ATOM 1280 C CA . ALA A 1 173 ? -1.111 7.017 -18.044 1.00 96.81 173 ALA A CA 1
ATOM 1281 C C . ALA A 1 173 ? -0.096 6.745 -19.169 1.00 96.81 173 ALA A C 1
ATOM 1283 O O . ALA A 1 173 ? -0.442 6.165 -20.199 1.00 96.81 173 ALA A O 1
ATOM 1284 N N . THR A 1 174 ? 1.174 7.097 -18.961 1.00 96.56 174 THR A N 1
ATOM 1285 C CA . THR A 1 174 ? 2.266 6.759 -19.891 1.00 96.56 174 THR A CA 1
ATOM 1286 C C . THR A 1 174 ? 2.475 5.249 -19.985 1.00 96.56 174 THR A C 1
ATOM 1288 O O . THR A 1 174 ? 2.598 4.722 -21.094 1.00 96.56 174 THR A O 1
ATOM 1291 N N . TRP A 1 175 ? 2.401 4.530 -18.858 1.00 97.12 175 TRP A N 1
ATOM 1292 C CA . TRP A 1 175 ? 2.381 3.066 -18.863 1.00 97.12 175 TRP A CA 1
ATOM 1293 C C . TRP A 1 175 ? 1.213 2.509 -19.681 1.00 97.12 175 TRP A C 1
ATOM 1295 O O . TRP A 1 175 ? 1.412 1.604 -20.490 1.00 97.12 175 TRP A O 1
ATOM 1305 N N . LEU A 1 176 ? 0.007 3.065 -19.520 1.00 96.06 176 LEU A N 1
ATOM 1306 C CA . LEU A 1 176 ? -1.180 2.650 -20.271 1.00 96.06 176 LEU A CA 1
ATOM 1307 C C . LEU A 1 176 ? -0.986 2.832 -21.783 1.00 96.06 176 LEU A C 1
ATOM 1309 O O . LEU A 1 176 ? -1.266 1.912 -22.553 1.00 96.06 176 LEU A O 1
ATOM 1313 N N . GLY A 1 177 ? -0.465 3.985 -22.211 1.00 94.88 177 GLY A N 1
ATOM 1314 C CA . GLY A 1 177 ? -0.151 4.250 -23.618 1.00 94.88 177 GLY A CA 1
ATOM 1315 C C . GLY A 1 177 ? 0.876 3.263 -24.180 1.00 94.88 177 GLY A C 1
ATOM 1316 O O . GLY A 1 177 ? 0.656 2.654 -25.230 1.00 94.88 177 GLY A O 1
ATOM 1317 N N . ALA A 1 178 ? 1.962 3.022 -23.443 1.00 94.12 178 ALA A N 1
ATOM 1318 C CA . ALA A 1 178 ? 2.983 2.054 -23.837 1.00 94.12 178 ALA A CA 1
ATOM 1319 C C . ALA A 1 178 ? 2.449 0.609 -23.843 1.00 94.12 178 ALA A C 1
ATOM 1321 O O . ALA A 1 178 ? 2.808 -0.186 -24.714 1.00 94.12 178 ALA A O 1
ATOM 1322 N N . ARG A 1 179 ? 1.536 0.268 -22.926 1.00 94.44 179 ARG A N 1
ATOM 1323 C CA . ARG A 1 179 ? 0.860 -1.034 -22.876 1.00 94.44 179 ARG A CA 1
ATOM 1324 C C . ARG A 1 179 ? -0.023 -1.262 -24.098 1.00 94.44 179 ARG A C 1
ATOM 1326 O O . ARG A 1 179 ? -0.019 -2.367 -24.640 1.00 94.44 179 ARG A O 1
ATOM 1333 N N . LEU A 1 180 ? -0.744 -0.235 -24.551 1.00 92.75 180 LEU A N 1
ATOM 1334 C CA . LEU A 1 180 ? -1.531 -0.296 -25.784 1.00 92.75 180 LEU A CA 1
ATOM 1335 C C . LEU A 1 180 ? -0.632 -0.538 -27.004 1.00 92.75 180 LEU A C 1
ATOM 1337 O O . LEU A 1 180 ? -0.948 -1.405 -27.817 1.00 92.75 180 LEU A O 1
ATOM 1341 N N . ALA A 1 181 ? 0.517 0.141 -27.092 1.00 90.19 181 ALA A N 1
ATOM 1342 C CA . ALA A 1 181 ? 1.501 -0.103 -28.151 1.00 90.19 181 ALA A CA 1
ATOM 1343 C C . ALA A 1 181 ? 2.094 -1.527 -28.088 1.00 90.19 181 ALA A C 1
ATOM 1345 O O . ALA A 1 181 ? 2.251 -2.189 -29.117 1.00 90.19 181 ALA A O 1
ATOM 1346 N N . ALA A 1 182 ? 2.346 -2.038 -26.879 1.00 91.31 182 ALA A N 1
ATOM 1347 C CA . ALA A 1 182 ? 2.865 -3.385 -26.633 1.00 91.31 182 ALA A CA 1
ATOM 1348 C C . ALA A 1 182 ? 1.874 -4.518 -26.973 1.00 91.31 182 ALA A C 1
ATOM 1350 O O . ALA A 1 182 ? 2.270 -5.682 -26.990 1.00 91.31 182 ALA A O 1
ATOM 1351 N N . ARG A 1 183 ? 0.602 -4.216 -27.285 1.00 88.19 183 ARG A N 1
ATOM 1352 C CA . ARG A 1 183 ? -0.333 -5.214 -27.845 1.00 88.19 183 ARG A CA 1
ATOM 1353 C C . ARG A 1 183 ? 0.076 -5.674 -29.240 1.00 88.19 183 ARG A C 1
ATOM 1355 O O . ARG A 1 183 ? -0.300 -6.768 -29.648 1.00 88.19 183 ARG A O 1
ATOM 1362 N N . ASN A 1 184 ? 0.850 -4.867 -29.966 1.00 89.00 184 ASN A N 1
ATOM 1363 C CA . ASN A 1 184 ? 1.453 -5.297 -31.217 1.00 89.00 184 ASN A CA 1
ATOM 1364 C C . ASN A 1 184 ? 2.617 -6.267 -30.918 1.00 89.00 184 ASN A C 1
ATOM 1366 O O . ASN A 1 184 ? 3.580 -5.853 -30.262 1.00 89.00 184 ASN A O 1
ATOM 1370 N N . PRO A 1 185 ? 2.589 -7.521 -31.420 1.00 86.12 185 PRO A N 1
ATOM 1371 C CA . PRO A 1 185 ? 3.595 -8.537 -31.096 1.00 86.12 185 PRO A CA 1
ATOM 1372 C C . PRO A 1 185 ? 5.041 -8.102 -31.360 1.00 86.12 185 PRO A C 1
ATOM 1374 O O . PRO A 1 185 ? 5.945 -8.511 -30.634 1.00 86.12 185 PRO A O 1
ATOM 1377 N N . ARG A 1 186 ? 5.258 -7.229 -32.358 1.00 84.94 186 ARG A N 1
ATOM 1378 C CA . ARG A 1 186 ? 6.586 -6.693 -32.713 1.00 84.94 186 ARG A CA 1
ATOM 1379 C C . ARG A 1 186 ? 7.250 -5.947 -31.555 1.00 84.94 186 ARG A C 1
ATOM 1381 O O . ARG A 1 186 ? 8.449 -6.085 -31.343 1.00 84.94 186 ARG A O 1
ATOM 1388 N N . TRP A 1 187 ? 6.465 -5.169 -30.815 1.00 83.38 187 TRP A N 1
ATOM 1389 C CA . TRP A 1 187 ? 6.948 -4.334 -29.715 1.00 83.38 187 TRP A CA 1
ATOM 1390 C C . TRP A 1 187 ? 6.717 -4.997 -28.353 1.00 83.38 187 TRP A C 1
ATOM 1392 O O . TRP A 1 187 ? 7.493 -4.768 -27.427 1.00 83.38 187 TRP A O 1
ATOM 1402 N N . GLY A 1 188 ? 5.701 -5.860 -28.237 1.00 84.06 188 GLY A N 1
ATOM 1403 C CA . GLY A 1 188 ? 5.311 -6.522 -26.989 1.00 84.06 188 GLY A CA 1
ATOM 1404 C C . GLY A 1 188 ? 6.432 -7.334 -26.344 1.00 84.06 188 GLY A C 1
ATOM 1405 O O . GLY A 1 188 ? 6.737 -7.121 -25.175 1.00 84.06 188 GLY A O 1
ATOM 1406 N N . VAL A 1 189 ? 7.129 -8.177 -27.113 1.00 85.31 189 VAL A N 1
ATOM 1407 C CA . VAL A 1 189 ? 8.227 -9.016 -26.586 1.00 85.31 189 VAL A CA 1
ATOM 1408 C C . VAL A 1 189 ? 9.352 -8.170 -25.978 1.00 85.31 189 VAL A C 1
ATOM 1410 O O . VAL A 1 189 ? 9.951 -8.548 -24.970 1.00 85.31 189 VAL A O 1
ATOM 1413 N N . ALA A 1 190 ? 9.640 -7.011 -26.575 1.00 84.75 190 ALA A N 1
ATOM 1414 C CA . ALA A 1 190 ? 10.693 -6.126 -26.097 1.00 84.75 190 ALA A CA 1
ATOM 1415 C C . ALA A 1 190 ? 10.251 -5.276 -24.896 1.00 84.75 190 ALA A C 1
ATOM 1417 O O . ALA A 1 190 ? 11.017 -5.123 -23.943 1.00 84.75 190 ALA A O 1
ATOM 1418 N N . LEU A 1 191 ? 9.027 -4.744 -24.939 1.00 90.81 191 LEU A N 1
ATOM 1419 C CA . LEU A 1 191 ? 8.501 -3.809 -23.944 1.00 90.81 191 LEU A CA 1
ATOM 1420 C C . LEU A 1 191 ? 7.952 -4.496 -22.693 1.00 90.81 191 LEU A C 1
ATOM 1422 O O . LEU A 1 191 ? 7.946 -3.886 -21.630 1.00 90.81 191 LEU A O 1
ATOM 1426 N N . ASP A 1 192 ? 7.498 -5.745 -22.780 1.00 92.94 192 ASP A N 1
ATOM 1427 C CA . ASP A 1 192 ? 6.783 -6.398 -21.682 1.00 92.94 192 ASP A CA 1
ATOM 1428 C C . ASP A 1 192 ? 7.554 -6.463 -20.358 1.00 92.94 192 ASP A C 1
ATOM 1430 O O . ASP A 1 192 ? 6.969 -6.100 -19.333 1.00 92.94 192 ASP A O 1
ATOM 1434 N N . PRO A 1 193 ? 8.843 -6.856 -20.328 1.00 94.00 193 PRO A N 1
ATOM 1435 C CA . PRO A 1 193 ? 9.600 -6.846 -19.081 1.00 94.00 193 PRO A CA 1
ATOM 1436 C C . PRO A 1 193 ? 9.799 -5.422 -18.544 1.00 94.00 193 PRO A C 1
ATOM 1438 O O . PRO A 1 193 ? 9.630 -5.177 -17.353 1.00 94.00 193 PRO A O 1
ATOM 1441 N N . PHE A 1 194 ? 10.074 -4.457 -19.427 1.00 96.31 194 PHE A N 1
ATOM 1442 C CA . PHE A 1 194 ? 10.216 -3.047 -19.054 1.00 96.31 194 PHE A CA 1
ATOM 1443 C C . PHE A 1 194 ? 8.933 -2.498 -18.414 1.00 96.31 194 PHE A C 1
ATOM 1445 O O . PHE A 1 194 ? 8.966 -1.913 -17.331 1.00 96.31 194 PHE A O 1
ATOM 1452 N N . LEU A 1 195 ? 7.780 -2.771 -19.026 1.00 97.00 195 LEU A N 1
ATOM 1453 C CA . LEU A 1 195 ? 6.474 -2.367 -18.513 1.00 97.00 195 LEU A CA 1
ATOM 1454 C C . LEU A 1 195 ? 6.090 -3.091 -17.219 1.00 97.00 195 LEU A C 1
ATOM 1456 O O . LEU A 1 195 ? 5.372 -2.513 -16.405 1.00 97.00 195 LEU A O 1
ATOM 1460 N N . ALA A 1 196 ? 6.550 -4.324 -16.998 1.00 96.56 196 ALA A N 1
ATOM 1461 C CA . ALA A 1 196 ? 6.320 -5.032 -15.740 1.00 96.56 196 ALA A CA 1
ATOM 1462 C C . ALA A 1 196 ? 7.007 -4.322 -14.563 1.00 96.56 196 ALA A C 1
ATOM 1464 O O . ALA A 1 196 ? 6.378 -4.096 -13.530 1.00 96.56 196 ALA A O 1
ATOM 1465 N N . GLY A 1 197 ? 8.268 -3.918 -14.737 1.00 96.19 197 GLY A N 1
ATOM 1466 C CA . GLY A 1 197 ? 8.994 -3.159 -13.721 1.00 96.19 197 GLY A CA 1
ATOM 1467 C C . GLY A 1 197 ? 8.457 -1.745 -13.511 1.00 96.19 197 GLY A C 1
ATOM 1468 O O . GLY A 1 197 ? 8.295 -1.312 -12.372 1.00 96.19 197 GLY A O 1
ATOM 1469 N N . TRP A 1 198 ? 8.092 -1.057 -14.597 1.00 98.12 198 TRP A N 1
ATOM 1470 C CA . TRP A 1 198 ? 7.428 0.248 -14.525 1.00 98.12 198 TRP A CA 1
ATOM 1471 C C . TRP A 1 198 ? 6.135 0.181 -13.705 1.00 98.12 198 TRP A C 1
ATOM 1473 O O . TRP A 1 198 ? 5.910 1.005 -12.816 1.00 98.12 198 TRP A O 1
ATOM 1483 N N . LEU A 1 199 ? 5.290 -0.822 -13.973 1.00 98.06 199 LEU A N 1
ATOM 1484 C CA . LEU A 1 199 ? 4.057 -1.040 -13.220 1.00 98.06 199 LEU A CA 1
ATOM 1485 C C . LEU A 1 199 ? 4.354 -1.325 -11.747 1.00 98.06 199 LEU A C 1
ATOM 1487 O O . LEU A 1 199 ? 3.714 -0.733 -10.885 1.00 98.06 199 LEU A O 1
ATOM 1491 N N . ALA A 1 200 ? 5.329 -2.191 -11.455 1.00 97.12 200 ALA A N 1
ATOM 1492 C CA . ALA A 1 200 ? 5.708 -2.514 -10.082 1.00 97.12 200 ALA A CA 1
ATOM 1493 C C . ALA A 1 200 ? 6.113 -1.259 -9.292 1.00 97.12 200 ALA A C 1
ATOM 1495 O O . ALA A 1 200 ? 5.599 -1.046 -8.196 1.00 97.12 200 ALA A O 1
ATOM 1496 N N . PHE A 1 201 ? 6.950 -0.388 -9.869 1.00 97.06 201 PHE A N 1
ATOM 1497 C CA . PHE A 1 201 ? 7.275 0.899 -9.249 1.00 97.06 201 PHE A CA 1
ATOM 1498 C C . PHE A 1 201 ? 6.031 1.773 -9.064 1.00 97.06 201 PHE A C 1
ATOM 1500 O O . PHE A 1 201 ? 5.814 2.300 -7.979 1.00 97.06 201 PHE A O 1
ATOM 1507 N N . THR A 1 202 ? 5.197 1.900 -10.099 1.00 97.38 202 THR A N 1
ATOM 1508 C CA . THR A 1 202 ? 3.984 2.735 -10.063 1.00 97.38 202 THR A CA 1
ATOM 1509 C C . THR A 1 202 ? 3.053 2.314 -8.921 1.00 97.38 202 THR A C 1
ATOM 1511 O O . THR A 1 202 ? 2.570 3.159 -8.170 1.00 97.38 202 THR A O 1
ATOM 1514 N N . LEU A 1 203 ? 2.841 1.006 -8.742 1.00 97.19 203 LEU A N 1
ATOM 1515 C CA . LEU A 1 203 ? 2.032 0.451 -7.654 1.00 97.19 203 LEU A CA 1
ATOM 1516 C C . LEU A 1 203 ? 2.649 0.733 -6.279 1.00 97.19 203 LEU A C 1
ATOM 1518 O O . LEU A 1 203 ? 1.942 1.185 -5.380 1.00 97.19 203 LEU A O 1
ATOM 1522 N N . SER A 1 204 ? 3.959 0.520 -6.127 1.00 93.31 204 SER A N 1
ATOM 1523 C CA . SER A 1 204 ? 4.682 0.831 -4.888 1.00 93.31 204 SER A CA 1
ATOM 1524 C C . SER A 1 204 ? 4.645 2.323 -4.558 1.00 93.31 204 SER A C 1
ATOM 1526 O O . SER A 1 204 ? 4.510 2.690 -3.396 1.00 93.31 204 SER A O 1
ATOM 1528 N N . ALA A 1 205 ? 4.714 3.192 -5.566 1.00 92.62 205 ALA A N 1
ATOM 1529 C CA . ALA A 1 205 ? 4.653 4.634 -5.387 1.00 92.62 205 ALA A CA 1
ATOM 1530 C C . ALA A 1 205 ? 3.250 5.104 -4.970 1.00 92.62 205 ALA A C 1
ATOM 1532 O O . ALA A 1 205 ? 3.140 5.965 -4.101 1.00 92.62 205 ALA A O 1
ATOM 1533 N N . PHE A 1 206 ? 2.178 4.506 -5.505 1.00 93.19 206 PHE A N 1
ATOM 1534 C CA . PHE A 1 206 ? 0.818 4.751 -5.009 1.00 93.19 206 PHE A CA 1
ATOM 1535 C C . PHE A 1 206 ? 0.604 4.213 -3.592 1.00 93.19 206 PHE A C 1
ATOM 1537 O O . PHE A 1 206 ? -0.043 4.882 -2.792 1.00 93.19 206 PHE A O 1
ATOM 1544 N N . ALA A 1 207 ? 1.164 3.046 -3.260 1.00 91.31 207 ALA A N 1
ATOM 1545 C CA . ALA A 1 207 ? 1.142 2.515 -1.898 1.00 91.31 207 ALA A CA 1
ATOM 1546 C C . ALA A 1 207 ? 1.891 3.438 -0.920 1.00 91.31 207 ALA A C 1
ATOM 1548 O O . ALA A 1 207 ? 1.372 3.744 0.150 1.00 91.31 207 ALA A O 1
ATOM 1549 N N . TYR A 1 208 ? 3.059 3.953 -1.321 1.00 88.12 208 TYR A N 1
ATOM 1550 C CA . TYR A 1 208 ? 3.824 4.930 -0.545 1.00 88.12 208 TYR A CA 1
ATOM 1551 C C . TYR A 1 208 ? 3.061 6.244 -0.367 1.00 88.12 208 TYR A C 1
ATOM 1553 O O . TYR A 1 208 ? 2.917 6.726 0.755 1.00 88.12 208 TYR A O 1
ATOM 1561 N N . TRP A 1 209 ? 2.503 6.785 -1.455 1.00 87.81 209 TRP A N 1
ATOM 1562 C CA . TRP A 1 209 ? 1.663 7.982 -1.411 1.00 87.81 209 TRP A CA 1
ATOM 1563 C C . TRP A 1 209 ? 0.438 7.780 -0.519 1.00 87.81 209 TRP A C 1
ATOM 1565 O O . TRP A 1 209 ? 0.019 8.716 0.152 1.00 87.81 209 TRP A O 1
ATOM 1575 N N . ALA A 1 210 ? -0.116 6.563 -0.481 1.00 87.25 210 ALA A N 1
ATOM 1576 C CA . ALA A 1 210 ? -1.233 6.203 0.379 1.00 87.25 210 ALA A CA 1
ATOM 1577 C C . ALA A 1 210 ? -0.853 6.056 1.863 1.00 87.25 210 ALA A C 1
ATOM 1579 O O . ALA A 1 210 ? -1.758 6.091 2.701 1.00 87.25 210 ALA A O 1
ATOM 1580 N N . GLY A 1 211 ? 0.430 6.024 2.224 1.00 86.00 211 GLY A N 1
ATOM 1581 C CA . GLY A 1 211 ? 0.912 6.015 3.610 1.00 86.00 211 GLY A CA 1
ATOM 1582 C C . GLY A 1 211 ? 1.089 4.611 4.212 1.00 86.00 211 GLY A C 1
ATOM 1583 O O . GLY A 1 211 ? 1.000 3.608 3.492 1.00 86.00 211 GLY A O 1
ATOM 1584 N N . PRO A 1 212 ? 1.362 4.520 5.529 1.00 86.69 212 PRO A N 1
ATOM 1585 C CA . PRO A 1 212 ? 1.593 3.246 6.207 1.00 86.69 212 PRO A CA 1
ATOM 1586 C C . PRO A 1 212 ? 0.357 2.347 6.144 1.00 86.69 212 PRO A C 1
ATOM 1588 O O . PRO A 1 212 ? -0.763 2.829 6.252 1.00 86.69 212 PRO A O 1
ATOM 1591 N N . ALA A 1 213 ? 0.551 1.037 5.994 1.00 86.50 213 ALA A N 1
ATOM 1592 C CA . ALA A 1 213 ? -0.515 0.040 6.113 1.00 86.50 213 ALA A CA 1
ATOM 1593 C C . ALA A 1 213 ? -0.538 -0.551 7.532 1.00 86.50 213 ALA A C 1
ATOM 1595 O O . ALA A 1 213 ? 0.514 -0.702 8.148 1.00 86.50 213 ALA A O 1
ATOM 1596 N N . MET A 1 214 ? -1.719 -0.920 8.043 1.00 76.81 214 MET A N 1
ATOM 1597 C CA . MET A 1 214 ? -1.952 -1.394 9.425 1.00 76.81 214 MET A CA 1
ATOM 1598 C C . MET A 1 214 ? -1.081 -2.599 9.833 1.00 76.81 214 MET A C 1
ATOM 1600 O O . MET A 1 214 ? -0.795 -2.789 11.008 1.00 76.81 214 MET A O 1
ATOM 1604 N N . LEU A 1 215 ? -0.661 -3.412 8.861 1.00 75.00 215 LEU A N 1
ATOM 1605 C CA . LEU A 1 215 ? 0.232 -4.568 9.037 1.00 75.00 215 LEU A CA 1
ATOM 1606 C C . LEU A 1 215 ? 1.463 -4.474 8.117 1.00 75.00 215 LEU A C 1
ATOM 1608 O O . LEU A 1 215 ? 2.042 -5.486 7.724 1.00 75.00 215 LEU A O 1
ATOM 1612 N N . GLY A 1 216 ? 1.811 -3.257 7.697 1.00 70.06 216 GLY A N 1
ATOM 1613 C CA . GLY A 1 216 ? 2.950 -3.010 6.825 1.00 70.06 216 GLY A CA 1
ATOM 1614 C C . GLY A 1 216 ? 4.282 -3.045 7.585 1.00 70.06 216 GLY A C 1
ATOM 1615 O O . GLY A 1 216 ? 4.308 -2.825 8.797 1.00 70.06 216 GLY A O 1
ATOM 1616 N N . PRO A 1 217 ? 5.409 -3.294 6.894 1.00 74.19 217 PRO A N 1
ATOM 1617 C CA . PRO A 1 217 ? 6.737 -3.062 7.453 1.00 74.19 217 PRO A CA 1
ATOM 1618 C C . PRO A 1 217 ? 6.879 -1.626 7.995 1.00 74.19 217 PRO A C 1
ATOM 1620 O O . PRO A 1 217 ? 6.257 -0.710 7.444 1.00 74.19 217 PRO A O 1
ATOM 1623 N N . PRO A 1 218 ? 7.719 -1.409 9.029 1.00 69.56 218 PRO A N 1
ATOM 1624 C CA . PRO A 1 218 ? 7.972 -0.094 9.614 1.00 69.56 218 PRO A CA 1
ATOM 1625 C C . PRO A 1 218 ? 8.833 0.743 8.659 1.00 69.56 218 PRO A C 1
ATOM 1627 O O . PRO A 1 218 ? 10.043 0.874 8.826 1.00 69.56 218 PRO A O 1
ATOM 1630 N N . LEU A 1 219 ? 8.212 1.246 7.596 1.00 74.81 219 LEU A N 1
ATOM 1631 C CA . LEU A 1 219 ? 8.840 2.138 6.630 1.00 74.81 219 LEU A CA 1
ATOM 1632 C C . LEU A 1 219 ? 8.740 3.581 7.128 1.00 74.81 219 LEU A C 1
ATOM 1634 O O . LEU A 1 219 ? 7.727 3.978 7.703 1.00 74.81 219 LEU A O 1
ATOM 1638 N N . ASP A 1 220 ? 9.779 4.371 6.873 1.00 74.75 220 ASP A N 1
ATOM 1639 C CA . ASP A 1 220 ? 9.734 5.811 7.102 1.00 74.75 220 ASP A CA 1
ATOM 1640 C C . ASP A 1 220 ? 8.970 6.492 5.955 1.00 74.75 220 ASP A C 1
ATOM 1642 O O . ASP A 1 220 ? 9.399 6.505 4.797 1.00 74.75 220 ASP A O 1
ATOM 1646 N N . PHE A 1 221 ? 7.796 7.031 6.275 1.00 69.88 221 PHE A N 1
ATOM 1647 C CA . PHE A 1 221 ? 6.931 7.741 5.331 1.00 69.88 221 PHE A CA 1
ATOM 1648 C C . PHE A 1 221 ? 7.202 9.252 5.296 1.00 69.88 221 PHE A C 1
ATOM 1650 O O . PHE A 1 221 ? 6.623 9.961 4.465 1.00 69.88 221 PHE A O 1
ATOM 1657 N N . GLY A 1 222 ? 8.085 9.751 6.169 1.00 65.19 222 GLY A N 1
ATOM 1658 C CA . GLY A 1 222 ? 8.369 11.171 6.328 1.00 65.19 222 GLY A CA 1
ATOM 1659 C C . GLY A 1 222 ? 7.125 12.031 6.630 1.00 65.19 222 GLY A C 1
ATOM 1660 O O . GLY A 1 222 ? 6.011 11.530 6.803 1.00 65.19 222 GLY A O 1
ATOM 1661 N N . PRO A 1 223 ? 7.279 13.367 6.656 1.00 59.38 223 PRO A N 1
ATOM 1662 C CA . PRO A 1 223 ? 6.172 14.289 6.923 1.00 59.38 223 PRO A CA 1
ATOM 1663 C C . PRO A 1 223 ? 5.080 14.258 5.84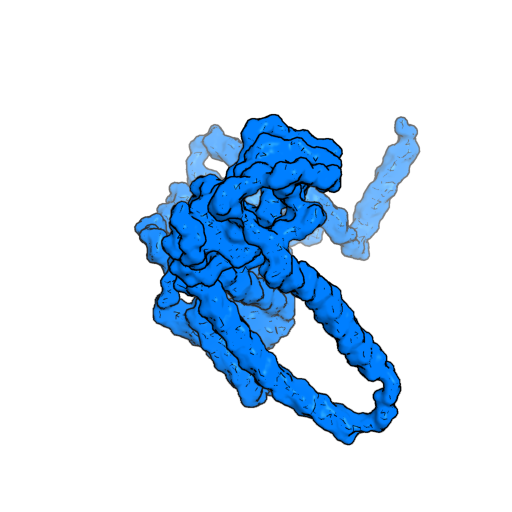3 1.00 59.38 223 PRO A C 1
ATOM 1665 O O . PRO A 1 223 ? 3.910 14.485 6.132 1.00 59.38 223 PRO A O 1
ATOM 1668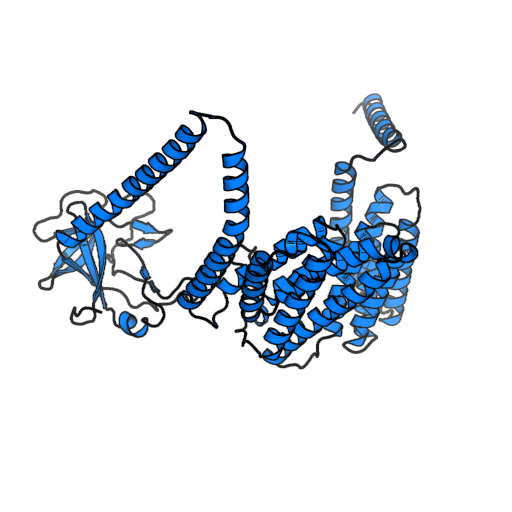 N N . ALA A 1 224 ? 5.454 13.972 4.591 1.00 54.41 224 ALA A N 1
ATOM 1669 C CA . ALA A 1 224 ? 4.531 13.964 3.458 1.00 54.41 224 ALA A CA 1
ATOM 1670 C C . ALA A 1 224 ? 3.578 12.757 3.480 1.00 54.41 224 ALA A C 1
ATOM 1672 O O . ALA A 1 224 ? 2.394 12.918 3.184 1.00 54.41 224 ALA A O 1
ATOM 1673 N N . GLY A 1 225 ? 4.057 11.570 3.876 1.00 54.81 225 GLY A N 1
ATOM 1674 C CA . GLY A 1 225 ? 3.228 10.364 3.956 1.00 54.81 225 GLY A CA 1
ATOM 1675 C C . GLY A 1 225 ? 2.326 10.290 5.195 1.00 54.81 225 GLY A C 1
ATOM 1676 O O . GLY A 1 225 ? 1.384 9.499 5.201 1.00 54.81 225 GLY A O 1
ATOM 1677 N N . LEU A 1 226 ? 2.575 11.139 6.201 1.00 55.38 226 LEU A N 1
ATOM 1678 C CA . LEU A 1 226 ? 1.760 11.307 7.416 1.00 55.38 226 LEU A CA 1
ATOM 1679 C C . LEU A 1 226 ? 0.831 12.534 7.369 1.00 55.38 226 LEU A C 1
ATOM 1681 O O . LEU A 1 226 ? 0.083 12.775 8.316 1.00 55.38 226 LEU A O 1
ATOM 1685 N N . ALA A 1 227 ? 0.888 13.334 6.302 1.00 56.19 227 ALA A N 1
ATOM 1686 C CA . ALA A 1 227 ? 0.073 14.536 6.179 1.00 56.19 227 ALA A CA 1
ATOM 1687 C C . ALA A 1 227 ? -1.424 14.190 6.104 1.00 56.19 227 ALA A C 1
ATOM 1689 O O . ALA A 1 227 ? -1.824 13.278 5.376 1.00 56.19 227 ALA A O 1
ATOM 1690 N N . VAL A 1 228 ? -2.248 14.958 6.828 1.00 56.56 228 VAL A N 1
ATOM 1691 C CA . VAL A 1 228 ? -3.714 14.875 6.753 1.00 56.56 228 VAL A CA 1
ATOM 1692 C C . VAL A 1 228 ? -4.141 15.104 5.307 1.00 56.56 228 VAL A C 1
ATOM 1694 O O . VAL A 1 228 ? -3.759 16.097 4.685 1.00 56.56 228 VAL A O 1
ATOM 1697 N N . ARG A 1 229 ? -4.910 14.162 4.759 1.00 68.25 229 ARG A N 1
ATOM 1698 C CA . ARG A 1 229 ? -5.375 14.231 3.376 1.00 68.25 229 ARG A CA 1
ATOM 1699 C C . ARG A 1 229 ? -6.764 14.825 3.344 1.00 68.25 229 ARG A C 1
ATOM 1701 O O . ARG A 1 229 ? -7.731 14.183 3.740 1.00 68.25 229 ARG A O 1
ATOM 1708 N N . GLU A 1 230 ? -6.870 16.038 2.828 1.00 65.81 230 GLU A N 1
ATOM 1709 C CA . GLU A 1 230 ? -8.178 16.574 2.485 1.00 65.81 230 GLU A CA 1
ATOM 1710 C C . GLU A 1 230 ? -8.690 15.902 1.208 1.00 65.81 230 GLU A C 1
ATOM 1712 O O . GLU A 1 230 ? -8.013 15.864 0.175 1.00 65.81 230 GLU A O 1
ATOM 1717 N N . LEU A 1 231 ? -9.900 15.346 1.283 1.00 69.75 231 LEU A N 1
ATOM 1718 C CA . LEU A 1 231 ? -10.602 14.805 0.126 1.00 69.75 231 LEU A CA 1
ATOM 1719 C C . LEU A 1 231 ? -10.978 15.958 -0.809 1.00 69.75 231 LEU A C 1
ATOM 1721 O O . LEU A 1 231 ? -11.912 16.713 -0.551 1.00 69.75 231 LEU A O 1
ATOM 1725 N N . GLN A 1 232 ? -10.250 16.085 -1.915 1.00 80.88 232 GLN A N 1
ATOM 1726 C CA . GLN A 1 232 ? -10.540 17.077 -2.944 1.00 80.88 232 GLN A CA 1
ATOM 1727 C C . GLN A 1 232 ? -11.527 16.510 -3.978 1.00 80.88 232 GLN A C 1
ATOM 1729 O O . GLN A 1 232 ? -11.354 15.374 -4.427 1.00 80.88 232 GLN A O 1
ATOM 1734 N N . PRO A 1 233 ? -12.514 17.294 -4.458 1.00 86.94 233 PRO A N 1
ATOM 1735 C CA . PRO A 1 233 ? -13.453 16.841 -5.489 1.00 86.94 233 PRO A CA 1
ATOM 1736 C C . PRO A 1 233 ? -12.763 16.287 -6.744 1.00 86.94 233 PRO A C 1
ATOM 1738 O O . PRO A 1 233 ? -13.233 15.318 -7.340 1.00 86.94 233 PRO A O 1
ATOM 1741 N N . LEU A 1 234 ? -11.615 16.868 -7.112 1.00 87.69 234 LEU A N 1
ATOM 1742 C CA . LEU A 1 234 ? -10.796 16.433 -8.242 1.00 87.69 234 LEU A CA 1
ATOM 1743 C C . LEU A 1 234 ? -10.266 15.001 -8.066 1.00 87.69 234 LEU A C 1
ATOM 1745 O O . LEU A 1 234 ? -10.402 14.180 -8.974 1.00 87.69 234 LEU A O 1
ATOM 1749 N N . THR A 1 235 ? -9.672 14.689 -6.910 1.00 87.94 235 THR A N 1
ATOM 1750 C CA . THR A 1 235 ? -9.052 13.378 -6.665 1.00 87.94 235 THR A CA 1
ATOM 1751 C C . THR A 1 235 ? -10.119 12.287 -6.551 1.00 87.94 235 THR A C 1
ATOM 1753 O O . THR A 1 235 ? -9.960 11.210 -7.132 1.00 87.94 235 THR A O 1
ATOM 1756 N N . CYS A 1 236 ? -11.257 12.593 -5.919 1.00 88.88 236 CYS A N 1
ATOM 1757 C CA . CYS A 1 236 ? -12.430 11.718 -5.890 1.00 88.88 236 CYS A CA 1
ATOM 1758 C C . CYS A 1 236 ? -12.979 11.449 -7.300 1.00 88.88 236 CYS A C 1
ATOM 1760 O O . CYS A 1 236 ? -13.208 10.295 -7.664 1.00 88.88 236 CYS A O 1
ATOM 1762 N N . GLY A 1 237 ? -13.147 12.498 -8.114 1.00 90.81 237 GLY A N 1
ATOM 1763 C CA . GLY A 1 237 ? -13.673 12.388 -9.476 1.00 90.81 237 GLY A CA 1
ATOM 1764 C C . GLY A 1 237 ? -12.797 11.527 -10.387 1.00 90.81 237 GLY A C 1
ATOM 1765 O O . GLY A 1 237 ? -13.306 10.654 -11.091 1.00 90.81 237 GLY A O 1
ATOM 1766 N N . ILE A 1 238 ? -11.475 11.709 -10.332 1.00 92.12 238 ILE A N 1
ATOM 1767 C CA . ILE A 1 238 ? -10.526 10.905 -11.119 1.00 92.12 238 ILE A CA 1
ATOM 1768 C C . ILE A 1 238 ? -10.501 9.446 -10.640 1.00 92.12 238 ILE A C 1
ATOM 1770 O O . ILE A 1 238 ? -10.506 8.536 -11.473 1.00 92.12 238 ILE A O 1
ATOM 1774 N N . SER A 1 239 ? -10.520 9.199 -9.326 1.00 92.69 239 SER A N 1
ATOM 1775 C CA . SER A 1 239 ? -10.565 7.838 -8.764 1.00 92.69 239 SER A CA 1
ATOM 1776 C C . SER A 1 239 ? -11.835 7.091 -9.195 1.00 92.69 239 SER A C 1
ATOM 1778 O O . SER A 1 239 ? -11.769 5.954 -9.681 1.00 92.69 239 SER A O 1
ATOM 1780 N N . ALA A 1 240 ? -12.991 7.759 -9.122 1.00 91.06 240 ALA A N 1
ATOM 1781 C CA . ALA A 1 240 ? -14.262 7.216 -9.588 1.00 91.06 240 ALA A CA 1
ATOM 1782 C C . ALA A 1 240 ? -14.243 6.945 -11.103 1.00 91.06 240 ALA A C 1
ATOM 1784 O O . ALA A 1 240 ? -14.630 5.858 -11.536 1.00 91.06 240 ALA A O 1
ATOM 1785 N N . ALA A 1 241 ? -13.725 7.876 -11.913 1.00 92.81 241 ALA A N 1
ATOM 1786 C CA . ALA A 1 241 ? -13.595 7.700 -13.360 1.00 92.81 241 ALA A CA 1
ATOM 1787 C C . ALA A 1 241 ? -12.694 6.506 -13.726 1.00 92.81 241 ALA A C 1
ATOM 1789 O O . ALA A 1 241 ? -13.059 5.697 -14.585 1.00 92.81 241 ALA A O 1
ATOM 1790 N N . CYS A 1 242 ? -11.557 6.338 -13.041 1.00 95.25 242 CYS A N 1
ATOM 1791 C CA . CYS A 1 242 ? -10.675 5.182 -13.224 1.00 95.25 242 CYS A CA 1
ATOM 1792 C C . CYS A 1 242 ? -11.382 3.871 -12.865 1.00 95.25 242 CYS A C 1
ATOM 1794 O O . CYS A 1 242 ? -11.272 2.889 -13.600 1.00 95.25 242 CYS A O 1
ATOM 1796 N N . THR A 1 243 ? -12.164 3.863 -11.784 1.00 94.00 243 THR A N 1
ATOM 1797 C CA . THR A 1 243 ? -12.945 2.692 -11.365 1.00 94.00 243 THR A CA 1
ATOM 1798 C C . THR A 1 243 ? -14.024 2.342 -12.391 1.00 94.00 243 THR A C 1
ATOM 1800 O O . THR A 1 243 ? -14.168 1.179 -12.767 1.00 94.00 243 THR A O 1
ATOM 1803 N N . ILE A 1 244 ? -14.742 3.333 -12.926 1.00 92.50 244 ILE A N 1
ATOM 1804 C CA . ILE A 1 244 ? -15.733 3.122 -13.993 1.00 92.50 244 ILE A CA 1
ATOM 1805 C C . ILE A 1 244 ? -15.060 2.550 -15.250 1.00 92.50 244 ILE A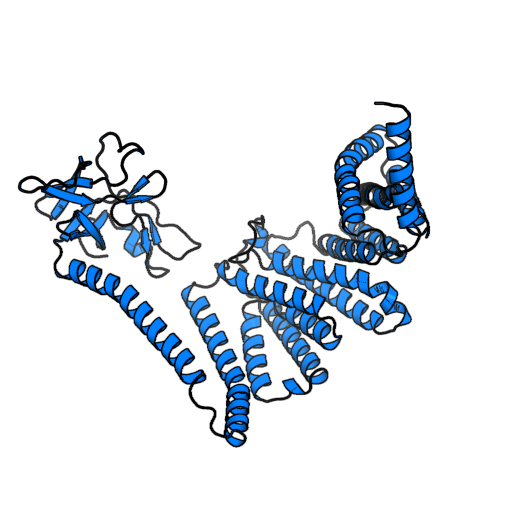 C 1
ATOM 1807 O O . ILE A 1 244 ? -15.558 1.584 -15.836 1.00 92.50 244 ILE A O 1
ATOM 1811 N N . ALA A 1 245 ? -13.901 3.087 -15.642 1.00 94.62 245 ALA A N 1
ATOM 1812 C CA . ALA A 1 245 ? -13.124 2.561 -16.762 1.00 94.62 245 ALA A CA 1
ATOM 1813 C C . ALA A 1 245 ? -12.662 1.111 -16.514 1.00 94.62 245 ALA A C 1
ATOM 1815 O O . ALA A 1 245 ? -12.772 0.273 -17.413 1.00 94.62 245 ALA A O 1
ATOM 1816 N N . ALA A 1 246 ? -12.224 0.788 -15.292 1.00 95.56 246 ALA A N 1
ATOM 1817 C CA . ALA A 1 246 ? -11.854 -0.567 -14.884 1.00 95.56 246 ALA A CA 1
ATOM 1818 C C . ALA A 1 246 ? -13.021 -1.546 -15.086 1.00 95.56 246 ALA A C 1
ATOM 1820 O O . ALA A 1 246 ? -12.869 -2.605 -15.703 1.00 95.56 246 ALA A O 1
ATOM 1821 N N . MET A 1 247 ? -14.215 -1.153 -14.638 1.00 92.12 247 MET A N 1
ATOM 1822 C CA . MET A 1 247 ? -15.427 -1.953 -14.791 1.00 92.12 247 MET A CA 1
ATOM 1823 C C . MET A 1 247 ? -15.812 -2.140 -16.260 1.00 92.12 247 MET A C 1
ATOM 1825 O O . MET A 1 247 ? -16.136 -3.256 -16.666 1.00 92.12 247 MET A O 1
ATOM 1829 N N . ALA A 1 248 ? -15.720 -1.092 -17.082 1.00 93.31 248 ALA A N 1
ATOM 1830 C CA . ALA A 1 248 ? -15.999 -1.185 -18.515 1.00 93.31 248 ALA A CA 1
ATOM 1831 C C . ALA A 1 248 ? -15.054 -2.168 -19.233 1.00 93.31 248 ALA A C 1
ATOM 1833 O O . ALA A 1 248 ? -15.482 -2.902 -20.129 1.00 93.31 248 ALA A O 1
ATOM 1834 N N . ILE A 1 249 ? -13.779 -2.218 -18.830 1.00 94.75 249 ILE A N 1
ATOM 1835 C CA . ILE A 1 249 ? -12.803 -3.186 -19.349 1.00 94.75 249 ILE A CA 1
ATOM 1836 C C . ILE A 1 249 ? -13.179 -4.611 -18.928 1.00 94.75 249 ILE A C 1
ATOM 1838 O O . ILE A 1 249 ? -13.252 -5.497 -19.782 1.00 94.75 249 ILE A O 1
ATOM 1842 N N . LEU A 1 250 ? -13.483 -4.834 -17.645 1.00 94.25 250 LEU A N 1
ATOM 1843 C CA . LEU A 1 250 ? -13.848 -6.161 -17.134 1.00 94.25 250 LEU A CA 1
ATOM 1844 C C . LEU A 1 250 ? -15.146 -6.692 -17.754 1.00 94.25 250 LEU A C 1
ATOM 1846 O O . LEU A 1 250 ? -15.204 -7.863 -18.117 1.00 94.25 250 LEU A O 1
ATOM 1850 N N . VAL A 1 251 ? -16.161 -5.843 -17.948 1.00 93.50 251 VAL A N 1
ATOM 1851 C CA . VAL A 1 251 ? -17.428 -6.210 -18.614 1.00 93.50 251 VAL A CA 1
ATOM 1852 C C . VAL A 1 251 ? -17.200 -6.688 -20.048 1.00 93.50 251 VAL A C 1
ATOM 1854 O O . VAL A 1 251 ? -17.860 -7.627 -20.511 1.00 93.50 251 VAL A O 1
ATOM 1857 N N . ARG A 1 252 ? -16.249 -6.077 -20.762 1.00 92.19 252 ARG A N 1
ATOM 1858 C CA . ARG A 1 252 ? -15.867 -6.516 -22.109 1.00 92.19 252 ARG A CA 1
ATOM 1859 C C . ARG A 1 252 ? -15.091 -7.830 -22.071 1.00 92.19 252 ARG A C 1
ATOM 1861 O O . ARG A 1 252 ? -15.437 -8.729 -22.834 1.00 92.19 252 ARG A O 1
ATOM 1868 N N . ALA A 1 253 ? -14.112 -7.948 -21.176 1.00 92.19 253 ALA A N 1
ATOM 1869 C CA . ALA A 1 253 ? -13.198 -9.087 -21.108 1.00 92.19 253 ALA A CA 1
ATOM 1870 C C . ALA A 1 253 ? -13.823 -10.366 -20.518 1.00 92.19 253 ALA A C 1
ATOM 1872 O O . ALA A 1 253 ? -13.484 -11.465 -20.947 1.00 92.19 253 ALA A O 1
ATOM 1873 N N . LEU A 1 254 ? -14.732 -10.245 -19.545 1.00 91.31 254 LEU A N 1
ATOM 1874 C CA . LEU A 1 254 ? -15.264 -11.371 -18.776 1.00 91.31 254 LEU A CA 1
ATOM 1875 C C . LEU A 1 254 ? -16.800 -11.434 -18.880 1.00 91.31 254 LEU A C 1
ATOM 1877 O O . LEU A 1 254 ? -17.502 -10.682 -18.206 1.00 91.31 254 LEU A O 1
ATOM 1881 N N . PRO A 1 255 ? -17.378 -12.374 -19.651 1.00 89.50 255 PRO A N 1
ATOM 1882 C CA . PRO A 1 255 ? -18.834 -12.536 -19.733 1.00 89.50 255 PRO A CA 1
ATOM 1883 C C . PRO A 1 255 ? -19.499 -12.790 -18.370 1.00 89.50 255 PRO A C 1
ATOM 1885 O O . PRO A 1 255 ? -20.628 -12.363 -18.135 1.00 89.50 255 PRO A O 1
ATOM 1888 N N . ALA A 1 256 ? -18.776 -13.432 -17.446 1.00 86.44 256 ALA A N 1
ATOM 1889 C CA . ALA A 1 256 ? -19.253 -13.748 -16.102 1.00 86.44 256 ALA A CA 1
ATOM 1890 C C . ALA A 1 256 ? -19.608 -12.510 -15.257 1.00 86.44 256 ALA A C 1
ATOM 1892 O O . ALA A 1 256 ? -20.443 -12.625 -14.361 1.00 86.44 256 ALA A O 1
ATOM 1893 N N . VAL A 1 257 ? -19.026 -11.335 -15.542 1.00 88.56 257 VAL A N 1
ATOM 1894 C CA . VAL A 1 257 ? -19.292 -10.108 -14.765 1.00 88.56 257 VAL A CA 1
ATOM 1895 C C . VAL A 1 257 ? -20.464 -9.281 -15.304 1.00 88.56 257 VAL A C 1
ATOM 1897 O O . VAL A 1 257 ? -20.797 -8.248 -14.735 1.00 88.56 257 VAL A O 1
ATOM 1900 N N . ARG A 1 258 ? -21.137 -9.723 -16.377 1.00 91.00 258 ARG A N 1
ATOM 1901 C CA . ARG A 1 258 ? -22.264 -9.002 -17.012 1.00 91.00 258 ARG A CA 1
ATOM 1902 C C . ARG A 1 258 ? -23.602 -9.166 -16.282 1.00 91.00 258 ARG A C 1
ATOM 1904 O O . ARG A 1 258 ? -24.666 -8.997 -16.866 1.00 91.00 258 ARG A O 1
ATOM 1911 N N . GLN A 1 259 ? -23.553 -9.549 -15.015 1.00 90.81 259 GLN A N 1
ATOM 1912 C CA . GLN A 1 259 ? -24.725 -9.847 -14.205 1.00 90.81 259 GLN A CA 1
ATOM 1913 C C . GLN A 1 259 ? -25.093 -8.631 -13.353 1.00 90.81 259 GLN A C 1
ATOM 1915 O O . GLN A 1 259 ? -24.216 -7.892 -12.908 1.00 90.81 259 GLN A O 1
ATOM 1920 N N . TRP A 1 260 ? -26.380 -8.430 -13.067 1.00 90.50 260 TRP A N 1
ATOM 1921 C CA . TRP A 1 260 ? -26.839 -7.249 -12.322 1.00 90.50 260 TRP A CA 1
ATOM 1922 C C . TRP A 1 260 ? -26.249 -7.159 -10.901 1.00 90.50 260 TRP A C 1
ATOM 1924 O O . TRP A 1 260 ? -26.002 -6.066 -10.404 1.00 90.50 260 TRP A O 1
ATOM 1934 N N . TRP A 1 261 ? -25.950 -8.287 -10.244 1.00 88.88 261 TRP A N 1
ATOM 1935 C CA . TRP A 1 261 ? -25.293 -8.269 -8.929 1.00 88.88 261 TRP A CA 1
ATOM 1936 C C . TRP A 1 261 ? -23.837 -7.791 -9.011 1.00 88.88 261 TRP A C 1
ATOM 1938 O O . TRP A 1 261 ? -23.341 -7.173 -8.073 1.00 88.88 261 TRP A O 1
ATOM 1948 N N . CYS A 1 262 ? -23.157 -8.005 -10.143 1.00 89.38 262 CYS A N 1
ATOM 1949 C CA . CYS A 1 262 ? -21.825 -7.451 -10.384 1.00 89.38 262 CYS A CA 1
ATOM 1950 C C . CYS A 1 262 ? -21.868 -5.927 -10.548 1.00 89.38 262 CYS A C 1
ATOM 1952 O O . CYS A 1 262 ? -20.917 -5.262 -10.147 1.00 89.38 262 CYS A O 1
ATOM 1954 N N . LEU A 1 263 ? -22.971 -5.365 -11.058 1.00 88.50 263 LEU A N 1
ATOM 1955 C CA . LEU A 1 263 ? -23.195 -3.916 -11.050 1.00 88.50 263 LEU A CA 1
ATOM 1956 C C . LEU A 1 263 ? -23.320 -3.384 -9.613 1.00 88.50 263 LEU A C 1
ATOM 1958 O O . LEU A 1 263 ? -22.721 -2.365 -9.292 1.00 88.50 263 LEU A O 1
ATOM 1962 N N . GLY A 1 264 ? -24.023 -4.096 -8.727 1.00 89.31 264 GLY A N 1
ATOM 1963 C CA . GLY A 1 264 ? -24.105 -3.744 -7.302 1.00 89.31 264 GLY A CA 1
ATOM 1964 C C . GLY A 1 264 ? -22.743 -3.732 -6.595 1.00 89.31 264 GLY A C 1
ATOM 1965 O O . GLY A 1 264 ? -22.414 -2.787 -5.873 1.00 89.31 264 GLY A O 1
ATOM 1966 N N . ILE A 1 265 ? -21.909 -4.740 -6.868 1.00 89.88 265 ILE A N 1
ATOM 1967 C CA . ILE A 1 265 ? -20.508 -4.791 -6.413 1.00 89.88 265 ILE A CA 1
ATOM 1968 C C . ILE A 1 265 ? -19.726 -3.590 -6.957 1.00 89.88 265 ILE A C 1
ATOM 1970 O O . ILE A 1 265 ? -19.063 -2.890 -6.196 1.00 89.88 265 ILE A O 1
ATOM 1974 N N . ALA A 1 266 ? -19.843 -3.319 -8.257 1.00 87.75 266 ALA A N 1
ATOM 1975 C CA . ALA A 1 266 ? -19.149 -2.225 -8.925 1.00 87.75 266 ALA A CA 1
ATOM 1976 C C . ALA A 1 266 ? -19.497 -0.854 -8.335 1.00 87.75 266 ALA A C 1
ATOM 1978 O O . ALA A 1 266 ? -18.602 -0.057 -8.073 1.00 87.75 266 ALA A O 1
ATOM 1979 N N . LEU A 1 267 ? -20.785 -0.594 -8.095 1.00 89.50 267 LEU A N 1
ATOM 1980 C CA . LEU A 1 267 ? -21.262 0.655 -7.501 1.00 89.50 267 LEU A CA 1
ATOM 1981 C C . LEU A 1 267 ? -20.760 0.823 -6.066 1.00 89.50 267 LEU A C 1
ATOM 1983 O O . LEU A 1 267 ? -20.361 1.920 -5.683 1.00 89.50 267 LEU A O 1
ATOM 1987 N N . THR A 1 268 ? -20.721 -0.268 -5.298 1.00 90.19 268 THR A N 1
ATOM 1988 C CA . THR A 1 268 ? -20.200 -0.258 -3.924 1.00 90.19 268 THR A CA 1
ATOM 1989 C C . THR A 1 268 ? -18.703 0.063 -3.914 1.00 90.19 268 THR A C 1
ATOM 1991 O O . THR A 1 268 ? -18.261 0.914 -3.145 1.00 90.19 268 THR A O 1
ATOM 1994 N N . ILE A 1 269 ? -17.925 -0.558 -4.810 1.00 89.62 269 ILE A N 1
ATOM 1995 C CA . ILE A 1 269 ? -16.494 -0.265 -4.976 1.00 89.62 269 ILE A CA 1
ATOM 1996 C C . ILE A 1 269 ? -16.295 1.185 -5.430 1.00 89.62 269 ILE A C 1
ATOM 1998 O O . ILE A 1 269 ? -15.478 1.885 -4.844 1.00 89.62 269 ILE A O 1
ATOM 2002 N N . ALA A 1 270 ? -17.057 1.664 -6.418 1.00 86.88 270 ALA A N 1
ATOM 2003 C CA . ALA A 1 270 ? -16.953 3.036 -6.915 1.00 86.88 270 ALA A CA 1
ATOM 2004 C C . ALA A 1 270 ? -17.236 4.069 -5.813 1.00 86.88 270 ALA A C 1
ATOM 2006 O O . ALA A 1 270 ? -16.442 4.990 -5.632 1.00 86.88 270 ALA A O 1
ATOM 2007 N N . ALA A 1 271 ? -18.293 3.875 -5.018 1.00 86.44 271 ALA A N 1
ATOM 2008 C CA . ALA A 1 271 ? -18.582 4.731 -3.869 1.00 86.44 271 ALA A CA 1
ATOM 2009 C C . ALA A 1 271 ? -17.443 4.705 -2.835 1.00 86.44 271 ALA A C 1
ATOM 2011 O O . ALA A 1 271 ? -17.047 5.748 -2.319 1.00 86.44 271 ALA A O 1
ATOM 2012 N N . PHE A 1 272 ? -16.866 3.528 -2.579 1.00 85.19 272 PHE A N 1
ATOM 2013 C CA . PHE A 1 272 ? -15.735 3.372 -1.666 1.00 85.19 272 PHE A CA 1
ATOM 2014 C C . PHE A 1 272 ? -14.456 4.062 -2.180 1.00 85.19 272 PHE A C 1
ATOM 2016 O O . PHE A 1 272 ? -13.713 4.652 -1.398 1.00 85.19 272 PHE A O 1
ATOM 2023 N N . THR A 1 273 ? -14.221 4.076 -3.497 1.00 87.00 273 THR A N 1
ATOM 2024 C CA . THR A 1 273 ? -13.038 4.727 -4.095 1.00 87.00 273 THR A CA 1
ATOM 2025 C C . THR A 1 273 ? -13.010 6.246 -3.932 1.00 87.00 273 THR A C 1
ATOM 2027 O O . THR A 1 273 ? -11.929 6.835 -3.996 1.00 87.00 273 THR A O 1
ATOM 2030 N N . CYS A 1 274 ? -14.160 6.878 -3.667 1.00 81.81 274 CYS A N 1
ATOM 2031 C CA . CYS A 1 274 ? -14.227 8.297 -3.317 1.00 81.81 274 CYS A CA 1
ATOM 2032 C C . CYS A 1 274 ? -13.556 8.593 -1.968 1.00 81.81 274 CYS A C 1
ATOM 2034 O O . CYS A 1 274 ? -13.056 9.692 -1.779 1.00 81.81 274 CYS A O 1
ATOM 2036 N N . PHE A 1 275 ? -13.505 7.624 -1.049 1.00 81.25 275 PHE A N 1
ATOM 2037 C CA . PHE A 1 275 ? -12.829 7.774 0.245 1.00 81.25 275 PHE A CA 1
ATOM 2038 C C . PHE A 1 275 ? -11.328 7.476 0.167 1.00 81.25 275 PHE A C 1
ATOM 2040 O O . PHE A 1 275 ? -10.575 7.863 1.052 1.00 81.25 275 PHE A O 1
ATOM 2047 N N . LEU A 1 276 ? -10.880 6.797 -0.894 1.00 86.31 276 LEU A N 1
ATOM 2048 C CA . LEU A 1 276 ? -9.486 6.412 -1.106 1.00 86.31 276 LEU A CA 1
ATOM 2049 C C . LEU A 1 276 ? -9.045 6.775 -2.529 1.00 86.31 276 LEU A C 1
ATOM 2051 O O . LEU A 1 276 ? -8.987 5.903 -3.399 1.00 86.31 276 LEU A O 1
ATOM 2055 N N . PRO A 1 277 ? -8.688 8.045 -2.794 1.00 83.88 277 PRO A N 1
ATOM 2056 C CA . PRO A 1 277 ? -8.460 8.525 -4.156 1.00 83.88 277 PRO A CA 1
ATOM 2057 C C . PRO A 1 277 ? -7.332 7.816 -4.924 1.00 83.88 277 PRO A C 1
ATOM 2059 O O . PRO A 1 277 ? -7.300 7.846 -6.150 1.00 83.88 277 PRO A O 1
ATOM 2062 N N . ALA A 1 278 ? -6.395 7.165 -4.228 1.00 86.94 278 ALA A N 1
ATOM 2063 C CA . ALA A 1 278 ? -5.319 6.397 -4.858 1.00 86.94 278 ALA A CA 1
ATOM 2064 C C . ALA A 1 278 ? -5.760 5.017 -5.381 1.00 86.94 278 ALA A C 1
ATOM 2066 O O . ALA A 1 278 ? -5.055 4.424 -6.196 1.00 86.94 278 ALA A O 1
ATOM 2067 N N . ILE A 1 279 ? -6.901 4.475 -4.936 1.00 92.56 279 ILE A N 1
ATOM 2068 C CA . ILE A 1 279 ? -7.278 3.092 -5.263 1.00 92.56 279 ILE A CA 1
ATOM 2069 C C . ILE A 1 279 ? -7.869 2.950 -6.674 1.00 92.56 279 ILE A C 1
ATOM 2071 O O . ILE A 1 279 ? -7.702 1.906 -7.305 1.00 92.56 279 ILE A O 1
ATOM 2075 N N . GLY A 1 280 ? -8.518 3.994 -7.204 1.00 94.31 280 GLY A N 1
ATOM 2076 C CA . GLY A 1 280 ? -9.221 3.928 -8.488 1.00 94.31 280 GLY A CA 1
ATOM 2077 C C . GLY A 1 280 ? -8.305 3.593 -9.667 1.00 94.31 280 GLY A C 1
ATOM 2078 O O . GLY A 1 280 ? -8.616 2.712 -10.472 1.00 94.31 280 GLY A O 1
ATOM 2079 N N . ILE A 1 281 ? -7.133 4.233 -9.747 1.00 95.81 281 ILE A N 1
ATOM 2080 C CA . ILE A 1 281 ? -6.128 3.932 -10.779 1.00 95.81 281 ILE A CA 1
ATOM 2081 C C . ILE A 1 281 ? -5.562 2.515 -10.624 1.00 95.81 281 ILE A C 1
ATOM 2083 O O . ILE A 1 281 ? -5.358 1.822 -11.618 1.00 95.81 281 ILE A O 1
ATOM 2087 N N . VAL A 1 282 ? -5.385 2.028 -9.392 1.00 96.81 282 VAL A N 1
ATOM 2088 C CA . VAL A 1 282 ? -4.928 0.654 -9.137 1.00 96.81 282 VAL A CA 1
ATOM 2089 C C . VAL A 1 282 ? -5.963 -0.367 -9.610 1.00 96.81 282 VAL A C 1
ATOM 2091 O O . VAL A 1 282 ? -5.582 -1.371 -10.214 1.00 96.81 282 VAL A O 1
ATOM 2094 N N . PHE A 1 283 ? -7.261 -0.102 -9.437 1.00 96.19 283 PHE A N 1
ATOM 2095 C CA . PHE A 1 283 ? -8.311 -0.949 -10.010 1.00 96.19 283 PHE A CA 1
ATOM 2096 C C . PHE A 1 283 ? -8.332 -0.922 -11.539 1.00 96.19 283 PHE A C 1
ATOM 2098 O O . PHE A 1 283 ? -8.536 -1.970 -12.154 1.00 96.19 283 PHE A O 1
ATOM 2105 N N . LEU A 1 284 ? -8.066 0.226 -12.167 1.00 97.00 284 LEU A N 1
ATOM 2106 C CA . LEU A 1 284 ? -7.919 0.303 -13.623 1.00 97.00 284 LEU A CA 1
ATOM 2107 C C . LEU A 1 284 ? -6.751 -0.560 -14.119 1.00 97.00 284 LEU A C 1
ATOM 2109 O O . LEU A 1 284 ? -6.923 -1.367 -15.037 1.00 97.00 284 LEU A O 1
ATOM 2113 N N . LEU A 1 285 ? -5.587 -0.447 -13.478 1.00 97.50 285 LEU A N 1
ATOM 2114 C CA . LEU A 1 285 ? -4.402 -1.248 -13.800 1.00 97.50 285 LEU A CA 1
ATOM 2115 C C . LEU A 1 285 ? -4.644 -2.748 -13.559 1.00 97.50 285 LEU A C 1
ATOM 2117 O O . LEU A 1 285 ? -4.273 -3.573 -14.400 1.00 97.50 285 LEU A O 1
ATOM 2121 N N . LEU A 1 286 ? -5.331 -3.102 -12.466 1.00 97.31 286 LEU A N 1
ATOM 2122 C CA . LEU A 1 286 ? -5.765 -4.468 -12.166 1.00 97.31 286 LEU A CA 1
ATOM 2123 C C . LEU A 1 286 ? -6.663 -5.018 -13.280 1.00 97.31 286 LEU A C 1
ATOM 2125 O O . LEU A 1 286 ? -6.404 -6.107 -13.791 1.00 97.31 286 LEU A O 1
ATOM 2129 N N . ALA A 1 287 ? -7.691 -4.265 -13.680 1.00 96.50 287 ALA A N 1
ATOM 2130 C CA . ALA A 1 287 ? -8.632 -4.666 -14.721 1.00 96.50 287 ALA A CA 1
ATOM 2131 C C . ALA A 1 287 ? -7.936 -4.925 -16.062 1.00 96.50 287 ALA A C 1
ATOM 2133 O O . ALA A 1 287 ? -8.235 -5.920 -16.723 1.00 96.50 287 ALA A O 1
ATOM 2134 N N . ILE A 1 288 ? -6.973 -4.078 -16.436 1.00 96.50 288 ILE A N 1
ATOM 2135 C CA . ILE A 1 288 ? -6.154 -4.269 -17.641 1.00 96.50 288 ILE A CA 1
ATOM 2136 C C . ILE A 1 288 ? -5.307 -5.538 -17.527 1.00 96.50 288 ILE A C 1
ATOM 2138 O O . ILE A 1 288 ? -5.293 -6.346 -18.453 1.00 96.50 288 ILE A O 1
ATOM 2142 N N . CYS A 1 289 ? -4.633 -5.755 -16.393 1.00 96.38 289 CYS A N 1
ATOM 2143 C CA . CYS A 1 289 ? -3.807 -6.947 -16.193 1.00 96.38 289 CYS A CA 1
ATOM 2144 C C . CYS A 1 289 ? -4.635 -8.238 -16.227 1.00 96.38 289 CYS A C 1
ATOM 2146 O O . CYS A 1 289 ? -4.184 -9.230 -16.798 1.00 96.38 289 CYS A O 1
ATOM 2148 N N . VAL A 1 290 ? -5.841 -8.228 -15.653 1.00 95.81 290 VAL A N 1
ATOM 2149 C CA . VAL A 1 290 ? -6.780 -9.359 -15.713 1.00 95.81 290 VAL A CA 1
ATOM 2150 C C . VAL A 1 290 ? -7.262 -9.593 -17.145 1.00 95.81 290 VAL A C 1
ATOM 2152 O O . VAL A 1 290 ? -7.227 -10.730 -17.609 1.00 95.81 290 VAL A O 1
ATOM 2155 N N . ALA A 1 291 ? -7.664 -8.537 -17.859 1.00 94.50 291 ALA A N 1
ATOM 2156 C CA . ALA A 1 291 ? -8.124 -8.632 -19.245 1.00 94.50 291 ALA A CA 1
ATOM 2157 C C . ALA A 1 291 ? -7.033 -9.147 -20.200 1.00 94.50 291 ALA A C 1
ATOM 2159 O O . ALA A 1 291 ? -7.330 -9.888 -21.132 1.00 94.50 291 ALA A O 1
ATOM 2160 N N . ASP A 1 292 ? -5.772 -8.797 -19.939 1.00 92.06 292 ASP A N 1
ATOM 2161 C CA . ASP A 1 292 ? -4.615 -9.245 -20.715 1.00 92.06 292 ASP A CA 1
ATOM 2162 C C . ASP A 1 292 ? -4.043 -10.607 -20.235 1.00 92.06 292 ASP A C 1
ATOM 2164 O O . ASP A 1 292 ? -3.012 -11.048 -20.747 1.00 92.06 292 ASP A O 1
ATOM 2168 N N . GLY A 1 293 ? -4.648 -11.269 -19.235 1.00 92.94 293 GLY A N 1
ATOM 2169 C CA . GLY A 1 293 ? -4.214 -12.582 -18.720 1.00 92.94 293 GLY A CA 1
ATOM 2170 C C . GLY A 1 293 ? -2.932 -12.575 -17.869 1.00 92.94 293 GLY A C 1
ATOM 2171 O O . GLY A 1 293 ? -2.307 -13.614 -17.651 1.00 92.94 293 GLY A O 1
ATOM 2172 N N . ARG A 1 294 ? -2.503 -11.413 -17.365 1.00 92.69 294 ARG A N 1
ATOM 2173 C CA . ARG A 1 294 ? -1.245 -11.225 -16.616 1.00 92.69 294 ARG A CA 1
ATOM 2174 C C . ARG A 1 294 ? -1.444 -11.359 -15.112 1.00 92.69 294 ARG A C 1
ATOM 2176 O O . ARG A 1 294 ? -1.245 -10.406 -14.359 1.00 92.69 294 ARG A O 1
ATOM 2183 N N . TYR A 1 295 ? -1.790 -12.558 -14.655 1.00 94.06 295 TYR A N 1
ATOM 2184 C CA . TYR A 1 295 ? -2.216 -12.781 -13.267 1.00 94.06 295 TYR A CA 1
ATOM 2185 C C . TYR A 1 295 ? -1.165 -12.450 -12.198 1.00 94.06 295 TYR A C 1
ATOM 2187 O O . TYR A 1 295 ? -1.536 -12.032 -11.109 1.00 94.06 295 TYR A O 1
ATOM 2195 N N . ARG A 1 296 ? 0.138 -12.556 -12.498 1.00 94.62 296 ARG A N 1
ATOM 2196 C CA . ARG A 1 296 ? 1.201 -12.141 -11.558 1.00 94.62 296 ARG A CA 1
ATOM 2197 C C . ARG A 1 296 ? 1.195 -10.629 -11.311 1.00 94.62 296 ARG A C 1
ATOM 2199 O O . ARG A 1 296 ? 1.306 -10.193 -10.172 1.00 94.62 296 ARG A O 1
ATOM 2206 N N . LEU A 1 297 ? 1.022 -9.835 -12.370 1.00 95.56 297 LEU A N 1
ATOM 2207 C CA . LEU A 1 297 ? 0.904 -8.379 -12.258 1.00 95.56 297 LEU A CA 1
ATOM 2208 C C . LEU A 1 297 ? -0.449 -7.982 -11.666 1.00 95.56 297 LEU A C 1
ATOM 2210 O O . LEU A 1 297 ? -0.505 -7.087 -10.834 1.00 95.56 297 LEU A O 1
ATOM 2214 N N . ALA A 1 298 ? -1.522 -8.700 -12.013 1.00 97.12 298 ALA A N 1
ATOM 2215 C CA . ALA A 1 298 ? -2.825 -8.507 -11.382 1.00 97.12 298 ALA A CA 1
ATOM 2216 C C . ALA A 1 298 ? -2.766 -8.769 -9.865 1.00 97.12 298 ALA A C 1
ATOM 2218 O O . ALA A 1 298 ? -3.309 -7.989 -9.089 1.00 97.12 298 ALA A O 1
ATOM 2219 N N . ALA A 1 299 ? -2.054 -9.811 -9.425 1.00 97.25 299 ALA A N 1
ATOM 2220 C CA . ALA A 1 299 ? -1.825 -10.069 -8.005 1.00 97.25 299 ALA A CA 1
ATOM 2221 C C . ALA A 1 299 ? -1.057 -8.917 -7.337 1.00 97.25 299 ALA A C 1
ATOM 2223 O O . ALA A 1 299 ? -1.453 -8.479 -6.261 1.00 97.25 299 ALA A O 1
ATOM 2224 N N . ALA A 1 300 ? -0.031 -8.362 -7.995 1.00 96.56 300 ALA A N 1
ATOM 2225 C CA . ALA A 1 300 ? 0.671 -7.174 -7.502 1.00 96.56 300 ALA A CA 1
ATOM 2226 C C . ALA A 1 300 ? -0.264 -5.955 -7.372 1.00 96.56 300 ALA A C 1
ATOM 2228 O O . ALA A 1 300 ? -0.224 -5.264 -6.354 1.00 96.56 300 ALA A O 1
ATOM 2229 N N . CYS A 1 301 ? -1.159 -5.722 -8.341 1.00 97.75 301 CYS A N 1
ATOM 2230 C CA . CYS A 1 301 ? -2.194 -4.688 -8.224 1.00 97.75 301 CYS A CA 1
ATOM 2231 C C . CYS A 1 301 ? -3.143 -4.958 -7.045 1.00 97.75 301 CYS A C 1
ATOM 2233 O O . CYS A 1 301 ? -3.509 -4.027 -6.335 1.00 97.75 301 CYS A O 1
ATOM 2235 N N . GLY A 1 302 ? -3.521 -6.219 -6.809 1.00 96.31 302 GLY A N 1
ATOM 2236 C CA . GLY A 1 302 ? -4.348 -6.617 -5.667 1.00 96.31 302 GLY A CA 1
ATOM 2237 C C . GLY A 1 302 ? -3.670 -6.352 -4.319 1.00 96.31 302 GLY A C 1
ATOM 2238 O O . GLY A 1 302 ? -4.303 -5.811 -3.417 1.00 96.31 302 GLY A O 1
ATOM 2239 N N . ILE A 1 303 ? -2.373 -6.657 -4.204 1.00 95.19 303 ILE A N 1
ATOM 2240 C CA . ILE A 1 303 ? -1.564 -6.347 -3.013 1.00 95.19 303 ILE A CA 1
ATOM 2241 C C . ILE A 1 303 ? -1.508 -4.831 -2.788 1.00 95.19 303 ILE A C 1
ATOM 2243 O O . ILE A 1 303 ? -1.737 -4.371 -1.672 1.00 95.19 303 ILE A O 1
ATOM 2247 N N . ALA A 1 304 ? -1.273 -4.045 -3.842 1.00 95.06 304 ALA A N 1
ATOM 2248 C CA . ALA A 1 304 ? -1.268 -2.587 -3.747 1.00 95.06 304 ALA A CA 1
ATOM 2249 C C . ALA A 1 304 ? -2.644 -2.028 -3.338 1.00 95.06 304 ALA A C 1
ATOM 2251 O O . ALA A 1 304 ? -2.720 -1.150 -2.483 1.00 95.06 304 ALA A O 1
ATOM 2252 N N . ALA A 1 305 ? -3.742 -2.569 -3.877 1.00 94.75 305 ALA A N 1
ATOM 2253 C CA . ALA A 1 305 ? -5.094 -2.178 -3.479 1.00 94.75 305 ALA A CA 1
ATOM 2254 C C . ALA A 1 305 ? -5.375 -2.504 -2.002 1.00 94.75 305 ALA A C 1
ATOM 2256 O O . ALA A 1 305 ? -5.951 -1.680 -1.291 1.00 94.75 305 ALA A O 1
ATOM 2257 N N . ALA A 1 306 ? -4.929 -3.670 -1.520 1.00 92.88 306 ALA A N 1
ATOM 2258 C CA . ALA A 1 306 ? -5.036 -4.048 -0.112 1.00 92.88 306 ALA A CA 1
ATOM 2259 C C . ALA A 1 306 ? -4.215 -3.114 0.792 1.00 92.88 306 ALA A C 1
ATOM 2261 O O . ALA A 1 306 ? -4.715 -2.678 1.828 1.00 92.88 306 ALA A O 1
ATOM 2262 N N . TRP A 1 307 ? -3.001 -2.742 0.372 1.00 92.56 307 TRP A N 1
ATOM 2263 C CA . TRP A 1 307 ? -2.166 -1.768 1.078 1.00 92.56 307 TRP A CA 1
ATOM 2264 C C . TRP A 1 307 ? -2.859 -0.408 1.205 1.00 92.56 307 TRP A C 1
ATOM 2266 O O . TRP A 1 307 ? -3.014 0.103 2.311 1.00 92.56 307 TRP A O 1
ATOM 2276 N N . ILE A 1 308 ? -3.324 0.153 0.085 1.00 91.25 308 ILE A N 1
ATOM 2277 C CA . ILE A 1 308 ? -4.004 1.459 0.037 1.00 91.25 308 ILE A CA 1
ATOM 2278 C C . ILE A 1 308 ? -5.293 1.436 0.866 1.00 91.25 308 ILE A C 1
ATOM 2280 O O . ILE A 1 308 ? -5.625 2.402 1.542 1.00 91.25 308 ILE A O 1
ATOM 2284 N N . THR A 1 309 ? -6.020 0.318 0.847 1.00 90.75 309 THR A N 1
ATOM 2285 C CA . THR A 1 309 ? -7.211 0.145 1.688 1.00 90.75 309 THR A CA 1
ATOM 2286 C C . THR A 1 309 ? -6.846 0.113 3.170 1.00 90.75 309 THR A C 1
ATOM 2288 O O . THR A 1 309 ? -7.540 0.703 3.993 1.00 90.75 309 THR A O 1
ATOM 2291 N N . SER A 1 310 ? -5.745 -0.554 3.517 1.00 88.19 310 SER A N 1
ATOM 2292 C CA . SER A 1 310 ? -5.265 -0.663 4.893 1.00 88.19 310 SER A CA 1
ATOM 2293 C C . SER A 1 310 ? -4.743 0.664 5.444 1.00 88.19 310 SER A C 1
ATOM 2295 O O . SER A 1 310 ? -4.902 0.924 6.636 1.00 88.19 310 SER A O 1
ATOM 2297 N N . SER A 1 311 ? -4.173 1.527 4.601 1.00 86.62 311 SER A N 1
ATOM 2298 C CA . SER A 1 311 ? -3.653 2.818 5.055 1.00 86.62 311 SER A CA 1
ATOM 2299 C C . SER A 1 311 ? -4.735 3.794 5.519 1.00 86.62 311 SER A C 1
ATOM 2301 O O . SER A 1 311 ? -4.452 4.678 6.327 1.00 86.62 311 SER A O 1
ATOM 2303 N N . ALA A 1 312 ? -5.995 3.560 5.132 1.00 84.31 312 ALA A N 1
ATOM 2304 C CA . ALA A 1 312 ? -7.166 4.253 5.673 1.00 84.31 312 ALA A CA 1
ATOM 2305 C C . ALA A 1 312 ? -7.238 4.200 7.210 1.00 84.31 312 ALA A C 1
ATOM 2307 O O . ALA A 1 312 ? -7.806 5.094 7.841 1.00 84.31 312 ALA A O 1
ATOM 2308 N N . TYR A 1 313 ? -6.660 3.163 7.832 1.00 81.31 313 TYR A N 1
ATOM 2309 C CA . TYR A 1 313 ? -6.596 3.030 9.287 1.00 81.31 313 TYR A CA 1
ATOM 2310 C C . TYR A 1 313 ? -5.910 4.244 9.935 1.00 81.31 313 TYR A C 1
ATOM 2312 O O . TYR A 1 313 ? -6.463 4.827 10.867 1.00 81.31 313 TYR A O 1
ATOM 2320 N N . TYR A 1 314 ? -4.782 4.693 9.376 1.00 77.50 314 TYR A N 1
ATOM 2321 C CA . TYR A 1 314 ? -3.965 5.778 9.932 1.00 77.50 314 TYR A CA 1
ATOM 2322 C C . TYR A 1 314 ? -4.380 7.189 9.486 1.00 77.50 314 TYR A C 1
ATOM 2324 O O . TYR A 1 314 ? -3.774 8.166 9.914 1.00 77.50 314 TYR A O 1
ATOM 2332 N N . ASP A 1 315 ? -5.407 7.324 8.646 1.00 75.88 315 ASP A N 1
ATOM 2333 C CA . ASP A 1 315 ? -5.872 8.631 8.167 1.00 75.88 315 ASP A CA 1
ATOM 2334 C C . ASP A 1 315 ? -6.645 9.410 9.250 1.00 75.88 315 ASP A C 1
ATOM 2336 O O . ASP A 1 315 ? -7.789 9.096 9.554 1.00 75.88 315 ASP A O 1
ATOM 2340 N N . LEU A 1 316 ? -6.065 10.451 9.840 1.00 74.12 316 LEU A N 1
ATOM 2341 C CA . LEU A 1 316 ? -6.692 11.180 10.954 1.00 74.12 316 LEU A CA 1
ATOM 2342 C C . LEU A 1 316 ? -7.860 12.104 10.546 1.00 74.12 316 LEU A C 1
ATOM 2344 O O . LEU A 1 316 ? -8.428 12.771 11.407 1.00 74.12 316 LEU A O 1
ATOM 2348 N N . SER A 1 317 ? -8.235 12.162 9.263 1.00 74.06 317 SER A N 1
ATOM 2349 C CA . SER A 1 317 ? -9.325 13.027 8.776 1.00 74.06 317 SER A CA 1
ATOM 2350 C C . SER A 1 317 ? -10.726 12.590 9.229 1.00 74.06 317 SER A C 1
ATOM 2352 O O . SER A 1 317 ? -11.628 13.420 9.343 1.00 74.06 317 SER A O 1
ATOM 2354 N N . LEU A 1 318 ? -10.922 11.292 9.488 1.00 76.00 318 LEU A N 1
ATOM 2355 C CA . LEU A 1 318 ? -12.209 10.696 9.846 1.00 76.00 318 LEU A CA 1
ATOM 2356 C C . LEU A 1 318 ? -12.122 9.985 11.205 1.00 76.00 318 LEU A C 1
ATOM 2358 O O . LEU A 1 318 ? -11.200 9.190 11.403 1.00 76.00 318 LEU A O 1
ATOM 2362 N N . PRO A 1 319 ? -13.112 10.166 12.101 1.00 81.12 319 PRO A N 1
ATOM 2363 C CA . PRO A 1 319 ? -13.170 9.418 13.352 1.00 81.12 319 PRO A CA 1
ATOM 2364 C C . PRO A 1 319 ? -13.215 7.910 13.105 1.00 81.12 319 PRO A C 1
ATOM 2366 O O . PRO A 1 319 ? -13.847 7.440 12.144 1.00 81.12 319 PRO A O 1
ATOM 2369 N N . LEU A 1 320 ? -12.621 7.130 14.007 1.00 81.62 320 LEU A N 1
ATOM 2370 C CA . LEU A 1 320 ? -12.464 5.683 13.823 1.00 81.62 320 LEU A CA 1
ATOM 2371 C C . LEU A 1 320 ? -13.822 4.974 13.697 1.00 81.62 320 LEU A C 1
ATOM 2373 O O . LEU A 1 320 ? -13.983 4.067 12.880 1.00 81.62 320 LEU A O 1
ATOM 2377 N N . ALA A 1 321 ? -14.829 5.441 14.442 1.00 82.31 321 ALA A N 1
ATOM 2378 C CA . ALA A 1 321 ? -16.190 4.909 14.386 1.00 82.31 321 ALA A CA 1
ATOM 2379 C C . ALA A 1 321 ? -16.858 5.102 13.010 1.00 82.31 321 ALA A C 1
ATOM 2381 O O . ALA A 1 321 ? -17.525 4.192 12.518 1.00 82.31 321 ALA A O 1
ATOM 2382 N N . HIS A 1 322 ? -16.656 6.257 12.364 1.00 84.50 322 HIS A N 1
ATOM 2383 C CA . HIS A 1 322 ? -17.215 6.528 11.034 1.00 84.50 322 HIS A CA 1
ATOM 2384 C C . HIS A 1 322 ? -16.536 5.671 9.967 1.00 84.50 322 HIS A C 1
ATOM 2386 O O . HIS A 1 322 ? -17.217 5.114 9.105 1.00 84.50 322 HIS A O 1
ATOM 2392 N N . LYS A 1 323 ? -15.211 5.493 10.063 1.00 85.44 323 LYS A N 1
ATOM 2393 C CA . LYS A 1 323 ? -14.484 4.554 9.199 1.00 85.44 323 LYS A CA 1
ATOM 2394 C C . LYS A 1 323 ? -15.013 3.135 9.376 1.00 85.44 323 LYS A C 1
ATOM 2396 O O . LYS A 1 323 ? -15.374 2.500 8.391 1.00 85.44 323 LYS A O 1
ATOM 2401 N N . ALA A 1 324 ? -15.113 2.653 10.615 1.00 86.44 324 ALA A N 1
ATOM 2402 C CA . ALA A 1 324 ? -15.614 1.313 10.903 1.00 86.44 324 ALA A CA 1
ATOM 2403 C C . ALA A 1 324 ? -17.021 1.094 10.322 1.00 86.44 324 ALA A C 1
ATOM 2405 O O . ALA A 1 324 ? -17.259 0.076 9.674 1.00 86.44 324 ALA A O 1
ATOM 2406 N N . ALA A 1 325 ? -17.925 2.070 10.472 1.00 89.44 325 ALA A N 1
ATOM 2407 C CA . ALA A 1 325 ? -19.263 2.017 9.887 1.00 89.44 325 ALA A CA 1
ATOM 2408 C C . ALA A 1 325 ? -19.233 1.972 8.348 1.00 89.44 325 ALA A C 1
ATOM 2410 O O . ALA A 1 325 ? -19.936 1.157 7.749 1.00 89.44 325 ALA A O 1
ATOM 2411 N N . LEU A 1 326 ? -18.394 2.793 7.705 1.00 89.00 326 LEU A N 1
ATOM 2412 C CA . LEU A 1 326 ? -18.220 2.799 6.250 1.00 89.00 326 LEU A CA 1
ATOM 2413 C C . LEU A 1 326 ? -17.711 1.443 5.734 1.00 89.00 326 LEU A C 1
ATOM 2415 O O . LEU A 1 326 ? -18.282 0.887 4.794 1.00 89.00 326 LEU A O 1
ATOM 2419 N N . PHE A 1 327 ? -16.672 0.891 6.365 1.00 89.19 327 PHE A N 1
ATOM 2420 C CA . PHE A 1 327 ? -16.111 -0.416 6.015 1.00 89.19 327 PHE A CA 1
ATOM 2421 C C . PHE A 1 327 ? -17.111 -1.553 6.251 1.00 89.19 327 PHE A C 1
ATOM 2423 O O . PHE A 1 327 ? -17.242 -2.438 5.404 1.00 89.19 327 PHE A O 1
ATOM 2430 N N . ALA A 1 328 ? -17.852 -1.518 7.362 1.00 90.94 328 ALA A N 1
ATOM 2431 C CA . ALA A 1 328 ? -18.886 -2.503 7.662 1.00 90.94 328 ALA A CA 1
ATOM 2432 C C . ALA A 1 328 ? -20.031 -2.453 6.640 1.00 90.94 328 ALA A C 1
ATOM 2434 O O . ALA A 1 328 ? -20.453 -3.500 6.148 1.00 90.94 328 ALA A O 1
ATOM 2435 N N . LEU A 1 329 ? -20.494 -1.255 6.268 1.00 93.06 329 LEU A N 1
ATOM 2436 C CA . LEU A 1 329 ? -21.533 -1.075 5.254 1.00 93.06 329 LEU A CA 1
ATOM 2437 C C . LEU A 1 329 ? -21.064 -1.559 3.877 1.00 93.06 329 LEU A C 1
ATOM 2439 O O . LEU A 1 329 ? -21.773 -2.327 3.227 1.00 93.06 329 LEU A O 1
ATOM 2443 N N . ALA A 1 330 ? -19.863 -1.162 3.446 1.00 91.56 330 ALA A N 1
ATOM 2444 C CA . ALA A 1 330 ? -19.287 -1.618 2.184 1.00 91.56 330 ALA A CA 1
ATOM 2445 C C . ALA A 1 330 ? -19.135 -3.149 2.164 1.00 91.56 330 ALA A C 1
ATOM 2447 O O . ALA A 1 330 ? -19.556 -3.799 1.207 1.00 91.56 330 ALA A O 1
ATOM 2448 N N . GLY A 1 331 ? -18.613 -3.740 3.243 1.00 90.44 331 GLY A N 1
ATOM 2449 C CA . GLY A 1 331 ? -18.492 -5.190 3.398 1.00 90.44 331 GLY A CA 1
ATOM 2450 C C . GLY A 1 331 ? -19.842 -5.911 3.367 1.00 90.44 331 GLY A C 1
ATOM 2451 O O . GLY A 1 331 ? -19.982 -6.912 2.664 1.00 90.44 331 GLY A O 1
ATOM 2452 N N . ALA A 1 332 ? -20.855 -5.382 4.058 1.00 92.94 332 ALA A N 1
ATOM 2453 C CA . ALA A 1 332 ? -22.207 -5.938 4.068 1.00 92.94 332 ALA A CA 1
ATOM 2454 C C . ALA A 1 332 ? -22.862 -5.893 2.678 1.00 92.94 332 ALA A C 1
ATOM 2456 O O . ALA A 1 332 ? -23.458 -6.884 2.253 1.00 92.94 332 ALA A O 1
ATOM 2457 N N . LEU A 1 333 ? -22.712 -4.785 1.943 1.00 93.88 333 LEU A N 1
ATOM 2458 C CA . LEU A 1 333 ? -23.213 -4.650 0.571 1.00 93.88 333 LEU A CA 1
ATOM 2459 C C . LEU A 1 333 ? -22.505 -5.616 -0.386 1.00 93.88 333 LEU A C 1
ATOM 2461 O O . LEU A 1 333 ? -23.170 -6.348 -1.124 1.00 93.88 333 LEU A O 1
ATOM 2465 N N . LEU A 1 334 ? -21.170 -5.680 -0.340 1.00 92.19 334 LEU A N 1
ATOM 2466 C CA . LEU A 1 334 ? -20.389 -6.628 -1.141 1.00 92.19 334 LEU A CA 1
ATOM 2467 C C . LEU A 1 334 ? -20.804 -8.074 -0.851 1.00 92.19 334 LEU A C 1
ATOM 2469 O O . LEU A 1 334 ? -21.047 -8.842 -1.783 1.00 92.19 334 LEU A O 1
ATOM 2473 N N . LEU A 1 335 ? -20.950 -8.434 0.426 1.00 91.50 335 LEU A N 1
ATOM 2474 C CA . LEU A 1 335 ? -21.419 -9.755 0.834 1.00 91.50 335 LEU A CA 1
ATOM 2475 C C . LEU A 1 335 ? -22.831 -10.032 0.302 1.00 91.50 335 LEU A C 1
ATOM 2477 O O . LEU A 1 335 ? -23.055 -11.087 -0.290 1.00 91.50 335 LEU A O 1
ATOM 2481 N N . ALA A 1 336 ? -23.768 -9.093 0.451 1.00 91.94 336 ALA A N 1
ATOM 2482 C CA . ALA A 1 336 ? -25.142 -9.244 -0.024 1.00 91.94 336 ALA A CA 1
ATOM 2483 C C . ALA A 1 336 ? -25.198 -9.539 -1.532 1.00 91.94 336 ALA A C 1
ATOM 2485 O O . ALA A 1 336 ? -25.888 -10.476 -1.949 1.00 91.94 336 ALA A O 1
ATOM 2486 N N . PHE A 1 337 ? -24.424 -8.814 -2.347 1.00 91.88 337 PHE A N 1
ATOM 2487 C CA . PHE A 1 337 ? -24.350 -9.066 -3.788 1.00 91.88 337 PHE A CA 1
ATOM 2488 C C . PHE A 1 337 ? -23.614 -10.371 -4.132 1.00 91.88 337 PHE A C 1
ATOM 2490 O O . PHE A 1 337 ? -24.047 -11.085 -5.039 1.00 91.88 337 PHE A O 1
ATOM 2497 N N . CYS A 1 338 ? -22.562 -10.740 -3.395 1.00 88.56 338 CYS A N 1
ATOM 2498 C CA . CYS A 1 338 ? -21.854 -12.016 -3.569 1.00 88.56 338 CYS A CA 1
ATOM 2499 C C . CYS A 1 338 ? -22.703 -13.242 -3.176 1.00 88.56 338 CYS A C 1
ATOM 2501 O O . CYS A 1 338 ? -22.538 -14.321 -3.752 1.00 88.56 338 CYS A O 1
ATOM 2503 N N . LEU A 1 339 ? -23.653 -13.095 -2.247 1.00 90.00 339 LEU A N 1
ATOM 2504 C CA . LEU A 1 339 ? -24.568 -14.171 -1.850 1.00 90.00 339 LEU A CA 1
ATOM 2505 C C . LEU A 1 339 ? -25.601 -14.513 -2.936 1.00 90.00 339 LEU A C 1
ATOM 2507 O O . LEU A 1 339 ? -26.084 -15.646 -2.969 1.00 90.00 339 LEU A O 1
ATOM 2511 N N . VAL A 1 340 ? -25.932 -13.587 -3.844 1.00 89.38 340 VAL A N 1
ATOM 2512 C CA . VAL A 1 340 ? -26.898 -13.820 -4.937 1.00 89.38 340 VAL A CA 1
ATOM 2513 C C . VAL A 1 340 ? -26.493 -15.004 -5.835 1.00 89.38 340 VAL A C 1
ATOM 2515 O O . VAL A 1 340 ? -27.279 -15.953 -5.947 1.00 89.38 340 VAL A O 1
ATOM 2518 N N . PRO A 1 341 ? -25.297 -15.024 -6.462 1.00 88.56 341 PRO A N 1
ATOM 2519 C CA . PRO A 1 341 ? -24.872 -16.157 -7.281 1.00 88.56 341 PRO A CA 1
ATOM 2520 C C . PRO A 1 341 ? -24.635 -17.427 -6.454 1.00 88.56 341 PRO A C 1
ATOM 2522 O O . PRO A 1 341 ? -24.907 -18.521 -6.949 1.00 88.56 341 PRO A O 1
ATOM 2525 N N . LEU A 1 342 ? -24.186 -17.311 -5.197 1.00 84.81 342 LEU A N 1
ATOM 2526 C CA . LEU A 1 342 ? -23.966 -18.466 -4.322 1.00 84.81 342 LEU A CA 1
ATOM 2527 C C . LEU A 1 342 ? -25.285 -19.187 -4.009 1.00 84.81 342 LEU A C 1
ATOM 2529 O O . LEU A 1 342 ? -25.386 -20.397 -4.196 1.00 84.81 342 LEU A O 1
ATOM 2533 N N . ARG A 1 343 ? -26.332 -18.439 -3.639 1.00 84.88 343 ARG A N 1
ATOM 2534 C CA . ARG A 1 343 ? -27.683 -18.980 -3.410 1.00 84.88 343 ARG A CA 1
ATOM 2535 C C . ARG A 1 343 ? -28.261 -19.624 -4.667 1.00 84.88 343 ARG A C 1
ATOM 2537 O O . ARG A 1 343 ? -28.909 -20.662 -4.565 1.00 84.88 343 ARG A O 1
ATOM 2544 N N . ARG A 1 344 ? -28.013 -19.048 -5.851 1.00 81.88 344 ARG A N 1
ATOM 2545 C CA . ARG A 1 344 ? -28.416 -19.661 -7.130 1.00 81.88 344 ARG A CA 1
ATOM 2546 C C . ARG A 1 344 ? -27.713 -20.998 -7.360 1.00 81.88 344 ARG A C 1
ATOM 2548 O O . ARG A 1 344 ? -28.387 -21.967 -7.683 1.00 81.88 344 ARG A O 1
ATOM 2555 N N . ARG A 1 345 ? -26.392 -21.070 -7.152 1.00 81.81 345 ARG A N 1
ATOM 2556 C CA . ARG A 1 345 ? -25.625 -22.322 -7.285 1.00 81.81 345 ARG A CA 1
ATOM 2557 C C . ARG A 1 345 ? -26.082 -23.388 -6.295 1.00 81.81 345 ARG A C 1
ATOM 2559 O O . ARG A 1 345 ? -26.271 -24.522 -6.705 1.00 81.81 345 ARG A O 1
ATOM 2566 N N . VAL A 1 346 ? -26.313 -23.020 -5.033 1.00 79.56 346 VAL A N 1
ATOM 2567 C CA . VAL A 1 346 ? -26.815 -23.950 -4.007 1.00 79.56 346 VAL A CA 1
ATOM 2568 C C . VAL A 1 346 ? -28.206 -24.473 -4.369 1.00 79.56 346 VAL A C 1
ATOM 2570 O O . VAL A 1 346 ? -28.409 -25.678 -4.324 1.00 79.56 346 VAL A O 1
ATOM 2573 N N . ARG A 1 347 ? -29.140 -23.615 -4.808 1.00 78.94 347 ARG A N 1
ATOM 2574 C CA . ARG A 1 347 ? -30.474 -24.061 -5.262 1.00 78.94 347 ARG A CA 1
ATOM 2575 C C . ARG A 1 347 ? -30.402 -24.999 -6.467 1.00 78.94 347 ARG A C 1
ATOM 2577 O O . ARG A 1 347 ? -31.123 -25.985 -6.505 1.00 78.94 347 ARG A O 1
ATOM 2584 N N . LEU A 1 348 ? -29.535 -24.700 -7.436 1.00 79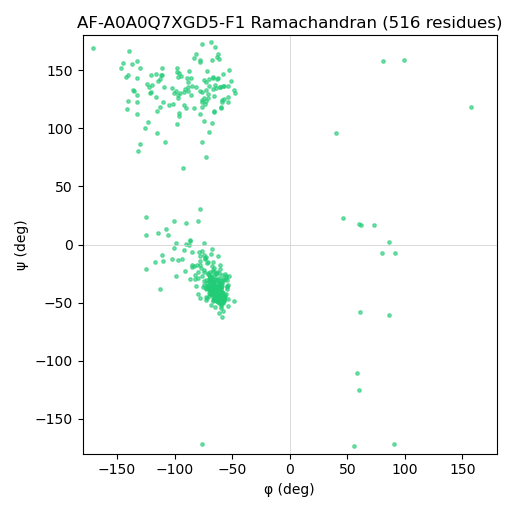.06 348 LEU A N 1
ATOM 2585 C CA . LEU A 1 348 ? -29.328 -25.553 -8.611 1.00 79.06 348 LEU A CA 1
ATOM 2586 C C . LEU A 1 348 ? -28.687 -26.895 -8.231 1.00 79.06 348 LEU A C 1
ATOM 2588 O O . LEU A 1 348 ? -29.103 -27.923 -8.745 1.00 79.06 348 LEU A O 1
ATOM 2592 N N . ALA A 1 349 ? -27.726 -26.901 -7.304 1.00 75.75 349 ALA A N 1
ATOM 2593 C CA . ALA A 1 349 ? -27.117 -28.126 -6.789 1.00 75.75 349 ALA A CA 1
ATOM 2594 C C . ALA A 1 349 ? -28.115 -28.972 -5.977 1.00 75.75 349 ALA A C 1
ATOM 2596 O O . ALA A 1 349 ? -28.162 -30.184 -6.149 1.00 75.75 349 ALA A O 1
ATOM 2597 N N . GLN A 1 350 ? -28.960 -28.342 -5.152 1.00 69.06 350 GLN A N 1
ATOM 2598 C CA . GLN A 1 350 ? -30.037 -29.010 -4.406 1.00 69.06 350 GLN A CA 1
ATOM 2599 C C . GLN A 1 350 ? -31.122 -29.588 -5.323 1.00 69.06 350 GLN A C 1
ATOM 2601 O O . GLN A 1 350 ? -31.682 -30.628 -5.009 1.00 69.06 350 GLN A O 1
ATOM 2606 N N . ALA A 1 351 ? -31.396 -28.954 -6.466 1.00 66.38 351 ALA A N 1
ATOM 2607 C CA . ALA A 1 351 ? -32.332 -29.475 -7.463 1.00 66.38 351 ALA A CA 1
ATOM 2608 C C . ALA A 1 351 ? -31.792 -30.700 -8.233 1.00 66.38 351 ALA A C 1
ATOM 2610 O O . ALA A 1 351 ? -32.568 -31.389 -8.887 1.00 66.38 351 ALA A O 1
ATOM 2611 N N . VAL A 1 352 ? -30.479 -30.959 -8.173 1.00 68.00 352 VAL A N 1
ATOM 2612 C CA . VAL A 1 352 ? -29.790 -32.033 -8.913 1.00 68.00 352 VAL A CA 1
ATOM 2613 C C . VAL A 1 352 ? -29.293 -33.162 -7.988 1.00 68.00 352 VAL A C 1
ATOM 2615 O O . VAL A 1 352 ? -28.971 -34.244 -8.472 1.00 68.00 352 VAL A O 1
ATOM 2618 N N . ALA A 1 353 ? -29.246 -32.966 -6.666 1.00 56.12 353 ALA A N 1
ATOM 2619 C CA . ALA A 1 353 ? -28.631 -33.923 -5.740 1.00 56.12 353 ALA A CA 1
ATOM 2620 C C . ALA A 1 353 ? -29.623 -34.899 -5.064 1.00 56.12 353 ALA A C 1
ATOM 2622 O O . ALA A 1 353 ? -30.567 -34.488 -4.392 1.00 56.12 353 ALA A O 1
ATOM 2623 N N . MET A 1 354 ? -29.316 -36.200 -5.195 1.00 58.91 354 MET A N 1
ATOM 2624 C CA . MET A 1 354 ? -29.741 -37.321 -4.336 1.00 58.91 354 MET A CA 1
ATOM 2625 C C . MET A 1 354 ? -29.211 -37.170 -2.891 1.00 58.91 354 MET A C 1
ATOM 2627 O O . MET A 1 354 ? -28.253 -36.420 -2.682 1.00 58.91 354 MET A O 1
ATOM 2631 N N . PRO A 1 355 ? -29.790 -37.861 -1.883 1.00 52.09 355 PRO A N 1
ATOM 2632 C CA . PRO A 1 355 ? -29.443 -37.641 -0.481 1.00 52.09 355 PRO A CA 1
ATOM 2633 C C . PRO A 1 355 ? -27.994 -38.056 -0.210 1.00 52.09 355 PRO A C 1
ATOM 2635 O O . PRO A 1 355 ? -27.639 -39.229 -0.294 1.00 52.09 355 PRO A O 1
ATOM 2638 N N . GLN A 1 356 ? -27.151 -37.082 0.128 1.00 54.69 356 GLN A N 1
ATOM 2639 C CA . GLN A 1 356 ? -25.818 -37.325 0.664 1.00 54.69 356 GLN A CA 1
ATOM 2640 C C . GLN A 1 356 ? -25.838 -36.939 2.146 1.00 54.69 356 GLN A C 1
ATOM 2642 O O . GLN A 1 356 ? -25.628 -35.785 2.524 1.00 54.69 356 GLN A O 1
ATOM 2647 N N . GLU A 1 357 ? -26.196 -37.918 2.975 1.00 61.88 357 GLU A N 1
ATOM 2648 C CA . GLU A 1 357 ? -26.316 -37.794 4.426 1.00 61.88 357 GLU A CA 1
ATOM 2649 C C . GLU A 1 357 ? -24.964 -37.959 5.152 1.00 61.88 357 GLU A C 1
ATOM 2651 O O . GLU A 1 357 ? -23.995 -38.514 4.634 1.00 61.88 357 GLU A O 1
ATOM 2656 N N . ALA A 1 358 ? -24.942 -37.466 6.394 1.00 57.44 358 ALA A N 1
ATOM 2657 C CA . ALA A 1 358 ? -23.950 -37.637 7.463 1.00 57.44 358 ALA A CA 1
ATOM 2658 C C . ALA A 1 358 ? -22.728 -36.688 7.521 1.00 57.44 358 ALA A C 1
ATOM 2660 O O . ALA A 1 358 ? -22.589 -35.974 8.517 1.00 57.44 358 ALA A O 1
ATOM 2661 N N . HIS A 1 359 ? -21.843 -36.608 6.519 1.00 56.16 359 HIS A N 1
ATOM 2662 C CA . HIS A 1 359 ? -20.534 -35.936 6.722 1.00 56.16 359 HIS A CA 1
ATOM 2663 C C . HIS A 1 359 ? -20.599 -34.404 6.891 1.00 56.16 359 HIS A C 1
ATOM 2665 O O . HIS A 1 359 ? -19.813 -33.824 7.640 1.00 56.16 359 HIS A O 1
ATOM 2671 N N . ILE A 1 360 ? -21.561 -33.740 6.246 1.00 59.12 360 ILE A N 1
ATOM 2672 C CA . ILE A 1 360 ? -21.744 -32.282 6.336 1.00 59.12 360 ILE A CA 1
ATOM 2673 C C . ILE A 1 360 ? -22.350 -31.882 7.693 1.00 59.12 360 ILE A C 1
ATOM 2675 O O . ILE A 1 360 ? -22.025 -30.819 8.224 1.00 59.12 360 ILE A O 1
ATOM 2679 N N . GLY A 1 361 ? -23.184 -32.740 8.292 1.00 65.31 361 GLY A N 1
ATOM 2680 C CA . GLY A 1 361 ? -23.791 -32.493 9.602 1.00 65.31 361 GLY A CA 1
ATOM 2681 C C . GLY A 1 361 ? -22.753 -32.433 10.721 1.00 65.31 361 GLY A C 1
ATOM 2682 O O . GLY A 1 361 ? -22.849 -31.574 11.589 1.00 65.31 361 GLY A O 1
ATOM 2683 N N . LEU A 1 362 ? -21.715 -33.270 10.652 1.00 72.69 362 LEU A N 1
ATOM 2684 C CA . LEU A 1 362 ? -20.672 -33.342 11.677 1.00 72.69 362 LEU A CA 1
ATOM 2685 C C . LEU A 1 362 ? -19.738 -32.120 11.652 1.00 72.69 362 LEU A C 1
ATOM 2687 O O . LEU A 1 362 ? -19.326 -31.650 12.708 1.00 72.69 362 LEU A O 1
ATOM 2691 N N . VAL A 1 363 ? -19.475 -31.542 10.472 1.00 74.75 363 VAL A N 1
ATOM 2692 C CA . VAL A 1 363 ? -18.722 -30.279 10.341 1.00 74.75 363 VAL A CA 1
ATOM 2693 C C . VAL A 1 363 ? -19.542 -29.095 10.849 1.00 74.75 363 VAL A C 1
ATOM 2695 O O . VAL A 1 363 ? -19.017 -28.286 11.606 1.00 74.75 363 VAL A O 1
ATOM 2698 N N . HIS A 1 364 ? -20.830 -28.997 10.498 1.00 77.94 364 HIS A N 1
ATOM 2699 C CA . HIS A 1 364 ? -21.699 -27.928 11.011 1.00 77.94 364 HIS A CA 1
ATOM 2700 C C . HIS A 1 364 ? -21.951 -28.060 12.516 1.00 77.94 364 HIS A C 1
ATOM 2702 O O . HIS A 1 364 ? -21.938 -27.052 13.218 1.00 77.94 364 HIS A O 1
ATOM 2708 N N . ALA A 1 365 ? -22.126 -29.284 13.023 1.00 83.31 365 ALA A N 1
ATOM 2709 C CA . ALA A 1 365 ? -22.223 -29.560 14.451 1.00 83.31 365 ALA A CA 1
ATOM 2710 C C . ALA A 1 365 ? -20.904 -29.243 15.161 1.00 83.31 365 ALA A C 1
ATOM 2712 O O . ALA A 1 365 ? -20.928 -28.593 16.197 1.00 83.31 365 ALA A O 1
ATOM 2713 N N . GLY A 1 366 ? -19.757 -29.606 14.581 1.00 86.12 366 GLY A N 1
ATOM 2714 C CA . GLY A 1 366 ? -18.441 -29.224 15.092 1.00 86.12 366 GLY A CA 1
ATOM 2715 C C . GLY A 1 366 ? -18.259 -27.707 15.135 1.00 86.12 366 GLY A C 1
ATOM 2716 O O . GLY A 1 366 ? -17.816 -27.173 16.148 1.00 86.12 366 GLY A O 1
ATOM 2717 N N . LEU A 1 367 ? -18.688 -26.991 14.090 1.00 86.50 367 LEU A N 1
ATOM 2718 C CA . LEU A 1 367 ? -18.652 -25.529 14.044 1.00 86.50 367 LEU A CA 1
ATOM 2719 C C . LEU A 1 367 ? -19.571 -24.914 15.108 1.00 86.50 367 LEU A C 1
ATOM 2721 O O . LEU A 1 367 ? -19.148 -24.020 15.834 1.00 86.50 367 LEU A O 1
ATOM 2725 N N . ALA A 1 368 ? -20.796 -25.425 15.250 1.00 87.94 368 ALA A N 1
ATOM 2726 C CA . ALA A 1 368 ? -21.759 -24.967 16.247 1.00 87.94 368 ALA A CA 1
ATOM 2727 C C . ALA A 1 368 ? -21.270 -25.239 17.675 1.00 87.94 368 ALA A C 1
ATOM 2729 O O . ALA A 1 368 ? -21.276 -24.331 18.498 1.00 87.94 368 ALA A O 1
ATOM 2730 N N . VAL A 1 369 ? -20.778 -26.448 17.960 1.00 93.44 369 VAL A N 1
ATOM 2731 C CA . VAL A 1 369 ? -20.199 -26.818 19.260 1.00 93.44 369 VAL A CA 1
ATOM 2732 C C . VAL A 1 369 ? -18.976 -25.962 19.558 1.00 93.44 369 VAL A C 1
ATOM 2734 O O . VAL A 1 369 ? -18.870 -25.438 20.661 1.00 93.44 369 VAL A O 1
ATOM 2737 N N . SER A 1 370 ? -18.086 -25.751 18.583 1.00 86.75 370 SER A N 1
ATOM 2738 C CA . SER A 1 370 ? -16.917 -24.885 18.770 1.00 86.75 370 SER A CA 1
ATOM 2739 C C . SER A 1 370 ? -17.314 -23.423 19.009 1.00 86.75 370 SER A C 1
ATOM 2741 O O . SER A 1 370 ? -16.747 -22.777 19.886 1.00 86.75 370 SER A O 1
ATOM 2743 N N . GLY A 1 371 ? -18.344 -22.921 18.317 1.00 90.00 371 GLY A N 1
ATOM 2744 C CA . GLY A 1 371 ? -18.906 -21.590 18.540 1.00 90.00 371 GLY A CA 1
ATOM 2745 C C . GLY A 1 371 ? -19.542 -21.447 19.924 1.00 90.00 371 GLY A C 1
ATOM 2746 O O . GLY A 1 371 ? -19.269 -20.475 20.623 1.00 90.00 371 GLY A O 1
ATOM 2747 N N . ILE A 1 372 ? -20.328 -22.435 20.360 1.00 92.69 372 ILE A N 1
ATOM 2748 C CA . ILE A 1 372 ? -20.923 -22.472 21.704 1.00 92.69 372 ILE A CA 1
ATOM 2749 C C . ILE A 1 372 ? -19.830 -22.562 22.771 1.00 92.69 372 ILE A C 1
ATOM 2751 O O . ILE A 1 372 ? -19.901 -21.842 23.761 1.00 92.69 372 ILE A O 1
ATOM 2755 N N . ALA A 1 373 ? -18.802 -23.388 22.571 1.00 91.88 373 ALA A N 1
ATOM 2756 C CA . ALA A 1 373 ? -17.677 -23.509 23.493 1.00 91.88 373 ALA A CA 1
ATOM 2757 C C . ALA A 1 373 ? -16.887 -22.197 23.594 1.00 91.88 373 ALA A C 1
ATOM 2759 O O . ALA A 1 373 ? -16.591 -21.748 24.699 1.00 91.88 373 ALA A O 1
ATOM 2760 N N . ALA A 1 374 ? -16.607 -21.538 22.466 1.00 86.69 374 ALA A N 1
ATOM 2761 C CA . ALA A 1 374 ? -15.950 -20.233 22.447 1.00 86.69 374 ALA A CA 1
ATOM 2762 C C . ALA A 1 374 ? -16.786 -19.167 23.173 1.00 86.69 374 ALA A C 1
ATOM 2764 O O . ALA A 1 374 ? -16.252 -18.430 24.003 1.00 86.69 374 ALA A O 1
ATOM 2765 N N . LEU A 1 375 ? -18.101 -19.126 22.922 1.00 89.50 375 LEU A N 1
ATOM 2766 C CA . LEU A 1 375 ? -19.027 -18.240 23.630 1.00 89.50 375 LEU A CA 1
ATOM 2767 C C . LEU A 1 375 ? -19.080 -18.557 25.126 1.00 89.50 375 LEU A C 1
ATOM 2769 O O . LEU A 1 375 ? -19.070 -17.636 25.935 1.00 89.50 375 LEU A O 1
ATOM 2773 N N . ALA A 1 376 ? -19.111 -19.832 25.514 1.00 90.19 376 ALA A N 1
ATOM 2774 C CA . ALA A 1 376 ? -19.122 -20.242 26.914 1.00 90.19 376 ALA A CA 1
ATOM 2775 C C . ALA A 1 376 ? -17.839 -19.795 27.627 1.00 90.19 376 ALA A C 1
ATOM 2777 O O . ALA A 1 376 ? -17.923 -19.142 28.666 1.00 90.19 376 ALA A O 1
ATOM 2778 N N . ILE A 1 377 ? -16.665 -20.060 27.040 1.00 89.31 377 ILE A N 1
ATOM 2779 C CA . ILE A 1 377 ? -15.365 -19.638 27.582 1.00 89.31 377 ILE A CA 1
ATOM 2780 C C . ILE A 1 377 ? -15.322 -18.114 27.732 1.00 89.31 377 ILE A C 1
ATOM 2782 O O . ILE A 1 377 ? -15.032 -17.623 28.823 1.00 89.31 377 ILE A O 1
ATOM 2786 N N . ALA A 1 378 ? -15.677 -17.359 26.688 1.00 82.88 378 ALA A N 1
ATOM 2787 C CA . ALA A 1 378 ? -15.702 -15.898 26.753 1.00 82.88 378 ALA A CA 1
ATOM 2788 C C . ALA A 1 378 ? -16.674 -15.387 27.835 1.00 82.88 378 ALA A C 1
ATOM 2790 O O . ALA A 1 378 ? -16.325 -14.509 28.627 1.00 82.88 378 ALA A O 1
ATOM 2791 N N . ASN A 1 379 ? -17.864 -15.987 27.934 1.00 90.94 379 ASN A N 1
ATOM 2792 C CA . ASN A 1 379 ? -18.880 -15.588 28.905 1.00 90.94 379 ASN A CA 1
ATOM 2793 C C . ASN A 1 379 ? -18.507 -15.924 30.355 1.00 90.94 379 ASN A C 1
ATOM 2795 O O . ASN A 1 379 ? -18.946 -15.208 31.252 1.00 90.94 379 ASN A O 1
ATOM 2799 N N . THR A 1 380 ? -17.666 -16.934 30.625 1.00 89.44 380 THR A N 1
ATOM 2800 C CA . THR A 1 380 ? -17.189 -17.172 32.005 1.00 89.44 380 THR A CA 1
ATOM 2801 C C . THR A 1 380 ? -16.429 -15.968 32.566 1.00 89.44 380 THR A C 1
ATOM 2803 O O . THR A 1 380 ? -16.600 -15.619 33.736 1.00 89.44 380 THR A O 1
ATOM 2806 N N . VAL A 1 381 ? -15.640 -15.284 31.729 1.00 85.94 381 VAL A N 1
ATOM 2807 C CA . VAL A 1 381 ? -14.920 -14.064 32.119 1.00 85.94 381 VAL A CA 1
ATOM 2808 C C . VAL A 1 381 ? -15.900 -12.923 32.380 1.00 85.94 381 VAL A C 1
ATOM 2810 O O . VAL A 1 381 ? -15.756 -12.223 33.384 1.00 85.94 381 VAL A O 1
ATOM 2813 N N . VAL A 1 382 ? -16.918 -12.776 31.526 1.00 86.94 382 VAL A N 1
ATOM 2814 C CA . VAL A 1 382 ? -17.973 -11.763 31.681 1.00 86.94 382 VAL A CA 1
ATOM 2815 C C . VAL A 1 382 ? -18.713 -11.959 33.001 1.00 86.94 382 VAL A C 1
ATOM 2817 O O . VAL A 1 382 ? -18.717 -11.053 33.825 1.00 86.94 382 VAL A O 1
ATOM 2820 N N . VAL A 1 383 ? -19.244 -13.158 33.265 1.00 89.88 383 VAL A N 1
ATOM 2821 C CA . VAL A 1 383 ? -19.987 -13.460 34.502 1.00 89.88 383 VAL A CA 1
ATOM 2822 C C . VAL A 1 383 ? -19.126 -13.221 35.747 1.00 89.88 383 VAL A C 1
ATOM 2824 O O . VAL A 1 383 ? -19.598 -12.644 36.727 1.00 89.88 383 VAL A O 1
ATOM 2827 N N . ARG A 1 384 ? -17.840 -13.603 35.716 1.00 86.94 384 ARG A N 1
ATOM 2828 C CA . ARG A 1 384 ? -16.914 -13.379 36.840 1.00 86.94 384 ARG A CA 1
ATOM 2829 C C . ARG A 1 384 ? -16.629 -11.894 37.087 1.00 86.94 384 ARG A C 1
ATOM 2831 O O . ARG A 1 384 ? -16.381 -11.498 38.229 1.00 86.94 384 ARG A O 1
ATOM 2838 N N . ASN A 1 385 ? -16.590 -11.083 36.034 1.00 88.50 385 ASN A N 1
ATOM 2839 C CA . ASN A 1 385 ? -16.379 -9.644 36.152 1.00 88.50 385 ASN A CA 1
ATOM 2840 C C . ASN A 1 385 ? -17.660 -8.933 36.595 1.00 88.50 385 ASN A C 1
ATOM 2842 O O . ASN A 1 385 ? -17.592 -8.189 37.565 1.00 88.50 385 ASN A O 1
ATOM 2846 N N . GLU A 1 386 ? -18.813 -9.240 36.000 1.00 90.50 386 GLU A N 1
ATOM 2847 C CA . GLU A 1 386 ? -20.125 -8.713 36.413 1.00 90.50 386 GLU A CA 1
ATOM 2848 C C . GLU A 1 386 ? -20.438 -9.031 37.880 1.00 90.50 386 GLU A C 1
ATOM 2850 O O . GLU A 1 386 ? -20.849 -8.151 38.636 1.00 90.50 386 GLU A O 1
ATOM 2855 N N . GLY A 1 387 ? -20.144 -10.255 38.334 1.00 90.50 387 GLY A N 1
ATOM 2856 C CA . GLY A 1 387 ? -20.274 -10.615 39.748 1.00 90.50 387 GLY A CA 1
ATOM 2857 C C . GLY A 1 387 ? -19.424 -9.725 40.663 1.00 90.50 387 GLY A C 1
ATOM 2858 O O . GLY A 1 387 ? -19.914 -9.234 41.676 1.00 90.50 387 GLY A O 1
ATOM 2859 N N . LEU A 1 388 ? -18.170 -9.444 40.281 1.00 89.44 388 LEU A N 1
ATOM 2860 C CA . LEU A 1 388 ? -17.300 -8.537 41.039 1.00 89.44 388 LEU A CA 1
ATOM 2861 C C . LEU A 1 388 ? -17.793 -7.081 40.994 1.00 89.44 388 LEU A C 1
ATOM 2863 O O . LEU A 1 388 ? -17.679 -6.375 41.994 1.00 89.44 388 LEU A O 1
ATOM 2867 N N . ILE A 1 389 ? -18.348 -6.633 39.867 1.00 89.88 389 ILE A N 1
ATOM 2868 C CA . ILE A 1 389 ? -18.933 -5.293 39.731 1.00 89.88 389 ILE A CA 1
ATOM 2869 C C . ILE A 1 389 ? -20.126 -5.134 40.680 1.00 89.88 389 ILE A C 1
ATOM 2871 O O . ILE A 1 389 ? -20.225 -4.120 41.374 1.00 89.88 389 ILE A O 1
ATOM 2875 N N . ALA A 1 390 ? -20.990 -6.149 40.754 1.00 89.75 390 ALA A N 1
ATOM 2876 C CA . ALA A 1 390 ? -22.205 -6.121 41.559 1.00 89.75 390 ALA A CA 1
ATOM 2877 C C . ALA A 1 390 ? -21.938 -6.234 43.070 1.00 89.75 390 ALA A C 1
ATOM 2879 O O . ALA A 1 390 ? -22.525 -5.483 43.849 1.00 89.75 390 ALA A O 1
ATOM 2880 N N . SER A 1 391 ? -21.066 -7.155 43.497 1.00 88.62 391 SER A N 1
ATOM 2881 C CA . SER A 1 391 ? -20.898 -7.488 44.922 1.00 88.62 391 SER A CA 1
ATOM 2882 C C . SER A 1 391 ? -19.562 -7.058 45.533 1.00 88.62 391 SER A C 1
ATOM 2884 O O . SER A 1 391 ? -19.384 -7.172 46.745 1.00 88.62 391 SER A O 1
ATOM 2886 N N . GLY A 1 392 ? -18.596 -6.604 44.732 1.00 88.06 392 GLY A N 1
ATOM 2887 C CA . GLY A 1 392 ? -17.274 -6.222 45.224 1.00 88.06 392 GLY A CA 1
ATOM 2888 C C . GLY A 1 392 ? -17.296 -4.906 46.011 1.00 88.06 392 GLY A C 1
ATOM 2889 O O . GLY A 1 392 ? -17.966 -3.961 45.582 1.00 88.06 392 GLY A O 1
ATOM 2890 N N . PRO A 1 393 ? -16.552 -4.781 47.126 1.00 89.00 393 PRO A N 1
ATOM 2891 C CA . PRO A 1 393 ? -16.362 -3.503 47.802 1.00 89.00 393 PRO A CA 1
ATOM 2892 C C . PRO A 1 393 ? -15.747 -2.459 46.859 1.00 89.00 393 PRO A C 1
ATOM 2894 O O . PRO A 1 393 ? -14.814 -2.752 46.106 1.00 89.00 393 PRO A O 1
ATOM 2897 N N . VAL A 1 394 ? -16.296 -1.241 46.908 1.00 91.44 394 VAL A N 1
ATOM 2898 C CA . VAL A 1 394 ? -15.786 -0.073 46.174 1.00 91.44 394 VAL A CA 1
ATOM 2899 C C . VAL A 1 394 ? -14.581 0.490 46.898 1.00 91.44 394 VAL A C 1
ATOM 2901 O O . VAL A 1 394 ? -14.655 0.751 48.101 1.00 91.44 394 VAL A O 1
ATOM 2904 N N . VAL A 1 395 ? -13.521 0.740 46.144 1.00 91.75 395 VAL A N 1
ATOM 2905 C CA . VAL A 1 395 ? -12.303 1.374 46.625 1.00 91.75 395 VAL A CA 1
ATOM 2906 C C . VAL A 1 395 ? -11.849 2.429 45.621 1.00 91.75 395 VAL A C 1
ATOM 2908 O O . VAL A 1 395 ? -11.768 2.150 44.425 1.00 91.75 395 VAL A O 1
ATOM 2911 N N . TYR A 1 396 ? -11.525 3.629 46.098 1.00 91.88 396 TYR A N 1
ATOM 2912 C CA . TYR A 1 396 ? -10.983 4.699 45.261 1.00 91.88 396 TYR A CA 1
ATOM 2913 C C . TYR A 1 396 ? -9.473 4.786 45.422 1.00 91.88 396 TYR A C 1
ATOM 2915 O O . TYR A 1 396 ? -8.975 4.851 46.542 1.00 91.88 396 TYR A O 1
ATOM 2923 N N . VAL A 1 397 ? -8.733 4.823 44.317 1.00 90.31 397 VAL A N 1
ATOM 2924 C CA . VAL A 1 397 ? -7.270 4.959 44.356 1.00 90.31 397 VAL A CA 1
ATOM 2925 C C . VAL A 1 397 ? -6.853 6.199 43.582 1.00 90.31 397 VAL A C 1
ATOM 2927 O O . VAL A 1 397 ? -7.297 6.411 42.453 1.00 90.31 397 VAL A O 1
ATOM 2930 N N . ALA A 1 398 ? -6.009 7.029 44.195 1.00 88.81 398 ALA A N 1
ATOM 2931 C CA . ALA A 1 398 ? -5.549 8.278 43.602 1.00 88.81 398 ALA A CA 1
ATOM 2932 C C . ALA A 1 398 ? -4.715 8.031 42.333 1.00 88.81 398 ALA A C 1
ATOM 2934 O O . ALA A 1 398 ? -3.807 7.192 42.315 1.00 88.81 398 ALA A O 1
ATOM 2935 N N . LEU A 1 399 ? -5.009 8.803 41.291 1.00 85.75 399 LEU A N 1
ATOM 2936 C CA . LEU A 1 399 ? -4.296 8.814 40.021 1.00 85.75 399 LEU A CA 1
ATOM 2937 C C . LEU A 1 399 ? -3.313 9.986 40.003 1.00 85.75 399 LEU A C 1
ATOM 2939 O O . LEU A 1 399 ? -3.661 11.123 40.315 1.00 85.75 399 LEU A O 1
ATOM 2943 N N . SER A 1 400 ? -2.076 9.710 39.612 1.00 73.50 400 SER A N 1
ATOM 2944 C CA . SER A 1 400 ? -1.094 10.735 39.285 1.00 73.50 400 SER A CA 1
ATOM 2945 C C . SER A 1 400 ? -1.425 11.360 37.922 1.00 73.50 400 SER A C 1
ATOM 2947 O O . SER A 1 400 ? -1.816 10.628 37.007 1.00 73.50 400 SER A O 1
ATOM 2949 N N . PRO A 1 401 ? -1.252 12.684 37.747 1.00 57.91 401 PRO A N 1
ATOM 2950 C CA . PRO A 1 401 ? -1.530 13.349 36.478 1.00 57.91 401 PRO A CA 1
ATOM 2951 C C . PRO A 1 401 ? -0.683 12.757 35.346 1.00 57.91 401 PRO A C 1
ATOM 2953 O O . PRO A 1 401 ? 0.545 12.718 35.436 1.00 57.91 401 PRO A O 1
ATOM 2956 N N . ARG A 1 402 ? -1.334 12.302 34.275 1.00 62.69 402 ARG A N 1
ATOM 2957 C CA . ARG A 1 402 ? -0.696 11.956 33.001 1.00 62.69 402 ARG A CA 1
ATOM 2958 C C . ARG A 1 402 ? -1.571 12.407 31.846 1.00 62.69 402 ARG A C 1
ATOM 2960 O O . ARG A 1 402 ? -2.794 12.344 31.941 1.00 62.69 402 ARG A O 1
ATOM 2967 N N . ASP A 1 403 ? -0.923 12.825 30.764 1.00 55.59 403 ASP A N 1
ATOM 2968 C CA . ASP A 1 403 ? -1.613 13.225 29.545 1.00 55.59 403 ASP A CA 1
ATOM 2969 C C . ASP A 1 403 ? -2.334 12.026 28.905 1.00 55.59 403 ASP A C 1
ATOM 2971 O O . ASP A 1 403 ? -1.713 10.987 28.646 1.00 55.59 403 ASP A O 1
ATOM 2975 N N . PRO A 1 404 ? -3.636 12.146 28.606 1.00 51.34 404 PRO A N 1
ATOM 2976 C CA . PRO A 1 404 ? -4.374 11.136 27.868 1.00 51.34 404 PRO A CA 1
ATOM 2977 C C . PRO A 1 404 ? -4.017 11.237 26.381 1.00 51.34 404 PRO A C 1
ATOM 2979 O O . PRO A 1 404 ? -4.669 11.973 25.643 1.00 51.34 404 PRO A O 1
ATOM 2982 N N . ARG A 1 405 ? -2.969 10.553 25.904 1.00 56.84 405 ARG A N 1
ATOM 2983 C CA . ARG A 1 405 ? -2.737 10.437 24.452 1.00 56.84 405 ARG A CA 1
ATOM 2984 C C . ARG A 1 405 ? -2.238 9.060 24.017 1.00 56.84 405 ARG A C 1
ATOM 2986 O O . ARG A 1 405 ? -1.092 8.699 24.259 1.00 56.84 405 ARG A O 1
ATOM 2993 N N . SER A 1 406 ? -3.056 8.393 23.207 1.00 50.31 406 SER A N 1
ATOM 2994 C CA . SER A 1 406 ? -2.599 7.764 21.965 1.00 50.31 406 SER A CA 1
ATOM 2995 C C . SER A 1 406 ? -3.569 8.147 20.862 1.00 50.31 406 SER A C 1
ATOM 2997 O O . SER A 1 406 ? -4.718 7.727 20.859 1.00 50.31 406 SER A O 1
ATOM 2999 N N . LEU A 1 407 ? -3.102 8.946 19.906 1.00 50.53 407 LEU A N 1
ATOM 3000 C CA . LEU A 1 407 ? -3.891 9.312 18.727 1.00 50.53 407 LEU A CA 1
ATOM 3001 C C . LEU A 1 407 ? -4.181 8.115 17.801 1.00 50.53 407 LEU A C 1
ATOM 3003 O O . LEU A 1 407 ? -5.021 8.223 16.917 1.00 50.53 407 LEU A O 1
ATOM 3007 N N . MET A 1 408 ? -3.476 6.986 17.954 1.00 44.12 408 MET A N 1
ATOM 3008 C CA . MET A 1 408 ? -3.428 5.936 16.925 1.00 44.12 408 MET A CA 1
ATOM 3009 C C . MET A 1 408 ? -4.302 4.705 17.203 1.00 44.12 408 MET A C 1
ATOM 3011 O O . MET A 1 408 ? -4.476 3.877 16.309 1.00 44.12 408 MET A O 1
ATOM 3015 N N . GLN A 1 409 ? -4.823 4.546 18.423 1.00 53.94 409 GLN A N 1
ATOM 3016 C CA . GLN A 1 409 ? -5.568 3.343 18.842 1.00 53.94 409 GLN A CA 1
ATOM 3017 C C . GLN A 1 409 ? -6.969 3.651 19.393 1.00 53.94 409 GLN A C 1
ATOM 3019 O O . GLN A 1 409 ? -7.653 2.755 19.883 1.00 53.94 409 GLN A O 1
ATOM 3024 N N . GLY A 1 410 ? -7.409 4.905 19.270 1.00 57.81 410 GLY A N 1
ATOM 3025 C CA . GLY A 1 410 ? -8.610 5.428 19.913 1.00 57.81 410 GLY A CA 1
ATOM 3026 C C . GLY A 1 410 ? -8.279 6.214 21.180 1.00 57.81 410 GLY A C 1
ATOM 3027 O O . GLY A 1 410 ? -7.211 6.059 21.770 1.00 57.81 410 GLY A O 1
ATOM 3028 N N . ASP A 1 411 ? -9.208 7.076 21.580 1.00 69.38 411 ASP A N 1
ATOM 3029 C CA . ASP A 1 411 ? -9.053 7.924 22.753 1.00 69.38 411 ASP A CA 1
ATOM 3030 C C . ASP A 1 411 ? -9.013 7.074 24.038 1.00 69.38 411 ASP A C 1
ATOM 3032 O O . ASP A 1 411 ? -9.988 6.421 24.425 1.00 69.38 411 ASP A O 1
ATOM 3036 N N . TYR A 1 412 ? -7.870 7.093 24.719 1.00 76.25 412 TYR A N 1
ATOM 3037 C CA . TYR A 1 412 ? -7.722 6.518 26.050 1.00 76.25 412 TYR A CA 1
ATOM 3038 C C . TYR A 1 412 ? -6.918 7.439 26.965 1.00 76.25 412 TYR A C 1
ATOM 3040 O O . TYR A 1 412 ? -6.094 8.245 26.527 1.00 76.25 412 TYR A O 1
ATOM 3048 N N . MET A 1 413 ? -7.146 7.294 28.266 1.00 79.75 413 MET A N 1
ATOM 3049 C CA . MET A 1 413 ? -6.370 7.949 29.311 1.00 79.75 413 MET A CA 1
ATOM 3050 C C . MET A 1 413 ? -5.398 6.936 29.888 1.00 79.75 413 MET A C 1
ATOM 3052 O O . MET A 1 413 ? -5.823 5.896 30.390 1.00 79.75 413 MET A O 1
ATOM 3056 N N . GLN A 1 414 ? -4.099 7.232 29.819 1.00 82.06 414 GLN A N 1
ATOM 3057 C CA . GLN A 1 414 ? -3.113 6.434 30.533 1.00 82.06 414 GLN A CA 1
ATOM 3058 C C . GLN A 1 414 ? -3.250 6.713 32.032 1.00 82.06 414 GLN A C 1
ATOM 3060 O O . GLN A 1 414 ? -3.197 7.859 32.476 1.00 82.06 414 GLN A O 1
ATOM 3065 N N . LEU A 1 415 ? -3.416 5.657 32.814 1.00 84.00 415 LEU A N 1
ATOM 3066 C CA . LEU A 1 415 ? -3.595 5.714 34.253 1.00 84.00 415 LEU A CA 1
ATOM 3067 C C . LEU A 1 415 ? -2.253 5.472 34.937 1.00 84.00 415 LEU A C 1
ATOM 3069 O O . LEU A 1 415 ? -1.558 4.490 34.676 1.00 84.00 415 LEU A O 1
ATOM 3073 N N . ALA A 1 416 ? -1.890 6.370 35.844 1.00 82.12 416 ALA A N 1
ATOM 3074 C CA . ALA A 1 416 ? -0.764 6.181 36.742 1.00 82.12 416 ALA A CA 1
ATOM 3075 C C . ALA A 1 416 ? -1.299 6.117 38.167 1.00 82.12 416 ALA A C 1
ATOM 3077 O O . ALA A 1 416 ? -1.543 7.143 38.790 1.00 82.12 416 ALA A O 1
ATOM 3078 N N . VAL A 1 417 ? -1.514 4.910 38.676 1.00 83.62 417 VAL A N 1
ATOM 3079 C CA . VAL A 1 417 ? -1.951 4.720 40.060 1.00 83.62 417 VAL A CA 1
ATOM 3080 C C . VAL A 1 417 ? -0.810 5.085 41.007 1.00 83.62 417 VAL A C 1
ATOM 3082 O O . VAL A 1 417 ? 0.341 4.715 40.771 1.00 83.62 417 VAL A O 1
ATOM 3085 N N . SER A 1 418 ? -1.124 5.816 42.075 1.00 81.94 418 SER A N 1
ATOM 3086 C CA . SER A 1 418 ? -0.162 6.139 43.130 1.00 81.94 418 SER A CA 1
ATOM 3087 C C . SER A 1 418 ? 0.175 4.880 43.939 1.00 81.94 418 SER A C 1
ATOM 3089 O O . SER A 1 418 ? -0.577 4.485 44.828 1.00 81.94 418 SER A O 1
ATOM 3091 N N . LEU A 1 419 ? 1.284 4.230 43.588 1.00 83.75 419 LEU A N 1
ATOM 3092 C CA . LEU A 1 419 ? 1.811 3.039 44.261 1.00 83.75 419 LEU A CA 1
ATOM 3093 C C . LEU A 1 419 ? 2.615 3.397 45.531 1.00 83.75 419 LEU A C 1
ATOM 3095 O O . LEU A 1 419 ? 3.008 4.560 45.685 1.00 83.75 419 LEU A O 1
ATOM 3099 N N . PRO A 1 420 ? 2.881 2.422 46.428 1.00 81.94 420 PRO A N 1
ATOM 3100 C CA . PRO A 1 420 ? 3.762 2.615 47.578 1.00 81.94 420 PRO A CA 1
ATOM 3101 C C . PRO A 1 420 ? 5.118 3.209 47.178 1.00 81.94 420 PRO A C 1
ATOM 3103 O O . PRO A 1 420 ? 5.677 2.849 46.139 1.00 81.94 420 PRO A O 1
ATOM 3106 N N . ARG A 1 421 ? 5.638 4.122 48.011 1.00 72.44 421 ARG A N 1
ATOM 3107 C CA . ARG A 1 421 ? 6.919 4.821 47.778 1.00 72.44 421 ARG A CA 1
ATOM 3108 C C . ARG A 1 421 ? 8.154 3.978 48.099 1.00 72.44 421 ARG A C 1
ATOM 3110 O O . ARG A 1 421 ? 9.256 4.412 47.778 1.00 72.44 421 ARG A O 1
ATOM 3117 N N . ASP A 1 422 ? 7.959 2.826 48.731 1.00 73.88 422 ASP A N 1
ATOM 3118 C CA . ASP A 1 422 ? 9.027 1.889 49.059 1.00 73.88 422 ASP A CA 1
ATOM 3119 C C . ASP A 1 422 ? 9.714 1.353 47.799 1.00 73.88 422 ASP A C 1
ATOM 3121 O O . ASP A 1 422 ? 9.200 1.459 46.679 1.00 73.88 422 ASP A O 1
ATOM 3125 N N . GLU A 1 423 ? 10.893 0.767 47.998 1.00 69.88 423 GLU A N 1
ATOM 3126 C CA . GLU A 1 423 ? 11.680 0.158 46.933 1.00 69.88 423 GLU A CA 1
ATOM 3127 C C . GLU A 1 423 ? 10.823 -0.858 46.164 1.00 69.88 423 GLU A C 1
ATOM 3129 O O . GLU A 1 423 ? 10.213 -1.760 46.747 1.00 69.88 423 GLU A O 1
ATOM 3134 N N . GLN A 1 424 ? 10.697 -0.656 44.848 1.00 70.50 424 GLN A N 1
ATOM 3135 C CA . GLN A 1 424 ? 9.817 -1.489 44.038 1.00 70.50 424 GLN A CA 1
ATOM 3136 C C . GLN A 1 424 ? 10.306 -2.943 44.057 1.00 70.50 424 GLN A C 1
ATOM 3138 O O . GLN A 1 424 ? 11.513 -3.181 43.994 1.00 70.50 424 GLN A O 1
ATOM 3143 N N . PRO A 1 425 ? 9.384 -3.922 44.089 1.00 70.81 425 PRO A N 1
ATOM 3144 C CA . PRO A 1 425 ? 9.744 -5.329 44.035 1.00 70.81 425 PRO A CA 1
ATOM 3145 C C . PRO A 1 425 ? 10.637 -5.614 42.825 1.00 70.81 425 PRO A C 1
ATOM 3147 O O . PRO A 1 425 ? 10.268 -5.285 41.693 1.00 70.81 425 PRO A O 1
ATOM 3150 N N . GLY A 1 426 ? 11.785 -6.247 43.073 1.00 66.12 426 GLY A N 1
ATOM 3151 C CA . GLY A 1 426 ? 12.681 -6.724 42.023 1.00 66.12 426 GLY A CA 1
ATOM 3152 C C . GLY A 1 426 ? 12.054 -7.832 41.169 1.00 66.12 426 GLY A C 1
ATOM 3153 O O . GLY A 1 426 ? 11.012 -8.396 41.503 1.00 66.12 426 GLY A O 1
ATOM 3154 N N . GLU A 1 427 ? 12.718 -8.179 40.067 1.00 65.00 427 GLU A N 1
ATOM 3155 C CA . GLU A 1 427 ? 12.201 -9.096 39.036 1.00 65.00 427 GLU A CA 1
ATOM 3156 C C . GLU A 1 427 ? 11.906 -10.535 39.495 1.00 65.00 427 GLU A C 1
ATOM 3158 O O . GLU A 1 427 ? 11.300 -11.291 38.743 1.00 65.00 427 GLU A O 1
ATOM 3163 N N . ALA A 1 428 ? 12.319 -10.918 40.704 1.00 67.94 428 ALA A N 1
ATOM 3164 C CA . ALA A 1 428 ? 12.239 -12.286 41.215 1.00 67.94 428 ALA A CA 1
ATOM 3165 C C . ALA A 1 428 ? 10.830 -12.736 41.657 1.00 67.94 428 ALA A C 1
ATOM 3167 O O . ALA A 1 428 ? 10.658 -13.898 42.023 1.00 67.94 428 ALA A O 1
ATOM 3168 N N . TYR A 1 429 ? 9.832 -11.845 41.656 1.00 70.19 429 TYR A N 1
ATOM 3169 C CA . TYR A 1 429 ? 8.482 -12.145 42.144 1.00 70.19 429 TYR A CA 1
ATOM 3170 C C . TYR A 1 429 ? 7.445 -12.146 41.011 1.00 70.19 429 TYR A C 1
ATOM 3172 O O . TYR A 1 429 ? 7.174 -11.109 40.409 1.00 70.19 429 TYR A O 1
ATOM 3180 N N . ASP A 1 430 ? 6.797 -13.294 40.782 1.00 67.19 430 ASP A N 1
ATOM 3181 C CA . ASP A 1 430 ? 5.729 -13.456 39.775 1.00 67.19 430 ASP A CA 1
ATOM 3182 C C . ASP A 1 430 ? 4.378 -12.871 40.216 1.00 67.19 430 ASP A C 1
ATOM 3184 O O . ASP A 1 430 ? 3.482 -12.633 39.406 1.00 67.19 430 ASP A O 1
ATOM 3188 N N . THR A 1 431 ? 4.178 -12.676 41.520 1.00 71.94 431 THR A N 1
ATOM 3189 C CA . THR A 1 431 ? 2.946 -12.112 42.079 1.00 71.94 431 THR A CA 1
ATOM 3190 C C . THR A 1 431 ? 3.292 -11.175 43.222 1.00 71.94 431 THR A C 1
ATOM 3192 O O . THR A 1 431 ? 3.923 -11.577 44.195 1.00 71.94 431 THR A O 1
ATOM 3195 N N . VAL A 1 432 ? 2.847 -9.928 43.105 1.00 85.69 432 VAL A N 1
ATOM 3196 C CA . VAL A 1 432 ? 3.023 -8.894 44.124 1.00 85.69 432 VAL A CA 1
ATOM 3197 C C . VAL A 1 432 ? 1.656 -8.347 44.495 1.00 85.69 432 VAL A C 1
ATOM 3199 O O . VAL A 1 432 ? 0.812 -8.104 43.630 1.00 85.69 432 VAL A O 1
ATOM 3202 N N . TYR A 1 433 ? 1.446 -8.127 45.783 1.00 86.06 433 TYR A N 1
ATOM 3203 C CA . TYR A 1 433 ? 0.299 -7.407 46.305 1.00 86.06 433 TYR A CA 1
ATOM 3204 C C . TYR A 1 433 ? 0.749 -6.063 46.878 1.00 86.06 433 TYR A C 1
ATOM 3206 O O . TYR A 1 433 ? 1.878 -5.913 47.342 1.00 86.06 433 TYR A O 1
ATOM 3214 N N . ALA A 1 434 ? -0.138 -5.079 46.855 1.00 86.94 434 ALA A N 1
ATOM 3215 C CA . ALA A 1 434 ? -0.018 -3.864 47.638 1.00 86.94 434 ALA A CA 1
ATOM 3216 C C . ALA A 1 434 ? -1.067 -3.898 48.747 1.00 86.94 434 ALA A C 1
ATOM 3218 O O . ALA A 1 434 ? -2.226 -4.245 48.503 1.00 86.94 434 ALA A O 1
ATOM 3219 N N . ILE A 1 435 ? -0.661 -3.529 49.956 1.00 86.62 435 ILE A N 1
ATOM 3220 C CA . ILE A 1 435 ? -1.579 -3.331 51.074 1.00 86.62 435 ILE A CA 1
ATOM 3221 C C . ILE A 1 435 ? -1.785 -1.836 51.247 1.00 86.62 435 ILE A C 1
ATOM 3223 O O . ILE A 1 435 ? -0.828 -1.054 51.225 1.00 86.62 435 ILE A O 1
ATOM 3227 N N . GLY A 1 436 ? -3.040 -1.445 51.423 1.00 85.69 436 GLY A N 1
ATOM 3228 C CA . GLY A 1 436 ? -3.381 -0.078 51.768 1.00 85.69 436 GLY A CA 1
ATOM 3229 C C . GLY A 1 436 ? -4.379 0.011 52.907 1.00 85.69 436 GLY A C 1
ATOM 3230 O O . GLY A 1 436 ? -5.145 -0.921 53.163 1.00 85.69 436 GLY A O 1
ATOM 3231 N N . GLN A 1 437 ? -4.386 1.169 53.557 1.00 87.25 437 GLN A N 1
ATOM 3232 C CA . GLN A 1 437 ? -5.368 1.506 54.575 1.00 87.25 437 GLN A CA 1
ATOM 3233 C C . GLN A 1 437 ? -6.549 2.236 53.932 1.00 87.25 437 GLN A C 1
ATOM 3235 O O . GLN A 1 437 ? -6.369 3.164 53.133 1.00 87.25 437 GLN A O 1
ATOM 3240 N N . LEU A 1 438 ? -7.765 1.788 54.250 1.00 87.50 438 LEU A N 1
ATOM 3241 C CA . LEU A 1 438 ? -8.985 2.390 53.725 1.00 87.50 438 LEU A CA 1
ATOM 3242 C C . LEU A 1 438 ? -9.365 3.616 54.567 1.00 87.50 438 LEU A C 1
ATOM 3244 O O . LEU A 1 438 ? -9.642 3.494 55.759 1.00 87.50 438 LEU A O 1
ATOM 3248 N N . GLY A 1 439 ? -9.380 4.797 53.947 1.00 85.38 439 GLY A N 1
ATOM 3249 C CA . GLY A 1 439 ? -9.826 6.036 54.583 1.00 85.38 439 GLY A CA 1
ATOM 3250 C C . GLY A 1 439 ? -11.355 6.147 54.716 1.00 85.38 439 GLY A C 1
ATOM 3251 O O . GLY A 1 439 ? -12.089 5.335 54.143 1.00 85.38 439 GLY A O 1
ATOM 3252 N N . PRO A 1 440 ? -11.855 7.180 55.423 1.00 79.00 440 PRO A N 1
ATOM 3253 C CA . PRO A 1 440 ? -13.289 7.386 55.667 1.00 79.00 440 PRO A CA 1
ATOM 3254 C C . PRO A 1 440 ? -14.124 7.513 54.380 1.00 79.00 440 PRO A C 1
ATOM 3256 O O . PRO A 1 440 ? -15.231 6.985 54.322 1.00 79.00 440 PRO A O 1
ATOM 3259 N N . ASP A 1 441 ? -13.563 8.085 53.310 1.00 83.62 441 ASP A N 1
ATOM 3260 C CA . ASP A 1 441 ? -14.237 8.241 52.008 1.00 83.62 441 ASP A CA 1
ATOM 3261 C C . ASP A 1 441 ? -14.012 7.054 51.052 1.00 83.62 441 ASP A C 1
ATOM 3263 O O . ASP A 1 441 ? -14.171 7.171 49.836 1.00 83.62 441 ASP A O 1
ATOM 3267 N N . LYS A 1 442 ? -13.596 5.893 51.580 1.00 87.88 442 LYS A N 1
ATOM 3268 C CA . LYS A 1 442 ? -13.185 4.702 50.804 1.00 87.88 442 LYS A CA 1
ATOM 3269 C C . LYS A 1 442 ? -11.989 4.940 49.874 1.00 87.88 442 LYS A C 1
ATOM 3271 O O . LYS A 1 442 ? -11.744 4.153 48.957 1.00 87.88 442 LYS A O 1
ATOM 3276 N N . VAL A 1 443 ? -11.232 6.009 50.112 1.00 88.50 443 VAL A N 1
ATOM 3277 C CA . VAL A 1 443 ? -9.962 6.269 49.432 1.00 88.50 443 VAL A CA 1
ATOM 3278 C C . VAL A 1 443 ? -8.898 5.359 50.037 1.00 88.50 443 VAL A C 1
ATOM 3280 O O . VAL A 1 443 ? -8.613 5.433 51.231 1.00 88.50 443 VAL A O 1
ATOM 3283 N N . LEU A 1 444 ? -8.326 4.484 49.218 1.00 88.56 444 LEU A N 1
ATOM 3284 C CA . LEU A 1 444 ? -7.264 3.566 49.602 1.00 88.56 444 LEU A CA 1
ATOM 3285 C C . LEU A 1 444 ? -5.907 4.202 49.341 1.00 88.56 444 LEU A C 1
ATOM 3287 O O . LEU A 1 444 ? -5.548 4.508 48.199 1.00 88.56 444 LEU A O 1
ATOM 3291 N N . ARG A 1 445 ? -5.133 4.351 50.413 1.00 86.81 445 ARG A N 1
ATOM 3292 C CA . ARG A 1 445 ? -3.732 4.752 50.341 1.00 86.81 445 ARG A CA 1
ATOM 3293 C C . ARG A 1 445 ? -2.871 3.497 50.389 1.00 86.81 445 ARG A C 1
ATOM 3295 O O . ARG A 1 445 ? -2.867 2.806 51.399 1.00 86.81 445 ARG A O 1
ATOM 3302 N N . LEU A 1 446 ? -2.183 3.191 49.291 1.00 86.75 446 LEU A N 1
ATOM 3303 C CA . LEU A 1 446 ? -1.265 2.054 49.218 1.00 86.75 446 LEU A CA 1
ATOM 3304 C C . LEU A 1 446 ? 0.033 2.406 49.950 1.00 86.75 446 LEU A C 1
ATOM 3306 O O . LEU A 1 446 ? 0.672 3.406 49.618 1.00 86.75 446 LEU A O 1
ATOM 3310 N N . GLU A 1 447 ? 0.406 1.603 50.943 1.00 85.50 447 GLU A N 1
ATOM 3311 C CA . GLU A 1 447 ? 1.508 1.931 51.857 1.00 85.50 447 GLU A CA 1
ATOM 3312 C C . GLU A 1 447 ? 2.711 1.015 51.698 1.00 85.50 447 GLU A C 1
ATOM 3314 O O . GLU A 1 447 ? 3.830 1.510 51.750 1.00 85.50 447 GLU A O 1
ATOM 3319 N N . ARG A 1 448 ? 2.496 -0.286 51.464 1.00 84.62 448 ARG A N 1
ATOM 3320 C CA . ARG A 1 448 ? 3.579 -1.278 51.389 1.00 84.62 448 ARG A CA 1
ATOM 3321 C C . ARG A 1 448 ? 3.310 -2.373 50.364 1.00 84.62 448 ARG A C 1
ATOM 3323 O O . ARG A 1 448 ? 2.152 -2.675 50.055 1.00 84.62 448 ARG A O 1
ATOM 3330 N N . TYR A 1 449 ? 4.381 -2.994 49.880 1.00 85.44 449 TYR A N 1
ATOM 3331 C CA . TYR A 1 449 ? 4.313 -4.202 49.059 1.00 85.44 449 TYR A CA 1
ATOM 3332 C C . TYR A 1 449 ? 4.288 -5.462 49.930 1.00 85.44 449 TYR A C 1
ATOM 3334 O O . TYR A 1 449 ? 4.864 -5.502 51.017 1.00 85.44 449 TYR A O 1
ATOM 3342 N N . GLN A 1 450 ? 3.626 -6.504 49.437 1.00 83.19 450 GLN A N 1
ATOM 3343 C CA . GLN A 1 450 ? 3.558 -7.817 50.063 1.00 83.19 450 GLN A CA 1
ATOM 3344 C C . GLN A 1 450 ? 3.762 -8.908 49.010 1.00 83.19 450 GLN A C 1
ATOM 3346 O O . GLN A 1 450 ? 3.159 -8.882 47.935 1.00 83.19 450 GLN A O 1
ATOM 3351 N N . HIS A 1 451 ? 4.622 -9.873 49.327 1.00 77.19 451 HIS A N 1
ATOM 3352 C CA . HIS A 1 451 ? 4.991 -10.967 48.422 1.00 77.19 451 HIS A CA 1
ATOM 3353 C C . HIS A 1 451 ? 4.196 -12.256 48.680 1.00 77.19 451 HIS A C 1
ATOM 3355 O O . HIS A 1 451 ? 4.200 -13.157 47.847 1.00 77.19 451 HIS A O 1
ATOM 3361 N N . ASP A 1 452 ? 3.493 -12.351 49.813 1.00 70.88 452 ASP A N 1
ATOM 3362 C CA . ASP A 1 452 ? 2.588 -13.450 50.135 1.00 70.88 452 ASP A CA 1
ATOM 3363 C C . ASP A 1 452 ? 1.122 -12.986 50.128 1.00 70.88 452 ASP A C 1
ATOM 3365 O O . ASP A 1 452 ? 0.793 -11.859 50.473 1.00 70.88 452 ASP A O 1
ATOM 3369 N N . GLY A 1 453 ? 0.200 -13.858 49.715 1.00 66.88 453 GLY A N 1
ATOM 3370 C CA . GLY A 1 453 ? -1.239 -13.557 49.713 1.00 66.88 453 GLY A CA 1
ATOM 3371 C C . GLY A 1 453 ? -1.882 -13.655 51.100 1.00 66.88 453 GLY A C 1
ATOM 3372 O O . GLY A 1 453 ? -3.034 -14.079 51.198 1.00 66.88 453 GLY A O 1
ATOM 3373 N N . LYS A 1 454 ? -1.135 -13.381 52.182 1.00 73.31 454 LYS A N 1
ATOM 3374 C CA . LYS A 1 454 ? -1.679 -13.481 53.544 1.00 73.31 454 LYS A CA 1
ATOM 3375 C C . LYS A 1 454 ? -2.749 -12.415 53.749 1.00 73.31 454 LYS A C 1
ATOM 3377 O O . LYS A 1 454 ? -2.636 -11.307 53.234 1.00 73.31 454 LYS A O 1
ATOM 3382 N N . ALA A 1 455 ? -3.778 -12.775 54.513 1.00 70.88 455 ALA A N 1
ATOM 3383 C CA . ALA A 1 455 ? -4.902 -11.892 54.772 1.00 70.88 455 ALA A CA 1
ATOM 3384 C C . ALA A 1 455 ? -4.427 -10.567 55.408 1.00 70.88 455 ALA A C 1
ATOM 3386 O O . ALA A 1 455 ? -3.581 -10.604 56.308 1.00 70.88 455 ALA A O 1
ATOM 3387 N N . PRO A 1 456 ? -4.954 -9.420 54.947 1.00 75.50 456 PRO A N 1
ATOM 3388 C CA . PRO A 1 456 ? -4.605 -8.114 55.493 1.00 75.50 456 PRO A CA 1
ATOM 3389 C C . PRO A 1 456 ? -5.114 -7.960 56.940 1.00 75.50 456 PRO A C 1
ATOM 3391 O O . PRO A 1 456 ? -6.026 -8.675 57.366 1.00 75.50 456 PRO A O 1
ATOM 3394 N N . GLY A 1 457 ? -4.518 -7.042 57.709 1.00 72.31 457 GLY A N 1
ATOM 3395 C CA . GLY A 1 457 ? -4.954 -6.725 59.072 1.00 72.31 457 GLY A CA 1
ATOM 3396 C C . GLY A 1 457 ? -6.326 -6.032 59.125 1.00 72.31 457 GLY A C 1
ATOM 3397 O O . GLY A 1 457 ? -6.916 -5.681 58.103 1.00 72.31 457 GLY A O 1
ATOM 3398 N N . ASN A 1 458 ? -6.859 -5.806 60.330 1.00 71.81 458 ASN A N 1
ATOM 3399 C CA . ASN A 1 458 ? -8.162 -5.148 60.499 1.00 71.81 458 ASN A CA 1
ATOM 3400 C C . ASN A 1 458 ? -8.163 -3.733 59.883 1.00 71.81 458 ASN A C 1
ATOM 3402 O O . ASN A 1 458 ? -7.430 -2.859 60.336 1.00 71.81 458 ASN A O 1
ATOM 3406 N N . GLY A 1 459 ? -9.018 -3.507 58.877 1.00 72.50 459 GLY A N 1
ATOM 3407 C CA . GLY A 1 459 ? -9.139 -2.223 58.164 1.00 72.50 459 GLY A CA 1
ATOM 3408 C C . GLY A 1 459 ? -8.173 -2.036 56.986 1.00 72.50 459 GLY A C 1
ATOM 3409 O O . GLY A 1 459 ? -8.196 -0.988 56.338 1.00 72.50 459 GLY A O 1
ATOM 3410 N N . GLU A 1 460 ? -7.349 -3.041 56.683 1.00 83.69 460 GLU A N 1
ATOM 3411 C CA . GLU A 1 460 ? -6.451 -3.052 55.529 1.00 83.69 460 GLU A CA 1
ATOM 3412 C C . GLU A 1 460 ? -7.099 -3.761 54.326 1.00 83.69 460 GLU A C 1
ATOM 3414 O O . GLU A 1 460 ? -7.833 -4.742 54.469 1.00 83.69 460 GLU A O 1
ATOM 3419 N N . VAL A 1 461 ? -6.810 -3.278 53.117 1.00 85.25 461 VAL A N 1
ATOM 3420 C CA . VAL A 1 461 ? -7.259 -3.888 51.858 1.00 85.25 461 VAL A CA 1
ATOM 3421 C C . VAL A 1 461 ? -6.042 -4.367 51.080 1.00 85.25 461 VAL A C 1
ATOM 3423 O O . VAL A 1 461 ? -5.111 -3.603 50.823 1.00 85.25 461 VAL A O 1
ATOM 3426 N N . LEU A 1 462 ? -6.073 -5.638 50.685 1.00 88.50 462 LEU A N 1
ATOM 3427 C CA . LEU A 1 462 ? -5.074 -6.255 49.822 1.00 88.50 462 LEU A CA 1
ATOM 3428 C C . LEU A 1 462 ? -5.472 -6.062 48.359 1.00 88.50 462 LEU A C 1
ATOM 3430 O O . LEU A 1 462 ? -6.611 -6.353 47.988 1.00 88.50 462 LEU A O 1
ATOM 3434 N N . VAL A 1 463 ? -4.538 -5.627 47.515 1.00 89.56 463 VAL A N 1
ATOM 3435 C CA . VAL A 1 463 ? -4.767 -5.479 46.075 1.00 89.56 463 VAL A CA 1
ATOM 3436 C C . VAL A 1 463 ? -3.633 -6.097 45.276 1.00 89.56 463 VAL A C 1
ATOM 3438 O O . VAL A 1 463 ? -2.463 -5.822 45.515 1.00 89.56 463 VAL A O 1
ATOM 3441 N N . LYS A 1 464 ? -3.972 -6.953 44.316 1.00 89.94 464 LYS A N 1
ATOM 3442 C CA . LYS A 1 464 ? -3.012 -7.632 43.451 1.00 89.94 464 LYS A CA 1
ATOM 3443 C C . LYS A 1 464 ? -2.486 -6.658 42.400 1.00 89.94 464 LYS A C 1
ATOM 3445 O O . LYS A 1 464 ? -3.274 -6.001 41.719 1.00 89.94 464 LYS A O 1
ATOM 3450 N N . LEU A 1 465 ? -1.167 -6.614 42.249 1.00 87.38 465 LEU A N 1
ATOM 3451 C CA . LEU A 1 465 ? -0.491 -5.894 41.179 1.00 87.38 465 LEU A CA 1
ATOM 3452 C C . LEU A 1 465 ? -0.140 -6.850 40.039 1.00 87.38 465 LEU A C 1
ATOM 3454 O O . LEU A 1 465 ? 0.206 -8.015 40.248 1.00 87.38 465 LEU A O 1
ATOM 3458 N N . GLU A 1 466 ? -0.233 -6.333 38.823 1.00 84.62 466 GLU A N 1
ATOM 3459 C CA . GLU A 1 466 ? 0.156 -7.019 37.598 1.00 84.62 466 GLU A CA 1
ATOM 3460 C C . GLU A 1 466 ? 1.388 -6.330 37.009 1.00 84.62 466 GLU A C 1
ATOM 3462 O O . GLU A 1 466 ? 1.559 -5.116 37.142 1.00 84.62 466 GLU A O 1
ATOM 3467 N N . ARG A 1 467 ? 2.272 -7.105 36.381 1.00 79.69 467 ARG A N 1
ATOM 3468 C CA . ARG A 1 467 ? 3.490 -6.586 35.753 1.00 79.69 467 ARG A CA 1
ATOM 3469 C C . ARG A 1 467 ? 3.234 -6.336 34.270 1.00 79.69 467 ARG A C 1
ATOM 3471 O O . ARG A 1 467 ? 2.751 -7.221 33.569 1.00 79.69 467 ARG A O 1
ATOM 3478 N N . ASP A 1 468 ? 3.595 -5.147 33.801 1.00 73.56 468 ASP A N 1
ATOM 3479 C CA . ASP A 1 468 ? 3.601 -4.773 32.386 1.00 73.56 468 ASP A CA 1
ATOM 3480 C C . ASP A 1 468 ? 4.991 -4.246 32.006 1.00 73.56 468 ASP A C 1
ATOM 3482 O O . ASP A 1 468 ? 5.391 -3.133 32.369 1.00 73.56 468 ASP A O 1
ATOM 3486 N N . GLY A 1 469 ? 5.789 -5.108 31.370 1.00 75.62 469 GLY A N 1
ATOM 3487 C CA . GLY A 1 469 ? 7.214 -4.873 31.143 1.00 75.62 469 GLY A CA 1
ATOM 3488 C C . GLY A 1 469 ? 7.978 -4.656 32.455 1.00 75.62 469 GLY A C 1
ATOM 3489 O O . GLY A 1 469 ? 8.149 -5.585 33.247 1.00 75.62 469 GLY A O 1
ATOM 3490 N N . TRP A 1 470 ? 8.430 -3.418 32.671 1.00 70.00 470 TRP A N 1
ATOM 3491 C CA . TRP A 1 470 ? 9.206 -2.974 33.840 1.00 70.00 470 TRP A CA 1
ATOM 3492 C C . TRP A 1 470 ? 8.365 -2.283 34.919 1.00 70.00 470 TRP A C 1
ATOM 3494 O O . TRP A 1 470 ? 8.914 -1.788 35.900 1.00 70.00 470 TRP A O 1
ATOM 3504 N N . ARG A 1 471 ? 7.045 -2.168 34.729 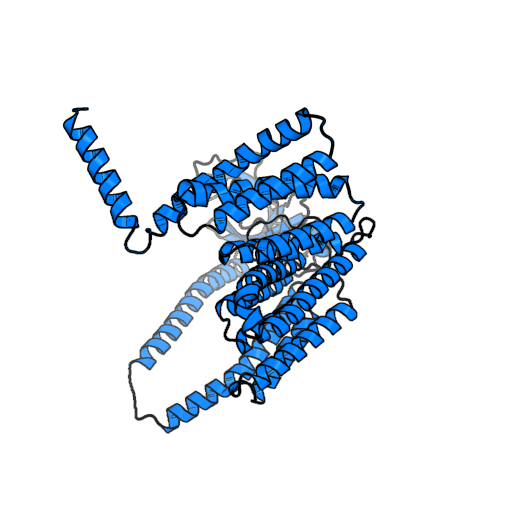1.00 75.38 471 ARG A N 1
ATOM 3505 C CA . ARG A 1 471 ? 6.178 -1.373 35.607 1.00 75.38 471 ARG A CA 1
ATOM 3506 C C . ARG A 1 471 ? 5.114 -2.248 36.251 1.00 75.38 471 ARG A C 1
ATOM 3508 O O . ARG A 1 471 ? 4.476 -3.063 35.591 1.00 75.38 471 ARG A O 1
ATOM 3515 N N . TRP A 1 472 ? 4.894 -2.027 37.540 1.00 82.50 472 TRP A N 1
ATOM 3516 C CA . TRP A 1 472 ? 3.757 -2.586 38.260 1.00 82.50 472 TRP A CA 1
ATOM 3517 C C . TRP A 1 472 ? 2.512 -1.732 38.002 1.00 82.50 472 TRP A C 1
ATOM 3519 O O . TRP A 1 472 ? 2.579 -0.500 38.042 1.00 82.50 472 TRP A O 1
ATOM 3529 N N . LYS A 1 473 ? 1.376 -2.376 37.730 1.00 86.06 473 LYS A N 1
ATOM 3530 C CA . LYS A 1 473 ? 0.077 -1.726 37.534 1.00 86.06 473 LYS A CA 1
ATOM 3531 C C . LYS A 1 473 ? -1.009 -2.384 38.373 1.00 86.06 473 LYS A C 1
ATOM 3533 O O . LYS A 1 473 ? -0.942 -3.569 38.691 1.00 86.06 473 LYS A O 1
ATOM 3538 N N . LEU A 1 474 ? -2.021 -1.600 38.729 1.00 86.94 474 LEU A N 1
ATOM 3539 C CA . LEU A 1 474 ? -3.191 -2.077 39.454 1.00 86.94 474 LEU A CA 1
ATOM 3540 C C . LEU A 1 474 ? -4.326 -2.337 38.460 1.00 86.94 474 LEU A C 1
ATOM 3542 O O . LEU A 1 474 ? -4.967 -1.392 38.011 1.00 86.94 474 LEU A O 1
ATOM 3546 N N . ALA A 1 475 ? -4.579 -3.609 38.143 1.00 85.69 475 ALA A N 1
ATOM 3547 C CA . ALA A 1 475 ? -5.575 -4.091 37.174 1.00 85.69 475 ALA A CA 1
ATOM 3548 C C . ALA A 1 475 ? -5.377 -3.623 35.715 1.00 85.69 475 ALA A C 1
ATOM 3550 O O . ALA A 1 475 ? -5.253 -4.448 34.819 1.00 85.69 475 ALA A O 1
ATOM 3551 N N . THR A 1 476 ? -5.353 -2.318 35.449 1.00 85.12 476 THR A N 1
ATOM 3552 C CA . THR A 1 476 ? -5.122 -1.736 34.120 1.00 85.12 476 THR A CA 1
ATOM 3553 C C . THR A 1 476 ? -4.377 -0.410 34.241 1.00 85.12 476 THR A C 1
ATOM 3555 O O . THR A 1 476 ? -4.488 0.301 35.238 1.00 85.12 476 THR A O 1
ATOM 3558 N N . ASP A 1 477 ? -3.612 -0.067 33.215 1.00 83.31 477 ASP A N 1
ATOM 3559 C CA . ASP A 1 477 ? -2.894 1.198 33.062 1.00 83.31 477 ASP A CA 1
ATOM 3560 C C . ASP A 1 477 ? -3.555 2.124 32.029 1.00 83.31 477 ASP A C 1
ATOM 3562 O O . ASP A 1 477 ? -3.003 3.173 31.697 1.00 83.31 477 ASP A O 1
ATOM 3566 N N . ALA A 1 478 ? -4.743 1.768 31.533 1.00 86.00 478 ALA A N 1
ATOM 3567 C CA . ALA A 1 478 ? -5.497 2.572 30.579 1.00 86.00 478 ALA A CA 1
ATOM 3568 C C . ALA A 1 478 ? -7.012 2.531 30.831 1.00 86.00 478 ALA A C 1
ATOM 3570 O O . ALA A 1 478 ? -7.574 1.492 31.191 1.00 86.00 478 ALA A O 1
ATOM 3571 N N . TRP A 1 479 ? -7.670 3.668 30.585 1.00 85.44 479 TRP A N 1
ATOM 3572 C CA . TRP A 1 479 ? -9.125 3.803 30.496 1.00 85.44 479 TRP A CA 1
ATOM 3573 C C . TRP A 1 479 ? -9.518 4.211 29.077 1.00 85.44 479 TRP A C 1
ATOM 3575 O O . TRP A 1 479 ? -9.171 5.305 28.633 1.00 85.44 479 TRP A O 1
ATOM 3585 N N . PHE A 1 480 ? -10.235 3.339 28.372 1.00 83.12 480 PHE A N 1
ATOM 3586 C CA . PHE A 1 480 ? -10.696 3.586 27.005 1.00 83.12 480 PHE A CA 1
ATOM 3587 C C . PHE A 1 480 ? -12.051 4.289 27.020 1.00 83.12 480 PHE A C 1
ATOM 3589 O O . PHE A 1 480 ? -12.957 3.888 27.754 1.00 83.12 480 PHE A O 1
ATOM 3596 N N . PHE A 1 481 ? -12.215 5.316 26.191 1.00 81.75 481 PHE A N 1
ATOM 3597 C CA . PHE A 1 481 ? -13.479 6.035 26.062 1.00 81.75 481 PHE A CA 1
ATOM 3598 C C . PHE A 1 481 ? -13.784 6.376 24.607 1.00 81.75 481 PHE A C 1
ATOM 3600 O O . PHE A 1 481 ? -12.957 6.247 23.708 1.00 81.75 481 PHE A O 1
ATOM 3607 N N . LYS A 1 482 ? -15.031 6.781 24.361 1.00 80.38 482 LYS A N 1
ATOM 3608 C CA . LYS A 1 482 ? -15.458 7.205 23.030 1.00 80.38 482 LYS A CA 1
ATOM 3609 C C . LYS A 1 482 ? -14.636 8.417 22.585 1.00 80.38 482 LYS A C 1
ATOM 3611 O O . LYS A 1 482 ? -14.493 9.376 23.343 1.00 80.38 482 LYS A O 1
ATOM 3616 N N . GLU A 1 483 ? -14.184 8.380 21.337 1.00 76.69 483 GLU A N 1
ATOM 3617 C CA . GLU A 1 483 ? -13.498 9.489 20.674 1.00 76.69 483 GLU A CA 1
ATOM 3618 C C . GLU A 1 483 ? -14.252 10.818 20.875 1.00 76.69 483 GLU A C 1
ATOM 3620 O O . GLU A 1 483 ? -15.477 10.883 20.707 1.00 76.69 483 GLU A O 1
ATOM 3625 N N . GLY A 1 484 ? -13.529 11.859 21.293 1.00 77.75 484 GLY A N 1
ATOM 3626 C CA . GLY A 1 484 ? -14.071 13.183 21.616 1.00 77.75 484 GLY A CA 1
ATOM 3627 C C . GLY A 1 484 ? -14.479 13.385 23.083 1.00 77.75 484 GLY A C 1
ATOM 3628 O O . GLY A 1 484 ? -14.764 14.516 23.480 1.00 77.75 484 GLY A O 1
ATOM 3629 N N . ALA A 1 485 ? -14.466 12.341 23.921 1.00 80.25 485 ALA A N 1
ATOM 3630 C CA . ALA A 1 485 ? -14.769 12.457 25.354 1.00 80.25 485 ALA A CA 1
ATOM 3631 C C . ALA A 1 485 ? -13.549 12.824 26.228 1.00 80.25 485 ALA A C 1
ATOM 3633 O O . ALA A 1 485 ? -13.681 12.916 27.447 1.00 80.25 485 ALA A O 1
ATOM 3634 N N . ALA A 1 486 ? -12.376 13.081 25.639 1.00 78.44 486 ALA A N 1
ATOM 3635 C CA . ALA A 1 486 ? -11.126 13.315 26.373 1.00 78.44 486 ALA A CA 1
ATOM 3636 C C . ALA A 1 486 ? -11.223 14.415 27.444 1.00 78.44 486 ALA A C 1
ATOM 3638 O O . ALA A 1 486 ? -10.864 14.184 28.596 1.00 78.44 486 ALA A O 1
ATOM 3639 N N . ARG A 1 487 ? -11.806 15.575 27.105 1.00 80.88 487 ARG A N 1
ATOM 3640 C CA . ARG A 1 487 ? -11.962 16.717 28.035 1.00 80.88 487 ARG A CA 1
ATOM 3641 C C . ARG A 1 487 ? -12.755 16.379 29.299 1.00 80.88 487 ARG A C 1
ATOM 3643 O O . ARG A 1 487 ? -12.617 17.048 30.319 1.00 80.88 487 ARG A O 1
ATOM 3650 N N . LYS A 1 488 ? -13.630 15.375 29.219 1.00 84.25 488 LYS A N 1
ATOM 3651 C CA . LYS A 1 488 ? -14.419 14.900 30.354 1.00 84.25 488 LYS A CA 1
ATOM 3652 C C . LYS A 1 488 ? -13.535 14.127 31.333 1.00 84.25 488 LYS A C 1
ATOM 3654 O O . LYS A 1 488 ? -13.568 14.399 32.528 1.00 84.25 488 LYS A O 1
ATOM 3659 N N . TYR A 1 489 ? -12.724 13.207 30.813 1.00 84.25 489 TYR A N 1
ATOM 3660 C CA . TYR A 1 489 ? -11.885 12.311 31.610 1.00 84.25 489 TYR A CA 1
ATOM 3661 C C . TYR A 1 489 ? -10.557 12.933 32.058 1.00 84.25 489 TYR A C 1
ATOM 3663 O O . TYR A 1 489 ? -9.995 12.495 33.054 1.00 84.25 489 TYR A O 1
ATOM 3671 N N . GLU A 1 490 ? -10.100 14.013 31.421 1.00 82.50 490 GLU A N 1
ATOM 3672 C CA . GLU A 1 490 ? -8.918 14.793 31.832 1.00 82.50 490 GLU A CA 1
ATOM 3673 C C . GLU A 1 490 ? -9.006 15.319 33.284 1.00 82.50 490 GLU A C 1
ATOM 3675 O O . GLU A 1 490 ? -7.999 15.515 33.971 1.00 82.50 490 GLU A O 1
ATOM 3680 N N . LYS A 1 491 ? -10.229 15.500 33.796 1.00 84.88 491 LYS A N 1
ATOM 3681 C CA . LYS A 1 491 ? -10.489 15.933 35.176 1.00 84.88 491 LYS A CA 1
ATOM 3682 C C . LYS A 1 491 ? -10.347 14.815 36.213 1.00 84.88 491 LYS A C 1
ATOM 3684 O O . LYS A 1 491 ? -10.421 15.103 37.406 1.00 84.88 491 LYS A O 1
ATOM 3689 N N . ALA A 1 492 ? -10.139 13.564 35.798 1.00 88.12 492 ALA A N 1
ATOM 3690 C CA . ALA A 1 492 ? -10.063 12.434 36.715 1.00 88.12 492 ALA A CA 1
ATOM 3691 C C . ALA A 1 492 ? -8.908 12.588 37.718 1.00 88.12 492 ALA A C 1
ATOM 3693 O O . ALA A 1 492 ? -7.787 12.974 37.367 1.00 88.12 492 ALA A O 1
ATOM 3694 N N . ARG A 1 493 ? -9.194 12.289 38.986 1.00 89.56 493 ARG A N 1
ATOM 3695 C CA . ARG A 1 493 ? -8.223 12.263 40.093 1.00 89.56 493 ARG A CA 1
ATOM 3696 C C . ARG A 1 493 ? -8.201 10.931 40.823 1.00 89.56 493 ARG A C 1
ATOM 3698 O O . ARG A 1 493 ? -7.180 10.599 41.420 1.00 89.56 493 ARG A O 1
ATOM 3705 N N . TYR A 1 494 ? -9.265 10.139 40.713 1.00 90.50 494 TYR A N 1
ATOM 3706 C CA . TYR A 1 494 ? -9.336 8.816 41.319 1.00 90.50 494 TYR A CA 1
ATOM 3707 C C . TYR A 1 494 ? -9.847 7.780 40.318 1.00 90.50 494 TYR A C 1
ATOM 3709 O O . TYR A 1 494 ? -10.726 8.062 39.502 1.00 90.50 494 TYR A O 1
ATOM 3717 N N . GLY A 1 495 ? -9.300 6.569 40.391 1.00 91.62 495 GLY A N 1
ATOM 3718 C CA . GLY A 1 495 ? -9.891 5.388 39.770 1.00 91.62 495 GLY A CA 1
ATOM 3719 C C . GLY A 1 495 ? -10.825 4.702 40.760 1.00 91.62 495 GLY A C 1
ATOM 3720 O O . GLY A 1 495 ? -10.459 4.515 41.922 1.00 91.62 495 GLY A O 1
ATOM 3721 N N . GLU A 1 496 ? -12.021 4.336 40.314 1.00 93.62 496 GLU A N 1
ATOM 3722 C CA . GLU A 1 496 ? -12.971 3.524 41.072 1.00 93.62 496 GLU A CA 1
ATOM 3723 C C . GLU A 1 496 ? -12.733 2.045 40.776 1.00 93.62 496 GLU A C 1
ATOM 3725 O O . GLU A 1 496 ? -12.913 1.590 39.644 1.00 93.62 496 GLU A O 1
ATOM 3730 N N . TYR A 1 497 ? -12.360 1.287 41.803 1.00 93.00 497 TYR A N 1
ATOM 3731 C CA . TYR A 1 497 ? -12.064 -0.134 41.704 1.00 93.00 497 TYR A CA 1
ATOM 3732 C C . TYR A 1 497 ? -13.049 -0.972 42.514 1.00 93.00 497 TYR A C 1
ATOM 3734 O O . TYR A 1 497 ? -13.495 -0.588 43.597 1.00 93.00 497 TYR A O 1
ATOM 3742 N N . ARG A 1 498 ? -13.337 -2.169 42.005 1.00 93.25 498 ARG A N 1
ATOM 3743 C CA . ARG A 1 498 ? -14.005 -3.253 42.730 1.00 93.25 498 ARG A CA 1
ATOM 3744 C C . ARG A 1 498 ? -12.966 -4.299 43.089 1.00 93.25 498 ARG A C 1
ATOM 3746 O O . ARG A 1 498 ? -12.317 -4.838 42.192 1.00 93.25 498 ARG A O 1
ATOM 3753 N N . VAL A 1 499 ? -12.788 -4.569 44.379 1.00 90.88 499 VAL A N 1
ATOM 3754 C CA . VAL A 1 499 ? -11.718 -5.452 44.871 1.00 90.88 499 VAL A CA 1
ATOM 3755 C C . VAL A 1 499 ? -12.306 -6.755 45.401 1.00 90.88 499 VAL A C 1
ATOM 3757 O O . VAL A 1 499 ? -13.159 -6.752 46.280 1.00 90.88 499 VAL A O 1
ATOM 3760 N N . ALA A 1 500 ? -11.869 -7.888 44.860 1.00 89.69 500 ALA A N 1
ATOM 3761 C CA . ALA A 1 500 ? -12.255 -9.208 45.349 1.00 89.69 500 ALA A CA 1
ATOM 3762 C C . ALA A 1 500 ? -11.470 -9.573 46.626 1.00 89.69 500 ALA A C 1
ATOM 3764 O O . ALA A 1 500 ? -10.344 -9.106 46.782 1.00 89.69 500 ALA A O 1
ATOM 3765 N N . PRO A 1 501 ? -11.952 -10.510 47.467 1.00 84.56 501 PRO A N 1
ATOM 3766 C CA . PRO A 1 501 ? -11.200 -10.998 48.634 1.00 84.56 501 PRO A CA 1
ATOM 3767 C C . PRO A 1 501 ? -9.806 -11.552 48.294 1.00 84.56 501 PRO A C 1
ATOM 3769 O O . PRO A 1 501 ? -8.880 -11.451 49.084 1.00 84.56 501 PRO A O 1
ATOM 3772 N N . SER A 1 502 ? -9.640 -12.086 47.078 1.00 84.62 502 SER A N 1
ATOM 3773 C CA . SER A 1 502 ? -8.344 -12.517 46.520 1.00 84.62 502 SER A CA 1
ATOM 3774 C C . SER A 1 502 ? -7.344 -11.380 46.233 1.00 84.62 502 SER A C 1
ATOM 3776 O O . SER A 1 502 ? -6.260 -11.636 45.720 1.00 84.62 502 SER A O 1
ATOM 3778 N N . GLY A 1 503 ? -7.736 -10.121 46.429 1.00 85.62 503 GLY A N 1
ATOM 3779 C CA . GLY A 1 503 ? -6.989 -8.931 46.025 1.00 85.62 503 GLY A CA 1
ATOM 3780 C C . GLY A 1 503 ? -7.131 -8.553 44.548 1.00 85.62 503 GLY A C 1
ATOM 3781 O O . GLY A 1 503 ? -6.685 -7.483 44.148 1.00 85.62 503 GLY A O 1
ATOM 3782 N N . ARG A 1 504 ? -7.774 -9.374 43.706 1.00 89.19 504 ARG A N 1
ATOM 3783 C CA . ARG A 1 504 ? -8.055 -9.002 42.308 1.00 89.19 504 ARG A CA 1
ATOM 3784 C C . ARG A 1 504 ? -8.912 -7.734 42.256 1.00 89.19 504 ARG A C 1
ATOM 3786 O O . ARG A 1 504 ? -10.059 -7.763 42.696 1.00 89.19 504 ARG A O 1
ATOM 3793 N N . ALA A 1 505 ? -8.380 -6.669 41.669 1.00 90.38 505 ALA A N 1
ATOM 3794 C CA . ALA A 1 505 ? -9.115 -5.439 41.409 1.00 90.38 505 ALA A CA 1
ATOM 3795 C C . ALA A 1 505 ? -9.639 -5.385 39.971 1.00 90.38 505 ALA A C 1
ATOM 3797 O O . ALA A 1 505 ? -9.052 -5.960 39.055 1.00 90.38 505 ALA A O 1
ATOM 3798 N N . LEU A 1 506 ? -10.741 -4.668 39.782 1.00 91.38 506 LEU A N 1
ATOM 3799 C CA . LEU A 1 506 ? -11.284 -4.307 38.480 1.00 91.38 506 LEU A CA 1
ATOM 3800 C C . LEU A 1 506 ? -11.617 -2.817 38.488 1.00 91.38 506 LEU A C 1
ATOM 3802 O O . LEU A 1 506 ? -12.386 -2.375 39.337 1.00 91.38 506 LEU A O 1
ATOM 3806 N N . LEU A 1 507 ? -11.037 -2.057 37.560 1.00 92.50 507 LEU A N 1
ATOM 3807 C CA . LEU A 1 507 ? -11.380 -0.651 37.358 1.00 92.50 507 LEU A CA 1
ATOM 3808 C C . LEU A 1 507 ? -12.756 -0.559 36.687 1.00 92.50 507 LEU A C 1
ATOM 3810 O O . LEU A 1 507 ? -12.953 -1.132 35.617 1.00 92.50 507 LEU A O 1
ATOM 3814 N N . VAL A 1 508 ? -13.691 0.158 37.309 1.00 92.06 508 VAL A N 1
ATOM 3815 C CA . VAL A 1 508 ? -15.081 0.290 36.833 1.00 92.06 508 VAL A CA 1
ATOM 3816 C C . VAL A 1 508 ? -15.466 1.721 36.464 1.00 92.06 508 VAL A C 1
ATOM 3818 O O . VAL A 1 508 ? -16.465 1.919 35.778 1.00 92.06 508 VAL A O 1
ATOM 3821 N N . GLY A 1 509 ? -14.680 2.719 36.877 1.00 91.38 509 GLY A N 1
ATOM 3822 C CA . GLY A 1 509 ? -14.959 4.118 36.567 1.00 91.38 509 GLY A CA 1
ATOM 3823 C C . GLY A 1 509 ? -13.826 5.066 36.944 1.00 91.38 509 GLY A C 1
ATOM 3824 O O . GLY A 1 509 ? -12.882 4.696 37.642 1.00 91.38 509 GLY A O 1
ATOM 3825 N N . LEU A 1 510 ? -13.941 6.312 36.486 1.00 90.81 510 LEU A N 1
ATOM 3826 C CA . LEU A 1 510 ? -13.069 7.421 36.866 1.00 90.81 510 LEU A CA 1
ATOM 3827 C C . LEU A 1 510 ? -13.877 8.466 37.635 1.00 90.81 510 LEU A C 1
ATOM 3829 O O . LEU A 1 510 ? -15.025 8.750 37.285 1.00 90.81 510 LEU A O 1
ATOM 3833 N N . ARG A 1 511 ? -13.268 9.033 38.677 1.00 92.69 511 ARG A N 1
ATOM 3834 C CA . ARG A 1 511 ? -13.875 10.053 39.534 1.00 92.69 511 ARG A CA 1
ATOM 3835 C C . ARG A 1 511 ? -13.070 11.344 39.520 1.00 92.69 511 ARG A C 1
ATOM 3837 O O . ARG A 1 511 ? -11.837 11.312 39.408 1.00 92.69 511 ARG A O 1
ATOM 3844 N N . GLY A 1 512 ? -13.771 12.466 39.618 1.00 90.12 512 GLY A N 1
ATOM 3845 C CA . GLY A 1 512 ? -13.165 13.787 39.74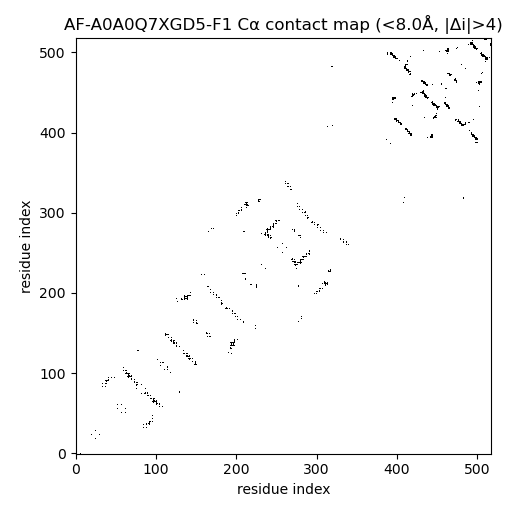3 1.00 90.12 512 GLY A CA 1
ATOM 3846 C C . GLY A 1 512 ? -12.619 14.067 41.150 1.00 90.12 512 GLY A C 1
ATOM 3847 O O . GLY A 1 512 ? -12.514 13.144 41.965 1.00 90.12 512 GLY A O 1
ATOM 3848 N N . PRO A 1 513 ? -12.193 15.311 41.426 1.00 88.31 513 PRO A N 1
ATOM 3849 C CA . PRO A 1 513 ? -11.596 15.702 42.704 1.00 88.31 513 PRO A CA 1
ATOM 3850 C C . PRO A 1 513 ? -12.501 15.464 43.921 1.00 88.31 513 PRO A C 1
ATOM 3852 O O . PRO A 1 513 ? -11.979 15.123 44.979 1.00 88.31 513 PRO A O 1
ATOM 3855 N N . ASP A 1 514 ? -13.822 15.573 43.754 1.00 88.12 514 ASP A N 1
ATOM 3856 C CA . ASP A 1 514 ? -14.822 15.455 44.823 1.00 88.12 514 ASP A CA 1
ATOM 3857 C C . ASP A 1 514 ? -15.492 14.063 44.834 1.00 88.12 514 ASP A C 1
ATOM 3859 O O . ASP A 1 514 ? -16.586 13.878 45.368 1.00 88.12 514 ASP A O 1
ATOM 3863 N N . LEU A 1 515 ? -14.838 13.062 44.226 1.00 87.62 515 LEU A N 1
ATOM 3864 C CA . LEU A 1 515 ? -15.339 11.692 44.029 1.00 87.62 515 LEU A CA 1
ATOM 3865 C C . LEU A 1 515 ? -16.618 11.597 43.165 1.00 87.62 515 LEU A C 1
ATOM 3867 O O . LEU A 1 515 ? -17.284 10.552 43.109 1.00 87.62 515 LEU A O 1
ATOM 3871 N N . GLU A 1 516 ? -16.939 12.651 42.418 1.00 91.19 516 GLU A N 1
ATOM 3872 C CA . GLU A 1 516 ? -18.055 12.687 41.483 1.00 91.19 516 GLU A CA 1
ATOM 3873 C C . GLU A 1 516 ? -17.791 11.791 40.256 1.00 91.19 516 GLU A C 1
ATOM 3875 O O . GLU A 1 516 ? -16.649 11.683 39.795 1.00 91.19 516 GLU A O 1
ATOM 3880 N N . PRO A 1 517 ? -18.814 11.096 39.726 1.00 90.56 517 PRO A N 1
ATOM 3881 C CA . PRO A 1 517 ? -18.657 10.267 38.534 1.00 90.56 517 PRO A CA 1
ATOM 3882 C C . PRO A 1 517 ? -18.349 11.128 37.306 1.00 90.56 517 PRO A C 1
ATOM 3884 O O . PRO A 1 517 ? -19.031 12.127 37.072 1.00 90.56 517 PRO A O 1
ATOM 3887 N N . LEU A 1 518 ? -17.356 10.705 36.512 1.00 84.69 518 LEU A N 1
ATOM 3888 C CA . LEU A 1 518 ? -17.077 11.278 35.193 1.00 84.69 518 LEU A CA 1
ATOM 3889 C C . LEU A 1 518 ? -17.848 10.523 34.116 1.00 84.69 518 LEU A C 1
ATOM 3891 O O . LEU A 1 518 ? -17.388 9.526 33.515 1.00 84.69 518 LEU A O 1
#

Mean predicted aligned error: 13.49 Å

Solvent-accessible surface area (backbone atoms on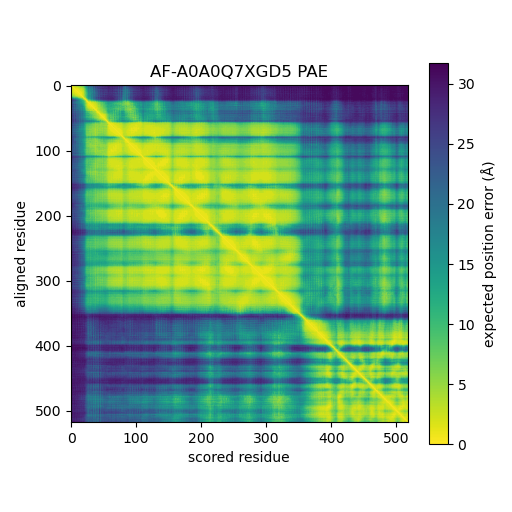ly — not comparable to full-atom values): 27831 Å² total; per-residue (Å²): 134,57,72,66,61,55,48,51,52,50,50,51,52,48,49,56,55,56,56,49,73,79,58,77,66,60,66,66,61,56,47,53,51,35,51,55,34,48,60,50,28,63,72,48,43,54,57,52,52,50,51,58,62,73,60,74,64,52,52,70,50,43,27,52,52,11,51,53,39,30,50,50,21,48,60,53,67,63,51,93,84,62,62,67,68,60,56,35,42,30,54,32,44,29,52,44,14,47,49,43,26,47,57,19,36,55,74,75,31,74,73,43,58,20,29,48,54,48,21,52,47,30,48,53,52,27,70,67,46,77,52,51,70,59,16,13,52,28,20,20,51,20,52,55,31,42,46,63,36,59,46,68,93,84,54,52,77,71,57,41,54,52,41,51,53,50,36,53,50,52,55,51,50,52,49,49,54,52,50,61,56,30,69,42,71,88,45,18,76,71,41,48,34,22,50,52,20,25,48,52,40,52,43,52,51,48,26,49,69,45,23,67,31,83,88,50,80,97,68,89,55,62,74,76,30,68,50,76,70,80,88,45,73,65,47,24,51,52,7,30,51,26,30,51,53,16,50,57,48,36,46,70,62,33,76,86,52,71,41,75,46,46,50,55,41,48,53,49,51,35,63,51,19,46,80,38,43,70,42,8,54,39,44,25,55,25,27,50,25,53,64,71,69,37,57,72,60,21,49,51,30,49,52,31,42,52,38,39,60,34,9,57,74,76,45,80,76,55,58,68,68,59,52,51,50,52,53,50,51,50,51,50,53,43,48,57,35,58,46,52,62,52,53,51,52,51,52,56,49,60,75,70,56,74,94,83,78,67,71,69,58,54,53,53,48,48,50,48,51,50,50,52,49,52,50,49,59,56,44,52,55,48,54,57,48,51,50,38,66,73,73,29,56,73,36,31,36,50,42,49,94,57,76,62,72,45,94,84,82,55,44,31,35,49,51,38,70,61,65,43,87,58,87,74,86,62,91,90,59,97,53,42,30,37,38,19,47,57,42,98,86,35,39,40,48,44,62,42,80,38,77,64,93,68,82,60,60,96,71,41,46,54,34,39,42,44,80,56,92,96,41,81,33,64,67,59,50,63,48,80,52,65,76,89,47,58,81,62,57,71,55,47,33,26,38,34,26,26,40,41,97,88,9,52,46,41,78,78,48,45,15,28,87,85,68,43,84,103

Sequence (518 aa):
MNRDGLQQILEEANAIAAAGENGSRPWHIVLVLAIGAWLSALPLLLPFFLALNGLDAGHAANAGIGVLTIAAAVACLRRRQLPILLEQAAFPVLLSGGTVLAYSLYHLVEGRFAFFLMAATAAVVAAALPQSWLRSIFGAACAALLVPALLEPKASLGDRNLQLWLALHFIAATWLGARLAARNPRWGVALDPFLAGWLAFTLSAFAYWAGPAMLGPPLDFGPAGLAVRELQPLTCGISAACTIAAMAILVRALPAVRQWWCLGIALTIAAFTCFLPAIGIVFLLLAICVADGRYRLAAACGIAAAWITSSAYYDLSLPLAHKAALFALAGALLLAFCLVPLRRRVRLAQAVAMPQEAHIGLVHAGLAVSGIAALAIANTVVVRNEGLIASGPVVYVALSPRDPRSLMQGDYMQLAVSLPRDEQPGEAYDTVYAIGQLGPDKVLRLERYQHDGKAPGNGEVLVKLERDGWRWKLATDAWFFKEGAARKYEKARYGEYRVAPSGRALLVGLRGPDLEPL

pLDDT: mean 83.11, std 11.89, range [42.19, 98.12]

Secondary structure (DSSP, 8-state):
--HHHHHHHHHHHHHHHHHTTSS---HHHHHHHHHHHHHTHHHHHHHHHHHHHHT--HHHHHHHHHHHHHHHHHHHHT-SS--HHHHHHHHHHHHHHHHHHHHHHHHHS-THHHHHHHHHHHHHHHHH---HHHHHHHHHHHHHHHHHHHS-TT--HHHHHHHHHHHHHHHHHHHHHHHHHTTSHHHHHHHHHHHHHHHHHHHHHHHHHH---TTS-----HHHHTS-----HHHHHHHHHHHHHHHHHHHHH-GGG-SHHHHHHHHHHHHHHTT-TTHHHHHHHHHHHHHTT-HHHHHHHHHHHHHHHHHGGG-TTS-HHHHHHHHHHHHHHHHHHHHHHHHHHHHHHHTT-----SHHHHHHHHHHHHHHHHHHHHHHHHHHHHHHHHHSPEEEEEEEP-----TTS-SEEEPEE---SSPPPPTT-S-EEEEEEEPTTSBEEEEEEESS-PPP-TTEEEEEEEEETTEEESS-SEEE--TT-HHHHTT--EEEEEE-TTS-EEEEEEE-TTS-B-

Radius of gyration: 33.1 Å; Cα contacts (8 Å, |Δi|>4): 671; chains: 1; bounding box: 82×63×93 Å